Protein AF-0000000086089686 (afdb_homodimer)

Nearest PDB structures (foldseek):
  3wvz-assembly1_A  TM=5.581E-01  e=1.488E-10  Homo sapiens
  6udj-assembly1_H  TM=3.258E-01  e=2.809E-02  Homo sapiens
  5li0-assembly1_g  TM=4.514E-01  e=2.435E+00  Staphylococcus aureus subsp. aureus NCTC 8325
  7kpk-assembly1_A  TM=2.934E-01  e=2.615E-01  Homo sapiens
  5ca3-assembly1_A  TM=1.900E-01  e=3.292E+00  Escherichia coli K-12

pLDDT: mean 77.16, std 15.62, range [30.7, 98.06]

Solvent-accessible surface area (backbone atoms only — not comparable to full-atom values): 22779 Å² total; per-residue (Å²): 93,46,35,36,40,37,63,36,37,63,58,43,55,78,60,39,77,79,53,93,62,24,33,36,38,79,44,76,29,60,58,96,86,41,62,69,57,47,39,33,43,32,44,39,84,83,45,80,72,81,67,72,92,84,58,70,53,28,33,40,32,29,42,19,60,73,68,48,37,33,36,79,75,51,58,35,33,90,82,25,22,17,36,70,46,65,58,73,91,67,70,59,75,75,70,47,48,70,81,57,51,89,54,74,72,78,78,81,48,87,54,32,35,30,40,36,37,33,64,39,49,44,68,60,48,51,52,51,50,50,51,46,50,48,49,50,49,50,50,49,47,49,49,50,48,45,51,48,40,52,53,46,52,51,46,52,56,52,50,67,38,43,40,78,34,39,33,89,84,66,49,74,43,68,22,46,57,75,63,92,58,44,63,61,51,46,48,52,55,46,50,52,47,36,69,74,35,75,62,51,65,70,63,57,79,111,92,45,34,36,39,38,64,37,36,62,58,43,53,79,60,40,74,79,53,93,62,25,34,36,38,78,45,74,31,59,55,96,86,40,62,68,58,46,39,34,42,31,46,39,84,84,44,79,71,80,66,70,92,82,57,69,53,27,33,39,32,29,41,19,60,75,67,47,36,34,34,79,76,53,60,34,32,91,82,25,22,16,36,71,46,64,57,72,91,68,70,59,76,74,73,47,48,70,80,57,50,89,56,77,71,77,79,83,50,87,54,33,34,30,41,37,35,35,66,40,48,44,68,59,49,51,51,51,50,51,51,47,52,49,50,49,48,50,49,49,48,48,49,50,49,46,52,50,40,51,52,48,51,50,47,52,57,54,51,66,37,44,38,81,40,44,30,84,83,65,50,74,42,65,19,53,60,76,64,94,58,45,63,62,52,47,50,53,52,48,52,51,46,39,69,75,36,78,63,52,66,71,62,58,80,112

InterPro domains:
  IPR008493 Hikeshi-like, N-terminal domain [PF05603] (5-131)
  IPR031318 OPI10 family [PTHR12925] (1-204)
  IPR048364 Hikeshi-like, C-terminal domain [PF21057] (142-201)

Structure (mmCIF, N/CA/C/O backbone):
data_AF-0000000086089686-model_v1
#
loop_
_entity.id
_entity.type
_entity.pdbx_description
1 polymer 'Hikeshi-like domain-containing protein'
#
loop_
_atom_site.group_PDB
_atom_site.id
_atom_site.type_symbol
_atom_site.label_atom_id
_atom_site.label_alt_id
_atom_site.label_comp_id
_atom_site.label_asym_id
_atom_site.label_entity_id
_atom_site.label_seq_id
_atom_site.pdbx_PDB_ins_code
_atom_site.Cartn_x
_atom_site.Cartn_y
_atom_site.Cartn_z
_atom_site.occupancy
_atom_site.B_iso_or_equiv
_atom_site.auth_seq_id
_atom_site.auth_comp_id
_atom_site.auth_asym_id
_atom_site.auth_atom_id
_atom_site.pdbx_PDB_model_num
ATOM 1 N N . MET A 1 1 ? -7.152 -20.766 -13.273 1 91.31 1 MET A N 1
ATOM 2 C CA . MET A 1 1 ? -7.074 -19.625 -14.195 1 91.31 1 MET A CA 1
ATOM 3 C C . MET A 1 1 ? -6.41 -18.422 -13.523 1 91.31 1 MET A C 1
ATOM 5 O O . MET A 1 1 ? -5.676 -17.672 -14.172 1 91.31 1 MET A O 1
ATOM 9 N N . PHE A 1 2 ? -6.664 -18.281 -12.25 1 95.62 2 PHE A N 1
ATOM 10 C CA . PHE A 1 2 ? -6.168 -17.109 -11.555 1 95.62 2 PHE A CA 1
ATOM 11 C C . PHE A 1 2 ? -5.305 -17.5 -10.367 1 95.62 2 PHE A C 1
ATOM 13 O O . PHE A 1 2 ? -5.469 -18.578 -9.805 1 95.62 2 PHE A O 1
ATOM 20 N N . GLY A 1 3 ? -4.355 -16.594 -10.039 1 96.56 3 GLY A N 1
ATOM 21 C CA . GLY A 1 3 ? -3.549 -16.703 -8.828 1 96.56 3 GLY A CA 1
ATOM 22 C C . GLY A 1 3 ? -3.75 -15.547 -7.867 1 96.56 3 GLY A C 1
ATOM 23 O O . GLY A 1 3 ? -4.043 -14.422 -8.289 1 96.56 3 GLY A O 1
ATOM 24 N N . LEU A 1 4 ? -3.611 -15.859 -6.652 1 97.88 4 LEU A N 1
ATOM 25 C CA . LEU A 1 4 ? -3.775 -14.898 -5.566 1 97.88 4 LEU A CA 1
ATOM 26 C C . LEU A 1 4 ? -2.584 -14.945 -4.613 1 97.88 4 LEU A C 1
ATOM 28 O O . LEU A 1 4 ? -2.17 -16.016 -4.188 1 97.88 4 LEU A O 1
ATOM 32 N N . ILE A 1 5 ? -2.043 -13.75 -4.367 1 97.81 5 ILE A N 1
ATOM 33 C CA . ILE A 1 5 ? -0.933 -13.641 -3.43 1 97.81 5 ILE A CA 1
ATOM 34 C C . ILE A 1 5 ? -1.319 -12.711 -2.281 1 97.81 5 ILE A C 1
ATOM 36 O O . ILE A 1 5 ? -1.645 -11.539 -2.502 1 97.81 5 ILE A O 1
ATOM 40 N N . ILE A 1 6 ? -1.366 -13.281 -1.155 1 96.06 6 ILE A N 1
ATOM 41 C CA . ILE A 1 6 ? -1.42 -12.523 0.09 1 96.06 6 ILE A CA 1
ATOM 42 C C . ILE A 1 6 ? -0.073 -12.609 0.805 1 96.06 6 ILE A C 1
ATOM 44 O O . ILE A 1 6 ? 0.355 -13.695 1.208 1 96.06 6 ILE A O 1
ATOM 48 N N . PRO A 1 7 ? 0.586 -11.445 0.916 1 95.12 7 PRO A N 1
ATOM 49 C CA . PRO A 1 7 ? 1.942 -11.508 1.465 1 95.12 7 PRO A CA 1
ATOM 50 C C . PRO A 1 7 ? 2.033 -12.375 2.719 1 95.12 7 PRO A C 1
ATOM 52 O O . PRO A 1 7 ? 1.218 -12.234 3.633 1 95.12 7 PRO A O 1
ATOM 55 N N . GLY A 1 8 ? 3.07 -13.234 2.734 1 95.62 8 GLY A N 1
ATOM 56 C CA . GLY A 1 8 ? 3.283 -14.125 3.859 1 95.62 8 GLY A CA 1
ATOM 57 C C . GLY A 1 8 ? 2.652 -15.492 3.662 1 95.62 8 GLY A C 1
ATOM 58 O O . GLY A 1 8 ? 3.105 -16.484 4.242 1 95.62 8 GLY A O 1
ATOM 59 N N . ARG A 1 9 ? 1.673 -15.586 2.895 1 96.06 9 ARG A N 1
ATOM 60 C CA 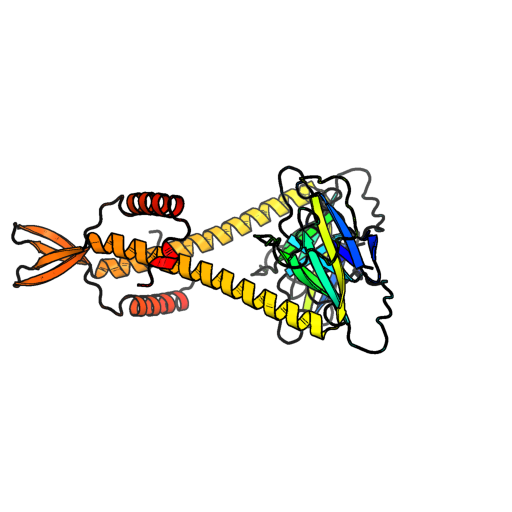. ARG A 1 9 ? 0.907 -16.812 2.697 1 96.06 9 ARG A CA 1
ATOM 61 C C . ARG A 1 9 ? 1.312 -17.5 1.401 1 96.06 9 ARG A C 1
ATOM 63 O O . ARG A 1 9 ? 1.93 -16.891 0.529 1 96.06 9 ARG A O 1
ATOM 70 N N . PRO A 1 10 ? 0.977 -18.781 1.308 1 95.44 10 PRO A N 1
ATOM 71 C CA . PRO A 1 10 ? 1.233 -19.469 0.038 1 95.44 10 PRO A CA 1
ATOM 72 C C . PRO A 1 10 ? 0.368 -18.938 -1.104 1 95.44 10 PRO A C 1
ATOM 74 O O . PRO A 1 10 ? -0.721 -18.406 -0.864 1 95.44 10 PRO A O 1
ATOM 77 N N . CYS A 1 11 ? 0.896 -19.062 -2.273 1 95.88 11 CYS A N 1
ATOM 78 C CA . CYS A 1 11 ? 0.115 -18.719 -3.453 1 95.88 11 CYS A CA 1
ATOM 79 C C . CYS A 1 11 ? -1.17 -19.531 -3.521 1 95.88 11 CYS A C 1
ATOM 81 O O . CYS A 1 11 ? -1.144 -20.75 -3.354 1 95.88 11 CYS A O 1
ATOM 83 N N . PHE A 1 12 ? -2.271 -18.828 -3.678 1 95.12 12 PHE A N 1
ATOM 84 C CA . PHE A 1 12 ? -3.574 -19.484 -3.779 1 95.12 12 PHE A CA 1
ATOM 85 C C . PHE A 1 12 ? -4.07 -19.469 -5.219 1 95.12 12 PHE A C 1
ATOM 87 O O . PHE A 1 12 ? -4.16 -18.422 -5.848 1 95.12 12 PHE A O 1
ATOM 94 N N . ALA A 1 13 ? -4.383 -20.625 -5.785 1 92.81 13 ALA A N 1
ATOM 95 C CA . ALA A 1 13 ? -4.797 -20.688 -7.184 1 92.81 13 ALA A CA 1
ATOM 96 C C . ALA A 1 13 ? -6.051 -21.547 -7.348 1 92.81 13 ALA A C 1
ATOM 98 O O . ALA A 1 13 ? -6.402 -21.938 -8.469 1 92.81 13 ALA A O 1
ATOM 99 N N . ASP A 1 14 ? -6.758 -21.781 -6.234 1 91.69 14 ASP A N 1
ATOM 100 C CA . ASP A 1 14 ? -7.906 -22.672 -6.305 1 91.69 14 ASP A CA 1
ATOM 101 C C . ASP A 1 14 ? -9.219 -21.891 -6.332 1 91.69 14 ASP A C 1
ATOM 103 O O . ASP A 1 14 ? -10.07 -22.062 -5.465 1 91.69 14 ASP A O 1
ATOM 107 N N . PHE A 1 15 ? -9.422 -21.188 -7.34 1 93 15 PHE A N 1
ATOM 108 C CA . PHE A 1 15 ? -10.672 -20.469 -7.523 1 93 15 PHE A CA 1
ATOM 109 C C . PHE A 1 15 ? -11.766 -21.406 -8.016 1 93 15 PHE A C 1
ATOM 111 O O . PHE A 1 15 ? -11.531 -22.234 -8.898 1 93 15 PHE A O 1
ATOM 118 N N . GLN A 1 16 ? -12.867 -21.234 -7.473 1 90.25 16 GLN A N 1
ATOM 119 C CA . GLN A 1 16 ? -13.992 -22.094 -7.852 1 90.25 16 GLN A CA 1
ATOM 120 C C . GLN A 1 16 ? -14.891 -21.391 -8.867 1 90.25 16 GLN A C 1
ATOM 122 O O . GLN A 1 16 ? -15.188 -20.203 -8.734 1 90.25 16 GLN A O 1
ATOM 127 N N . LEU A 1 17 ? -15.289 -22.125 -9.852 1 89.12 17 LEU A N 1
ATOM 128 C CA . LEU A 1 17 ? -16.266 -21.625 -10.797 1 89.12 17 LEU A CA 1
ATOM 129 C C . LEU A 1 17 ? -17.672 -21.609 -10.18 1 89.12 17 LEU A C 1
ATOM 131 O O . LEU A 1 17 ? -18.156 -22.641 -9.727 1 89.12 17 LEU A O 1
ATOM 135 N N . VAL A 1 18 ? -18.328 -20.547 -10.008 1 87.06 18 VAL A N 1
ATOM 136 C CA . VAL A 1 18 ? -19.625 -20.453 -9.32 1 87.06 18 VAL A CA 1
ATOM 137 C C . VAL A 1 18 ? -20.703 -20.062 -10.32 1 87.06 18 VAL A C 1
ATOM 139 O O . VAL A 1 18 ? -21.891 -20.078 -9.992 1 87.06 18 VAL A O 1
ATOM 142 N N . GLY A 1 19 ? -20.516 -19.672 -11.539 1 83.5 19 GLY A N 1
ATOM 143 C CA . GLY A 1 19 ? -21.422 -19.328 -12.633 1 83.5 19 GLY A CA 1
ATOM 144 C C . GLY A 1 19 ? -20.75 -19.359 -13.992 1 83.5 19 GLY A C 1
ATOM 145 O O . GLY A 1 19 ? -19.609 -19.812 -14.117 1 83.5 19 GLY A O 1
ATOM 146 N N . GLU A 1 20 ? -21.578 -18.859 -14.945 1 82.75 20 GLU A N 1
ATOM 147 C CA . GLU A 1 20 ? -20.984 -18.75 -16.281 1 82.75 20 GLU A CA 1
ATOM 148 C C . GLU A 1 20 ? -19.891 -17.688 -16.312 1 82.75 20 GLU A C 1
ATOM 150 O O . GLU A 1 20 ? -20.172 -16.5 -16.172 1 82.75 20 GLU A O 1
ATOM 155 N N . HIS A 1 21 ? -18.688 -18.031 -16.219 1 87.62 21 HIS A N 1
ATOM 156 C CA . HIS A 1 21 ? -17.516 -17.156 -16.344 1 87.62 21 HIS A CA 1
ATOM 157 C C . HIS A 1 21 ? -17.281 -16.359 -15.078 1 87.62 21 HIS A C 1
ATOM 159 O O . HIS A 1 21 ? -16.969 -15.164 -15.141 1 87.62 21 HIS A O 1
ATOM 165 N N . ARG A 1 22 ? -17.766 -16.875 -13.961 1 91.5 22 ARG A N 1
ATOM 166 C CA . ARG A 1 22 ? -17.547 -16.281 -12.648 1 91.5 22 ARG A CA 1
ATOM 167 C C . ARG A 1 22 ? -16.766 -17.219 -11.742 1 91.5 22 ARG A C 1
ATOM 169 O O . ARG A 1 22 ? -17.047 -18.422 -11.703 1 91.5 22 ARG A O 1
ATOM 176 N N . TRP A 1 23 ? -15.844 -16.703 -11.039 1 92.81 23 TRP A N 1
ATOM 177 C CA . TRP A 1 23 ? -14.992 -17.469 -10.133 1 92.81 23 TRP A CA 1
ATOM 178 C C . TRP A 1 23 ? -15.008 -16.859 -8.734 1 92.81 23 TRP A C 1
ATOM 180 O O . TRP A 1 23 ? -15.18 -15.641 -8.578 1 92.81 23 TRP A O 1
ATOM 190 N N . MET A 1 24 ? -14.781 -17.672 -7.777 1 93.06 24 MET A N 1
ATOM 191 C CA . MET A 1 24 ? -14.758 -17.188 -6.402 1 93.06 24 MET A CA 1
ATOM 192 C C . MET A 1 24 ? -13.695 -17.906 -5.582 1 93.06 24 MET A C 1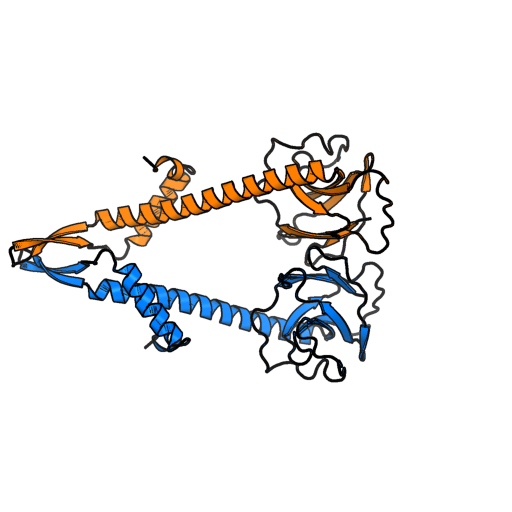
ATOM 194 O O . MET A 1 24 ? -13.383 -19.078 -5.848 1 93.06 24 MET A O 1
ATOM 198 N N . ALA A 1 25 ? -13.172 -17.219 -4.668 1 93.38 25 ALA A N 1
ATOM 199 C CA . ALA A 1 25 ? -12.25 -17.766 -3.674 1 93.38 25 ALA A CA 1
ATOM 200 C C . ALA A 1 25 ? -12.578 -17.25 -2.277 1 93.38 25 ALA A C 1
ATOM 202 O O . ALA A 1 25 ? -13.078 -16.125 -2.127 1 93.38 25 ALA A O 1
ATOM 203 N N . GLN A 1 26 ? -12.383 -18.062 -1.373 1 92.62 26 GLN A N 1
ATOM 204 C CA . GLN A 1 26 ? -12.508 -17.703 0.037 1 92.62 26 GLN A CA 1
ATOM 205 C C . GLN A 1 26 ? -11.188 -17.891 0.772 1 92.62 26 GLN A C 1
ATOM 207 O O . GLN A 1 26 ? -10.57 -18.969 0.688 1 92.62 26 GLN A O 1
ATOM 212 N N . VAL A 1 27 ? -10.75 -16.859 1.473 1 94.12 27 VAL A N 1
ATOM 213 C CA . VAL A 1 27 ? -9.516 -16.969 2.242 1 94.12 27 VAL A CA 1
ATOM 214 C C . VAL A 1 27 ? -9.758 -16.5 3.674 1 94.12 27 VAL A C 1
ATOM 216 O O . VAL A 1 27 ? -10.711 -15.766 3.941 1 94.12 27 VAL A O 1
ATOM 219 N N . VAL A 1 28 ? -8.883 -16.984 4.547 1 94 28 VAL A N 1
ATOM 220 C CA . VAL A 1 28 ? -8.969 -16.578 5.941 1 94 28 VAL A CA 1
ATOM 221 C C . VAL A 1 28 ? -8.477 -15.133 6.086 1 94 28 VAL A C 1
ATOM 223 O O . VAL A 1 28 ? -7.406 -14.789 5.59 1 94 28 VAL A O 1
ATOM 226 N N . ASP A 1 29 ? -9.242 -14.32 6.703 1 93.12 29 ASP A N 1
ATOM 227 C CA . ASP A 1 29 ? -8.883 -12.906 6.855 1 93.12 29 ASP A CA 1
ATOM 228 C C . ASP A 1 29 ? -7.766 -12.734 7.883 1 93.12 29 ASP A C 1
ATOM 230 O O . ASP A 1 29 ? -6.637 -12.391 7.523 1 93.12 29 ASP A O 1
ATOM 234 N N . LYS A 1 30 ? -8.047 -13.141 9.133 1 90.62 30 LYS A N 1
ATOM 235 C CA . LYS A 1 30 ? -7.113 -12.891 10.227 1 90.62 30 LYS A CA 1
ATOM 236 C C . LYS A 1 30 ? -6.305 -14.141 10.555 1 90.62 30 LYS A C 1
ATOM 238 O O . LYS A 1 30 ? -6.871 -15.195 10.828 1 90.62 30 LYS A O 1
ATOM 243 N N . ILE A 1 31 ? -5.023 -14.016 10.484 1 90.25 31 ILE A N 1
ATOM 244 C CA . ILE A 1 31 ? -4.09 -15.039 10.938 1 90.25 31 ILE A CA 1
ATOM 245 C C . ILE A 1 31 ? -3.123 -14.438 11.961 1 90.25 31 ILE A C 1
ATOM 247 O O . ILE A 1 31 ? -2.508 -13.398 11.703 1 90.25 31 ILE A O 1
ATOM 251 N N . ASN A 1 32 ? -2.965 -14.945 13.141 1 86.12 32 ASN A N 1
ATOM 252 C CA . ASN A 1 32 ? -2.123 -14.445 14.219 1 86.12 32 ASN A CA 1
ATOM 253 C C . ASN A 1 32 ? -2.441 -12.992 14.555 1 86.12 32 ASN A C 1
ATOM 255 O O . ASN A 1 32 ? -1.534 -12.172 14.719 1 86.12 32 ASN A O 1
ATOM 259 N N . GLY A 1 33 ? -3.684 -12.641 14.445 1 84.88 33 GLY A N 1
ATOM 260 C CA . GLY A 1 33 ? -4.152 -11.32 14.844 1 84.88 33 GLY A CA 1
ATOM 261 C C . GLY A 1 33 ? -4.012 -10.281 13.75 1 84.88 33 GLY A C 1
ATOM 262 O O . GLY A 1 33 ? -4.355 -9.109 13.953 1 84.88 33 GLY A O 1
ATOM 263 N N . GLN A 1 34 ? -3.541 -10.672 12.625 1 84.88 34 GLN A N 1
ATOM 264 C CA . GLN A 1 34 ? -3.35 -9.711 11.539 1 84.88 34 GLN A CA 1
ATOM 265 C C . GLN A 1 34 ? -4.301 -10 10.383 1 84.88 34 GLN A C 1
ATOM 267 O O . GLN A 1 34 ? -4.367 -11.125 9.891 1 84.88 34 GLN A O 1
ATOM 272 N N . SER A 1 35 ? -4.977 -8.945 9.984 1 88.5 35 SER A N 1
ATOM 273 C CA . SER A 1 35 ? -5.895 -9.055 8.852 1 88.5 35 SER A CA 1
ATOM 274 C C . SER A 1 35 ? -5.18 -8.805 7.531 1 88.5 35 SER A C 1
ATOM 276 O O . SER A 1 35 ? -4.105 -8.195 7.508 1 88.5 35 SER A O 1
ATOM 278 N N . ILE A 1 36 ? -5.82 -9.242 6.492 1 91.75 36 ILE A N 1
ATOM 279 C CA . ILE A 1 36 ? -5.289 -8.992 5.156 1 91.75 36 ILE A CA 1
ATOM 280 C C . ILE A 1 36 ? -5.34 -7.496 4.852 1 91.75 36 ILE A C 1
ATOM 282 O O . ILE A 1 36 ? -6.383 -6.859 5.008 1 91.75 36 ILE A O 1
ATOM 286 N N . SER A 1 37 ? -4.211 -7.012 4.492 1 88.06 37 SER A N 1
ATOM 287 C CA . SER A 1 37 ? -4.16 -5.59 4.164 1 88.06 37 SER A CA 1
ATOM 288 C C . SER A 1 37 ? -4.078 -5.371 2.658 1 88.06 37 SER A C 1
ATOM 290 O O . SER A 1 37 ? -4.562 -4.363 2.145 1 88.06 37 SER A O 1
ATOM 292 N N . GLU A 1 38 ? -3.457 -6.238 1.995 1 92 38 GLU A N 1
ATOM 293 C CA . GLU A 1 38 ? -3.246 -6.129 0.555 1 92 38 GLU A CA 1
ATOM 294 C C . GLU A 1 38 ? -3.139 -7.504 -0.096 1 92 38 GLU A C 1
ATOM 296 O O . GLU A 1 38 ? -2.953 -8.508 0.593 1 92 38 GLU A O 1
ATOM 301 N N . MET A 1 39 ? -3.293 -7.504 -1.378 1 96.25 39 MET A N 1
ATOM 302 C CA . MET A 1 39 ? -3.193 -8.758 -2.125 1 96.25 39 MET A CA 1
ATOM 303 C C . MET A 1 39 ? -2.869 -8.484 -3.592 1 96.25 39 MET A C 1
ATOM 305 O O . MET A 1 39 ? -3.143 -7.402 -4.105 1 96.25 39 MET A O 1
ATOM 309 N N . SER A 1 40 ? -2.291 -9.43 -4.258 1 97.56 40 SER A N 1
ATOM 310 C CA . SER A 1 40 ? -2.025 -9.391 -5.691 1 97.56 40 SER A CA 1
ATOM 311 C C . SER A 1 40 ? -2.764 -10.5 -6.426 1 97.56 40 SER A C 1
ATOM 313 O O . SER A 1 40 ? -2.826 -11.633 -5.941 1 97.56 40 SER A O 1
ATOM 315 N N . LEU A 1 41 ? -3.398 -10.188 -7.488 1 98.06 41 LEU A N 1
ATOM 316 C CA . LEU A 1 41 ? -4.082 -11.141 -8.352 1 98.06 41 LEU A CA 1
ATOM 317 C C . LEU A 1 41 ? -3.455 -11.164 -9.742 1 98.06 41 LEU A C 1
ATOM 319 O O . LEU A 1 41 ? -2.992 -10.133 -10.234 1 98.06 41 LEU A O 1
ATOM 323 N N . PHE A 1 42 ? -3.461 -12.266 -10.359 1 97.38 42 PHE A N 1
ATOM 324 C CA . PHE A 1 42 ? -2.869 -12.383 -11.688 1 97.38 42 PHE A CA 1
ATOM 325 C C . PHE A 1 42 ? -3.465 -13.562 -12.438 1 97.38 42 PHE A C 1
ATOM 327 O O . PHE A 1 42 ? -4.074 -14.445 -11.836 1 97.38 42 PHE A O 1
ATOM 334 N N . ILE A 1 43 ? -3.334 -13.5 -13.742 1 95.12 43 ILE A N 1
ATOM 335 C CA . ILE A 1 43 ? -3.695 -14.633 -14.594 1 95.12 43 ILE A CA 1
ATOM 336 C C . ILE A 1 43 ? -2.566 -15.656 -14.594 1 95.12 43 ILE A C 1
ATOM 338 O O . ILE A 1 43 ? -1.399 -15.305 -14.789 1 95.12 43 ILE A O 1
ATOM 342 N N . LEU A 1 44 ? -2.918 -16.844 -14.336 1 93.12 44 LEU A N 1
ATOM 343 C CA . LEU A 1 44 ? -1.896 -17.891 -14.328 1 93.12 44 LEU A CA 1
ATOM 344 C C . LEU A 1 44 ? -1.274 -18.062 -15.711 1 93.12 44 LEU A C 1
ATOM 346 O O . LEU A 1 44 ? -1.975 -17.984 -16.719 1 93.12 44 LEU A O 1
ATOM 350 N N . PRO A 1 45 ? 0.081 -18.188 -15.859 1 85.81 45 PRO A N 1
ATOM 351 C CA . PRO A 1 45 ? 0.757 -18.312 -17.156 1 85.81 45 PRO A CA 1
ATOM 352 C C . PRO A 1 45 ? 0.186 -19.422 -18.031 1 85.81 45 PRO A C 1
ATOM 354 O O . PRO A 1 45 ? 0.172 -19.312 -19.25 1 85.81 45 PRO A O 1
ATOM 357 N N . ASN A 1 46 ? -0.259 -20.469 -17.547 1 80 46 ASN A N 1
ATOM 358 C CA . ASN A 1 46 ? -0.742 -21.594 -18.344 1 80 46 ASN A CA 1
ATOM 359 C C . ASN A 1 46 ? -2.26 -21.547 -18.5 1 80 46 ASN A C 1
ATOM 361 O O . ASN A 1 46 ? -2.861 -22.516 -18.969 1 80 46 ASN A O 1
ATOM 365 N N . ALA A 1 47 ? -2.742 -20.406 -18.109 1 77.44 47 ALA A N 1
ATOM 366 C CA . ALA A 1 47 ? -4.199 -20.312 -18.188 1 77.44 47 ALA A CA 1
ATOM 367 C C . ALA A 1 47 ? -4.656 -20.094 -19.625 1 77.44 47 ALA A C 1
ATOM 369 O O . ALA A 1 47 ? -4.047 -19.312 -20.359 1 77.44 47 ALA A O 1
ATOM 370 N N . SER A 1 48 ? -5.238 -20.953 -20.375 1 67 48 SER A N 1
ATOM 371 C CA . SER A 1 48 ? -5.762 -20.891 -21.734 1 67 48 SER A CA 1
ATOM 372 C C . SER A 1 48 ? -7.129 -20.219 -21.781 1 67 48 SER A C 1
ATOM 374 O O . SER A 1 48 ? -8.102 -20.75 -21.234 1 67 48 SER A O 1
ATOM 376 N N . MET A 1 49 ? -7.234 -18.969 -21.453 1 59.38 49 MET A N 1
ATOM 377 C CA . MET A 1 49 ? -8.633 -18.547 -21.531 1 59.38 49 MET A CA 1
ATOM 378 C C . MET A 1 49 ? -8.961 -18.016 -22.922 1 59.38 49 MET A C 1
ATOM 380 O O . MET A 1 49 ? -8.297 -17.109 -23.422 1 59.38 49 MET A O 1
ATOM 384 N N . ALA A 1 50 ? -9.477 -18.812 -23.781 1 56.38 50 ALA A N 1
ATOM 385 C CA . ALA A 1 50 ? -9.977 -18.312 -25.062 1 56.38 50 ALA A CA 1
ATOM 386 C C . ALA A 1 50 ? -11.109 -17.312 -24.859 1 56.38 50 ALA A C 1
ATOM 388 O O . ALA A 1 50 ? -12.188 -17.672 -24.375 1 56.38 50 ALA A O 1
ATOM 389 N N . PRO A 1 51 ? -10.734 -16.031 -24.609 1 57.84 51 PRO A N 1
ATOM 390 C CA . PRO A 1 51 ? -11.883 -15.125 -24.531 1 57.84 51 PRO A CA 1
ATOM 391 C C . PRO A 1 51 ? -12.805 -15.219 -25.734 1 57.84 51 PRO A C 1
ATOM 393 O O . PRO A 1 51 ? -12.383 -15.664 -26.812 1 57.84 51 PRO A O 1
ATOM 396 N N . PRO A 1 52 ? -14.094 -14.93 -25.469 1 60.59 52 PRO A N 1
ATOM 397 C CA . PRO A 1 52 ? -14.969 -14.945 -26.641 1 60.59 52 PRO A CA 1
ATOM 398 C C . PRO A 1 52 ? -14.469 -14.039 -27.766 1 60.59 52 PRO A C 1
ATOM 400 O O . PRO A 1 52 ? -13.82 -13.023 -27.5 1 60.59 52 PRO A O 1
ATOM 403 N N . PRO A 1 53 ? -14.398 -14.547 -29.078 1 58.75 53 PRO A N 1
ATOM 404 C CA . PRO A 1 53 ? -13.82 -13.961 -30.297 1 58.75 53 PRO A CA 1
ATOM 405 C C . PRO A 1 53 ? -14.312 -12.539 -30.562 1 58.75 53 PRO A C 1
ATOM 407 O O . PRO A 1 53 ? -13.727 -11.82 -31.375 1 58.75 53 PRO A O 1
ATOM 410 N N . TYR A 1 54 ? -15.453 -12.055 -30.016 1 61.59 54 TYR A N 1
ATOM 411 C CA . TYR A 1 54 ? -16.031 -10.891 -30.688 1 61.59 54 TYR A CA 1
ATOM 412 C C . TYR A 1 54 ? -15.602 -9.594 -30 1 61.59 54 TYR A C 1
ATOM 414 O O . TYR A 1 54 ? -15.508 -8.547 -30.641 1 61.59 54 TYR A O 1
ATOM 422 N N . GLN A 1 55 ? -15.578 -9.469 -28.719 1 71.75 55 GLN A N 1
ATOM 423 C CA . GLN A 1 55 ? -15.273 -8.195 -28.062 1 71.75 55 GLN A CA 1
ATOM 424 C C . GLN A 1 55 ? -14.148 -8.359 -27.047 1 71.75 55 GLN A C 1
ATOM 426 O O . GLN A 1 55 ? -13.945 -9.445 -26.516 1 71.75 55 GLN A O 1
ATOM 431 N N . PRO A 1 56 ? -13.375 -7.18 -26.922 1 85.81 56 PRO A N 1
ATOM 432 C CA . PRO A 1 56 ? -12.375 -7.234 -25.859 1 85.81 56 PRO A CA 1
ATOM 433 C C . PRO A 1 56 ? -12.992 -7.48 -24.484 1 85.81 56 PRO A C 1
ATOM 435 O O . PRO A 1 56 ? -14.055 -6.93 -24.172 1 85.81 56 PRO A O 1
ATOM 438 N N . PHE A 1 57 ? -12.523 -8.383 -23.828 1 91.62 57 PHE A N 1
ATOM 439 C CA . PHE A 1 57 ? -13.039 -8.75 -22.516 1 91.62 57 PHE A CA 1
ATOM 440 C C . PHE A 1 57 ? -11.945 -8.656 -21.453 1 91.62 57 PHE A C 1
ATOM 442 O O . PHE A 1 57 ? -10.766 -8.562 -21.797 1 91.62 57 PHE A O 1
ATOM 449 N N . GLY A 1 58 ? -12.398 -8.555 -20.266 1 93.94 58 GLY A N 1
ATOM 450 C CA . GLY A 1 58 ? -11.539 -8.617 -19.094 1 93.94 58 GLY A CA 1
ATOM 451 C C . GLY A 1 58 ? -12.203 -9.281 -17.906 1 93.94 58 GLY A C 1
ATOM 452 O O . GLY A 1 58 ? -13.32 -9.805 -18.016 1 93.94 58 GLY A O 1
ATOM 453 N N . PHE A 1 59 ? -11.508 -9.297 -16.859 1 94.31 59 PHE A N 1
ATOM 454 C CA . PHE A 1 59 ? -11.977 -9.938 -15.641 1 94.31 59 PHE A CA 1
ATOM 455 C C . PHE A 1 59 ? -12.086 -8.93 -14.5 1 94.31 59 PHE A C 1
ATOM 457 O O . PHE A 1 59 ? -11.078 -8.422 -14.016 1 94.31 59 PHE A O 1
ATOM 464 N N . THR A 1 60 ? -13.297 -8.672 -14.07 1 95.44 60 THR A N 1
ATOM 465 C CA . THR A 1 60 ? -13.492 -7.75 -12.961 1 95.44 60 THR A CA 1
ATOM 466 C C . THR A 1 60 ? -13.242 -8.453 -11.625 1 95.44 60 THR A C 1
ATOM 468 O O . THR A 1 60 ? -13.57 -9.625 -11.461 1 95.44 60 THR A O 1
ATOM 471 N N . ILE A 1 61 ? -12.711 -7.738 -10.68 1 95.56 61 ILE A N 1
ATOM 472 C CA . ILE A 1 61 ? -12.367 -8.266 -9.359 1 95.56 61 ILE A CA 1
ATOM 473 C C . ILE A 1 61 ? -13.227 -7.59 -8.297 1 95.56 61 ILE A C 1
ATOM 475 O O . ILE A 1 61 ? -13.289 -6.359 -8.227 1 95.56 61 ILE A O 1
ATOM 479 N N . TYR A 1 62 ? -13.805 -8.383 -7.488 1 93.31 62 TYR A N 1
ATOM 480 C CA . TYR A 1 62 ? -14.625 -7.922 -6.371 1 93.31 62 TYR A CA 1
ATOM 481 C C . TYR A 1 62 ? -14.156 -8.539 -5.059 1 93.31 62 TYR A C 1
ATOM 483 O O . TYR A 1 62 ? -13.68 -9.68 -5.035 1 93.31 62 TYR A O 1
ATOM 491 N N . ILE A 1 63 ? -14.344 -7.797 -3.992 1 91.81 63 ILE A N 1
ATOM 492 C CA . ILE A 1 63 ? -14.008 -8.297 -2.662 1 91.81 63 ILE A CA 1
ATOM 493 C C . ILE A 1 63 ? -15.211 -8.117 -1.731 1 91.81 63 ILE A C 1
ATOM 495 O O . ILE A 1 63 ? -15.93 -7.121 -1.829 1 91.81 63 ILE A O 1
ATOM 499 N N . SER A 1 64 ? -15.367 -9.047 -0.851 1 90.06 64 SER A N 1
ATOM 500 C CA . SER A 1 64 ? -16.438 -8.984 0.148 1 90.06 64 SER A CA 1
ATOM 501 C C . SER A 1 64 ? -15.992 -9.625 1.461 1 90.06 64 SER A C 1
ATOM 503 O O . SER A 1 64 ? -15.203 -10.57 1.463 1 90.06 64 SER A O 1
ATOM 505 N N . LYS A 1 65 ? -16.547 -9.164 2.51 1 87.06 65 LYS A N 1
ATOM 506 C CA . LYS A 1 65 ? -16.266 -9.742 3.82 1 87.06 65 LYS A CA 1
ATOM 507 C C . LYS A 1 65 ? -17.422 -10.633 4.289 1 87.06 65 LYS A C 1
ATOM 509 O O . LYS A 1 65 ? -17.266 -11.406 5.234 1 87.06 65 LYS A O 1
ATOM 514 N N . ASP A 1 66 ? -18.516 -10.523 3.66 1 84.25 66 ASP A N 1
ATOM 515 C CA . ASP A 1 66 ? -19.688 -11.289 4.09 1 84.25 66 ASP A CA 1
ATOM 516 C C . ASP A 1 66 ? -20.297 -12.055 2.922 1 84.25 66 ASP A C 1
ATOM 518 O O . ASP A 1 66 ? -21.391 -12.625 3.051 1 84.25 66 ASP A O 1
ATOM 522 N N . ALA A 1 67 ? -19.719 -11.992 1.784 1 83.69 67 ALA A N 1
ATOM 523 C CA . ALA A 1 67 ? -20.156 -12.656 0.566 1 83.69 67 ALA A CA 1
ATOM 524 C C . ALA A 1 67 ? -21.484 -12.086 0.084 1 83.69 67 ALA A C 1
ATOM 526 O O . ALA A 1 67 ? -22.203 -12.711 -0.707 1 83.69 67 ALA A O 1
ATOM 527 N N . GLN A 1 68 ? -21.844 -10.977 0.613 1 81.88 68 GLN A N 1
ATOM 528 C CA . GLN A 1 68 ? -23.094 -10.336 0.226 1 81.88 68 GLN A CA 1
ATOM 529 C C . GLN A 1 68 ? -22.844 -8.953 -0.361 1 81.88 68 GLN A C 1
ATOM 531 O O . GLN A 1 68 ? -23.453 -8.586 -1.373 1 81.88 68 GLN A O 1
ATOM 536 N N . ASN A 1 69 ? -22.016 -8.25 0.295 1 84.19 69 ASN A N 1
ATOM 537 C CA . ASN A 1 69 ? -21.656 -6.91 -0.148 1 84.19 69 ASN A CA 1
ATOM 538 C C . ASN A 1 69 ? -20.312 -6.895 -0.871 1 84.19 69 ASN A C 1
ATOM 540 O O . ASN A 1 69 ? -19.266 -6.922 -0.232 1 84.19 69 ASN A O 1
ATOM 544 N N . TRP A 1 70 ? -20.406 -6.73 -2.172 1 88.44 70 TRP A N 1
ATOM 545 C CA . TRP A 1 70 ? -19.203 -6.84 -2.996 1 88.44 70 TRP A CA 1
ATOM 546 C C . TRP A 1 70 ? -18.734 -5.461 -3.441 1 88.44 70 TRP A C 1
ATOM 548 O O . TRP A 1 70 ? -19.531 -4.617 -3.844 1 88.44 70 TRP A O 1
ATOM 558 N N . GLU A 1 71 ? -17.5 -5.254 -3.352 1 87.88 71 GLU A N 1
ATOM 559 C CA . GLU A 1 71 ? -16.859 -4.02 -3.803 1 87.88 71 GLU A CA 1
ATOM 560 C C . GLU A 1 71 ? -15.953 -4.27 -5.008 1 87.88 71 GLU A C 1
ATOM 562 O O . GLU A 1 71 ? -15.078 -5.137 -4.961 1 87.88 71 GLU A O 1
ATOM 567 N N . TYR A 1 72 ? -16.328 -3.611 -6.105 1 91.75 72 TYR A N 1
ATOM 568 C CA . TYR A 1 72 ? -15.398 -3.635 -7.238 1 91.75 72 TYR A CA 1
ATOM 569 C C . TYR A 1 72 ? -14.078 -2.975 -6.875 1 91.75 72 TYR A C 1
ATOM 571 O O . TYR A 1 72 ? -14.055 -1.852 -6.363 1 91.75 72 TYR A O 1
ATOM 579 N N . VAL A 1 73 ? -13.039 -3.613 -7.227 1 90.5 73 VAL A N 1
ATOM 580 C CA . VAL A 1 73 ? -11.766 -3.059 -6.785 1 90.5 73 VAL A CA 1
ATOM 581 C C . VAL A 1 73 ? -10.852 -2.85 -7.992 1 90.5 73 VAL A C 1
ATOM 583 O O . VAL A 1 73 ? -10.125 -1.857 -8.062 1 90.5 73 VAL A O 1
ATOM 586 N N . ASP A 1 74 ? -10.82 -3.748 -8.953 1 95.19 74 ASP A N 1
ATOM 587 C CA . ASP A 1 74 ? -9.945 -3.654 -10.117 1 95.19 74 ASP A CA 1
ATOM 588 C C . ASP A 1 74 ? -10.32 -4.691 -11.172 1 95.19 74 ASP A C 1
ATOM 590 O O . ASP A 1 74 ? -11.406 -5.27 -11.117 1 95.19 74 ASP A O 1
ATOM 594 N N . PHE A 1 75 ? -9.422 -4.891 -12.117 1 95.44 75 PHE A N 1
ATOM 595 C CA . PHE A 1 75 ? -9.695 -5.848 -13.18 1 95.44 75 PHE A CA 1
ATOM 596 C C . PHE A 1 75 ? -8.406 -6.395 -13.773 1 95.44 75 PHE A C 1
ATOM 598 O O . PHE A 1 75 ? -7.324 -5.867 -13.508 1 95.44 75 PHE A O 1
ATOM 605 N N . LEU A 1 76 ? -8.5 -7.5 -14.469 1 96 76 LEU A N 1
ATOM 606 C CA . LEU A 1 76 ? -7.453 -8.086 -15.297 1 96 76 LEU A CA 1
ATOM 607 C C . LEU A 1 76 ? -7.879 -8.141 -16.766 1 96 76 LEU A C 1
ATOM 609 O O . LEU A 1 76 ? -9.078 -8.18 -17.062 1 96 76 LEU A O 1
ATOM 613 N N . SER A 1 77 ? -6.977 -8.094 -17.594 1 93.44 77 SER A N 1
ATOM 614 C CA . SER A 1 77 ? -7.188 -8.219 -19.031 1 93.44 77 SER A CA 1
ATOM 615 C C . SER A 1 77 ? -5.965 -8.812 -19.734 1 93.44 77 SER A C 1
ATOM 617 O O . SER A 1 77 ? -5 -9.195 -19.062 1 93.44 77 SER A O 1
ATOM 619 N N . LEU A 1 78 ? -6.07 -8.945 -21.078 1 88.75 78 LEU A N 1
ATOM 620 C CA . LEU A 1 78 ? -4.93 -9.438 -21.844 1 88.75 78 LEU A CA 1
ATOM 621 C C . LEU A 1 78 ? -3.746 -8.484 -21.719 1 88.75 78 LEU A C 1
ATOM 623 O O . LEU A 1 78 ? -2.592 -8.922 -21.719 1 88.75 78 LEU A O 1
ATOM 627 N N . GLU A 1 79 ? -4.031 -7.195 -21.594 1 90.19 79 GLU A N 1
ATOM 628 C CA . GLU A 1 79 ? -2.988 -6.18 -21.531 1 90.19 79 GLU A CA 1
ATOM 629 C C . GLU A 1 79 ? -2.578 -5.91 -20.078 1 90.19 79 GLU A C 1
ATOM 631 O O . GLU A 1 79 ? -1.536 -5.301 -19.828 1 90.19 79 GLU A O 1
ATOM 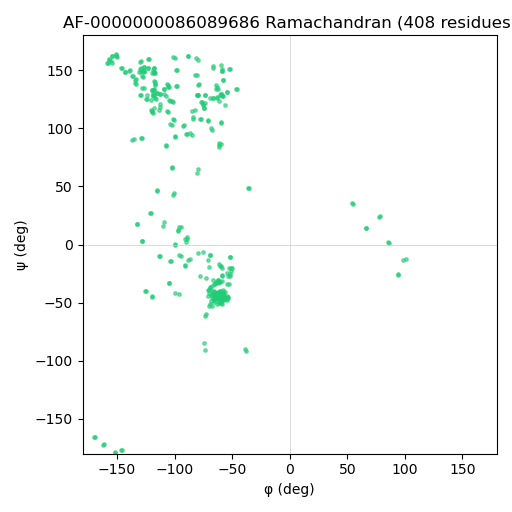636 N N . LYS A 1 80 ? -3.379 -6.277 -19.188 1 94.62 80 LYS A N 1
ATOM 637 C CA . LYS A 1 80 ? -3.156 -6.125 -17.75 1 94.62 80 LYS A CA 1
ATOM 638 C C . LYS A 1 80 ? -3.352 -7.453 -17.016 1 94.62 80 LYS A C 1
ATOM 640 O O . LYS A 1 80 ? -4.418 -7.707 -16.453 1 94.62 80 LYS A O 1
ATOM 645 N N . GLN A 1 81 ? -2.301 -8.188 -16.859 1 95.5 81 GLN A N 1
ATOM 646 C CA . GLN A 1 81 ? -2.465 -9.594 -16.484 1 95.5 81 GLN A CA 1
ATOM 647 C C . GLN A 1 81 ? -2.236 -9.789 -14.992 1 95.5 81 GLN A C 1
ATOM 649 O O . GLN A 1 81 ? -2.254 -10.914 -14.5 1 95.5 81 GLN A O 1
ATOM 654 N N . SER A 1 82 ? -1.952 -8.703 -14.312 1 97.38 82 SER A N 1
ATOM 655 C CA . SER A 1 82 ? -1.851 -8.742 -12.859 1 97.38 82 SER A CA 1
ATOM 656 C C . SER A 1 82 ? -2.221 -7.391 -12.242 1 97.38 82 SER A C 1
ATOM 658 O O . SER A 1 82 ? -2.316 -6.387 -12.953 1 97.38 82 SER A O 1
ATOM 660 N N . THR A 1 83 ? -2.5 -7.441 -10.977 1 96.62 83 THR A N 1
ATOM 661 C CA . THR A 1 83 ? -2.805 -6.207 -10.266 1 96.62 83 THR A CA 1
ATOM 662 C C . THR A 1 83 ? -2.504 -6.355 -8.773 1 96.62 83 THR A C 1
ATOM 664 O O . THR A 1 83 ? -2.344 -7.473 -8.281 1 96.62 83 THR A O 1
ATOM 667 N N . HIS A 1 84 ? -2.303 -5.273 -8.141 1 94.38 84 HIS A N 1
ATOM 668 C CA . HIS A 1 84 ? -2.145 -5.18 -6.699 1 94.38 84 HIS A CA 1
ATOM 669 C C . HIS A 1 84 ? -3.232 -4.309 -6.082 1 94.38 84 HIS A C 1
ATOM 671 O O . HIS A 1 84 ? -3.484 -3.195 -6.551 1 94.38 84 HIS A O 1
ATOM 677 N N . ILE A 1 85 ? -3.848 -4.801 -5.07 1 90.69 85 ILE A N 1
ATOM 678 C CA . ILE A 1 85 ? -4.984 -4.09 -4.496 1 90.69 85 ILE A CA 1
ATOM 679 C C . ILE A 1 85 ? -4.812 -3.977 -2.984 1 90.69 85 ILE A C 1
ATOM 681 O O . ILE A 1 85 ? -4.203 -4.844 -2.355 1 90.69 85 ILE A O 1
ATOM 685 N N . HIS A 1 86 ? -5.285 -2.98 -2.473 1 88 86 HIS A N 1
ATOM 686 C CA . HIS A 1 86 ? -5.43 -2.812 -1.031 1 88 86 HIS A CA 1
ATOM 687 C C . HIS A 1 86 ? -6.852 -3.133 -0.582 1 88 86 HIS A C 1
ATOM 689 O O . HIS A 1 86 ? -7.812 -2.896 -1.321 1 88 86 HIS A O 1
ATOM 695 N N . MET A 1 87 ? -6.879 -3.588 0.597 1 86.25 87 MET A N 1
ATOM 696 C CA . MET A 1 87 ? -8.203 -3.85 1.159 1 86.25 87 MET A CA 1
ATOM 697 C C . MET A 1 87 ? -9.008 -2.559 1.279 1 86.25 87 MET A C 1
ATOM 699 O O . MET A 1 87 ? -8.5 -1.551 1.776 1 86.25 87 MET A O 1
ATOM 703 N N . PRO A 1 88 ? -10.203 -2.633 0.69 1 77.69 88 PRO A N 1
ATOM 704 C CA . PRO A 1 88 ? -11.047 -1.437 0.811 1 77.69 88 PRO A CA 1
ATOM 705 C C . PRO A 1 88 ? -11.328 -1.06 2.264 1 77.69 88 PRO A C 1
ATOM 707 O O . PRO A 1 88 ? -11.453 -1.938 3.119 1 77.69 88 PRO A O 1
ATOM 710 N N . LEU A 1 89 ? -11.336 0.169 2.512 1 66.31 89 LEU A N 1
ATOM 711 C CA . LEU A 1 89 ? -11.625 0.661 3.854 1 66.31 89 LEU A CA 1
ATOM 712 C C . LEU A 1 89 ? -13.086 0.413 4.223 1 66.31 89 LEU A C 1
ATOM 714 O O . LEU A 1 89 ? -13.406 0.193 5.395 1 66.31 89 LEU A O 1
ATOM 718 N N . SER A 1 90 ? -13.938 0.556 3.275 1 70.12 90 SER A N 1
ATOM 719 C CA . SER A 1 90 ? -15.367 0.367 3.525 1 70.12 90 SER A CA 1
ATOM 720 C C . SER A 1 90 ? -16 -0.495 2.443 1 70.12 90 SER A C 1
ATOM 722 O O . SER A 1 90 ? -15.539 -0.521 1.304 1 70.12 90 SER A O 1
ATOM 724 N N . PHE A 1 91 ? -16.844 -1.27 2.834 1 70.06 91 PHE A N 1
ATOM 725 C CA . PHE A 1 91 ? -17.625 -2.102 1.929 1 70.06 91 PHE A CA 1
ATOM 726 C C . PHE A 1 91 ? -19.062 -1.604 1.844 1 70.06 91 PHE A C 1
ATOM 728 O O . PHE A 1 91 ? -19.766 -1.527 2.859 1 70.06 91 PHE A O 1
ATOM 735 N N . ASN A 1 92 ? -19.25 -0.636 0.963 1 62.22 92 ASN A N 1
ATOM 736 C CA . ASN A 1 92 ? -20.594 -0.066 0.864 1 62.22 92 ASN A CA 1
ATOM 737 C C . ASN A 1 92 ? -21.625 -1.122 0.479 1 62.22 92 ASN A C 1
ATOM 739 O O . ASN A 1 92 ? -21.344 -2.016 -0.32 1 62.22 92 ASN A O 1
ATOM 743 N N . THR A 1 93 ? -22.688 -1.211 1.189 1 56.75 93 THR A N 1
ATOM 744 C CA . THR A 1 93 ? -23.828 -2.105 1.068 1 56.75 93 THR A CA 1
ATOM 745 C C . THR A 1 93 ? -24.5 -1.941 -0.291 1 56.75 93 THR A C 1
ATOM 747 O O . THR A 1 93 ? -25.297 -2.789 -0.703 1 56.75 93 THR A O 1
ATOM 750 N N . SER A 1 94 ? -24.391 -0.844 -0.88 1 49.88 94 SER A N 1
ATOM 751 C CA . SER A 1 94 ? -25.344 -0.625 -1.96 1 49.88 94 SER A CA 1
ATOM 752 C C . SER A 1 94 ? -25.062 -1.537 -3.146 1 49.88 94 SER A C 1
ATOM 754 O O . SER A 1 94 ? -25.938 -1.788 -3.973 1 49.88 94 SER A O 1
ATOM 756 N N . SER A 1 95 ? -23.875 -1.572 -3.611 1 51.06 95 SER A N 1
ATOM 757 C CA . SER A 1 95 ? -23.781 -1.749 -5.055 1 51.06 95 SER A CA 1
ATOM 758 C C . SER A 1 95 ? -24.125 -3.176 -5.461 1 51.06 95 SER A C 1
ATOM 760 O O . SER A 1 95 ? -24.969 -3.389 -6.336 1 51.06 95 SER A O 1
ATOM 762 N N . SER A 1 96 ? -23.141 -4.301 -5.598 1 55.16 96 SER A N 1
ATOM 763 C CA . SER A 1 96 ? -23.188 -5.418 -6.531 1 55.16 96 SER A CA 1
ATOM 764 C C . SER A 1 96 ? -23.719 -6.684 -5.859 1 55.16 96 SER A C 1
ATOM 766 O O . SER A 1 96 ? -23.062 -7.727 -5.887 1 55.16 96 SER A O 1
ATOM 768 N N . SER A 1 97 ? -24.781 -6.609 -5.078 1 53.38 97 SER A N 1
ATOM 769 C CA . SER A 1 97 ? -25.406 -7.73 -4.387 1 53.38 97 SER A CA 1
ATOM 770 C C . SER A 1 97 ? -25.703 -8.883 -5.352 1 53.38 97 SER A C 1
ATOM 772 O O . SER A 1 97 ? -25.688 -10.047 -4.953 1 53.38 97 SER A O 1
ATOM 774 N N . GLY A 1 98 ? -25.875 -8.539 -6.531 1 59.97 98 GLY A N 1
ATOM 775 C CA . GLY A 1 98 ? -26.406 -9.602 -7.367 1 59.97 98 GLY A CA 1
ATOM 776 C C . GLY A 1 98 ? -25.328 -10.383 -8.102 1 59.97 98 GLY A C 1
ATOM 777 O O . GLY A 1 98 ? -25.625 -11.398 -8.734 1 59.97 98 GLY A O 1
ATOM 778 N N . LEU A 1 99 ? -24.156 -9.961 -8.086 1 67.19 99 LEU A N 1
ATOM 779 C CA . LEU A 1 99 ? -23.203 -10.57 -9 1 67.19 99 LEU A CA 1
ATOM 780 C C . LEU A 1 99 ? -22.875 -12 -8.57 1 67.19 99 LEU A C 1
ATOM 782 O O . LEU A 1 99 ? -22.781 -12.898 -9.406 1 67.19 99 LEU A O 1
ATOM 786 N N . PHE A 1 100 ? -22.734 -12.234 -7.176 1 74.44 100 PHE A N 1
ATOM 787 C CA . PHE A 1 100 ? -22.375 -13.562 -6.699 1 74.44 100 PHE A CA 1
ATOM 788 C C . PHE A 1 100 ? -23.438 -14.117 -5.77 1 74.44 100 PHE A C 1
ATOM 790 O O . PHE A 1 100 ? -23.141 -14.906 -4.871 1 74.44 100 PHE A O 1
ATOM 797 N N . GLN A 1 101 ? -24.672 -13.695 -5.918 1 63.81 101 GLN A N 1
ATOM 798 C CA . GLN A 1 101 ? -25.797 -14.031 -5.043 1 63.81 101 GLN A CA 1
ATOM 799 C C . GLN A 1 101 ? -26.109 -15.523 -5.117 1 63.81 101 GLN A C 1
ATOM 801 O O . GLN A 1 101 ? -26.609 -16.109 -4.152 1 63.81 101 GLN A O 1
ATOM 806 N N . ASP A 1 102 ? -25.922 -16.078 -6.262 1 60.19 102 ASP A N 1
ATOM 807 C CA . ASP A 1 102 ? -26.406 -17.453 -6.41 1 60.19 102 ASP A CA 1
ATOM 808 C C . ASP A 1 102 ? -25.562 -18.422 -5.578 1 60.19 102 ASP A C 1
ATOM 810 O O . ASP A 1 102 ? -25.875 -19.609 -5.492 1 60.19 102 ASP A O 1
ATOM 814 N N . PHE A 1 103 ? -24.469 -17.828 -5.066 1 57.47 103 PHE A N 1
ATOM 815 C CA . PHE A 1 103 ? -23.625 -18.75 -4.309 1 57.47 103 PHE A CA 1
ATOM 816 C C . PHE A 1 103 ? -23.875 -18.609 -2.814 1 57.47 103 PHE A C 1
ATOM 818 O O . PHE A 1 103 ? -23.828 -17.5 -2.27 1 57.47 103 PHE A O 1
ATOM 825 N N . THR A 1 104 ? -24.797 -19.469 -2.402 1 55.34 104 THR A N 1
ATOM 826 C CA . THR A 1 104 ? -25.094 -19.562 -0.978 1 55.34 104 THR A CA 1
ATOM 827 C C . THR A 1 104 ? -23.859 -20 -0.194 1 55.34 104 THR A C 1
ATOM 829 O O . THR A 1 104 ? -23.312 -21.078 -0.451 1 55.34 104 THR A O 1
ATOM 832 N N . PHE A 1 105 ? -23.062 -19.109 0.189 1 55.22 105 PHE A N 1
ATOM 833 C CA . PHE A 1 105 ? -21.984 -19.516 1.07 1 55.22 105 PHE A CA 1
ATOM 834 C C . PHE A 1 105 ? -22.516 -19.875 2.453 1 55.22 105 PHE A C 1
ATOM 836 O O . PHE A 1 105 ? -23.453 -19.25 2.945 1 55.22 105 PHE A O 1
ATOM 843 N N . GLN A 1 106 ? -22.5 -21.062 2.6 1 51.19 106 GLN A N 1
ATOM 844 C CA . GLN A 1 106 ? -23.016 -21.484 3.896 1 51.19 106 GLN A CA 1
ATOM 845 C C . GLN A 1 106 ? -22.578 -20.531 5.004 1 51.19 106 GLN A C 1
ATOM 847 O O . GLN A 1 106 ? -23.391 -20.094 5.816 1 51.19 106 GLN A O 1
ATOM 852 N N . GLN A 1 107 ? -21.344 -20.797 5.672 1 52.19 107 GLN A N 1
ATOM 853 C CA . GLN A 1 107 ? -20.953 -20.422 7.027 1 52.19 107 GLN A CA 1
ATOM 854 C C . GLN A 1 107 ? -20.359 -19.016 7.059 1 52.19 107 GLN A C 1
ATOM 856 O O . GLN A 1 107 ? -19.391 -18.734 6.34 1 52.19 107 GLN A O 1
ATOM 861 N N . SER A 1 108 ? -21.125 -18.031 7.359 1 55.53 108 SER A N 1
ATOM 862 C CA . SER A 1 108 ? -20.734 -16.672 7.715 1 55.53 108 SER A CA 1
ATOM 863 C C . SER A 1 108 ? -19.453 -16.656 8.547 1 55.53 108 SER A C 1
ATOM 865 O O . SER A 1 108 ? -19.5 -16.734 9.773 1 55.53 108 SER A O 1
ATOM 867 N N . ASP A 1 109 ? -18.453 -17.328 8.141 1 64.44 109 ASP A N 1
ATOM 868 C CA . ASP A 1 109 ? -17.25 -17.203 8.961 1 64.44 109 ASP A CA 1
ATOM 869 C C . ASP A 1 109 ? -16.781 -15.742 9.031 1 64.44 109 ASP A C 1
ATOM 871 O O . ASP A 1 109 ? -16.547 -15.109 8 1 64.44 109 ASP A O 1
ATOM 875 N N . SER A 1 110 ? -17.047 -15.195 10.156 1 79.12 110 SER A N 1
ATOM 876 C CA . SER A 1 110 ? -16.719 -13.812 10.477 1 79.12 110 SER A CA 1
ATOM 877 C C . SER A 1 110 ? -15.25 -13.508 10.188 1 79.12 110 SER A C 1
ATOM 879 O O . SER A 1 110 ? -14.867 -12.344 10.055 1 79.12 110 SER A O 1
ATOM 881 N N . ASN A 1 111 ? -14.508 -14.586 9.93 1 89.56 111 ASN A N 1
ATOM 882 C CA . ASN A 1 111 ? -13.094 -14.359 9.68 1 89.56 111 ASN A CA 1
ATOM 883 C C . ASN A 1 111 ? -12.703 -14.734 8.25 1 89.56 111 ASN A C 1
ATOM 885 O O . ASN A 1 111 ? -11.742 -15.477 8.039 1 89.56 111 ASN A O 1
ATOM 889 N N . ALA A 1 112 ? -13.508 -14.305 7.293 1 92 112 ALA A N 1
ATOM 890 C CA . ALA A 1 112 ? -13.242 -14.672 5.906 1 92 112 ALA A CA 1
ATOM 891 C C . ALA A 1 112 ? -13.242 -13.445 5 1 92 112 ALA A C 1
ATOM 893 O O . ALA A 1 112 ? -13.883 -12.438 5.309 1 92 112 ALA A O 1
ATOM 894 N N . VAL A 1 113 ? -12.508 -13.523 3.961 1 92.12 113 VAL A N 1
ATOM 895 C CA . VAL A 1 113 ? -12.547 -12.594 2.838 1 92.12 113 VAL A CA 1
ATOM 896 C C . VAL A 1 113 ? -12.906 -13.344 1.558 1 92.12 113 VAL A C 1
ATOM 898 O O . VAL A 1 113 ? -12.344 -14.406 1.277 1 92.12 113 VAL A O 1
ATOM 901 N N . PHE A 1 114 ? -13.758 -12.828 0.874 1 91.88 114 PHE A N 1
ATOM 902 C CA . PHE A 1 114 ? -14.203 -13.43 -0.376 1 91.88 114 PHE A CA 1
ATOM 903 C C . PHE A 1 114 ? -13.719 -12.617 -1.572 1 91.88 114 PHE A C 1
ATOM 905 O O . PHE A 1 114 ? -13.844 -11.391 -1.587 1 91.88 114 PHE A O 1
ATOM 912 N N . ILE A 1 115 ? -13.211 -13.312 -2.529 1 94.62 115 ILE A N 1
ATOM 913 C CA . ILE A 1 115 ? -12.766 -12.703 -3.777 1 94.62 115 ILE A CA 1
ATOM 914 C C . ILE A 1 115 ? -13.594 -13.242 -4.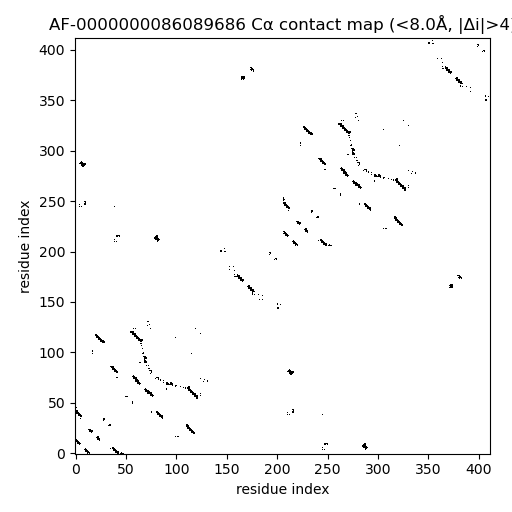941 1 94.62 115 ILE A C 1
ATOM 916 O O . ILE A 1 115 ? -13.727 -14.453 -5.109 1 94.62 115 ILE A O 1
ATOM 920 N N . GLY A 1 116 ? -14.133 -12.391 -5.637 1 93.88 116 GLY A N 1
ATOM 921 C CA . GLY A 1 116 ? -14.914 -12.758 -6.812 1 93.88 116 GLY A CA 1
ATOM 922 C C . GLY A 1 116 ? -14.336 -12.195 -8.102 1 93.88 116 GLY A C 1
ATOM 923 O O . GLY A 1 116 ? -13.875 -11.055 -8.141 1 93.88 116 GLY A O 1
ATOM 924 N N . ILE A 1 117 ? -14.375 -12.969 -9.133 1 94.56 117 ILE A N 1
ATOM 925 C CA . ILE A 1 117 ? -13.906 -12.57 -10.453 1 94.56 117 ILE A CA 1
ATOM 926 C C . ILE A 1 117 ? -14.992 -12.844 -11.492 1 94.56 117 ILE A C 1
ATOM 928 O O . ILE A 1 117 ? -15.609 -13.906 -11.492 1 94.56 117 ILE A O 1
ATOM 932 N N . SER A 1 118 ? -15.203 -11.906 -12.336 1 93.06 118 SER A N 1
ATOM 933 C CA . SER A 1 118 ? -16.234 -12.055 -13.367 1 93.06 118 SER A CA 1
ATOM 934 C C . SER A 1 118 ? -15.711 -11.617 -14.727 1 93.06 118 SER A C 1
ATOM 936 O O . SER A 1 118 ? -15.016 -10.609 -14.844 1 93.06 118 SER A O 1
ATOM 938 N N . LEU A 1 119 ? -16.062 -12.375 -15.719 1 92.88 119 LEU A N 1
ATOM 939 C CA . LEU A 1 119 ? -15.773 -12 -17.094 1 92.88 119 LEU A CA 1
ATOM 940 C C . LEU A 1 119 ? -16.734 -10.938 -17.594 1 92.88 119 LEU A C 1
ATOM 942 O O . LEU A 1 119 ? -17.953 -11.109 -17.5 1 92.88 119 LEU A O 1
ATOM 946 N N . GLU A 1 120 ? -16.203 -9.766 -18.047 1 92.12 120 GLU A N 1
ATOM 947 C CA . GLU A 1 120 ? -17.047 -8.648 -18.484 1 92.12 120 GLU A CA 1
ATOM 948 C C . GLU A 1 120 ? -16.453 -7.992 -19.734 1 92.12 120 GLU A C 1
ATOM 950 O O . GLU A 1 120 ? -15.242 -7.992 -19.938 1 92.12 120 GLU A O 1
ATOM 955 N N . PRO A 1 121 ? -17.422 -7.434 -20.578 1 92.69 121 PRO A N 1
ATOM 956 C CA . PRO A 1 121 ? -16.906 -6.609 -21.672 1 92.69 121 PRO A CA 1
ATOM 957 C C . PRO A 1 121 ? -16.062 -5.43 -21.188 1 92.69 121 PRO A C 1
ATOM 959 O O . PRO A 1 121 ? -16.344 -4.879 -20.125 1 92.69 121 PRO A O 1
ATOM 962 N N . MET A 1 122 ? -15.109 -5.023 -21.969 1 93.38 122 MET A N 1
ATOM 963 C CA . MET A 1 122 ? -14.203 -3.949 -21.562 1 93.38 122 MET A CA 1
ATOM 964 C C . MET A 1 122 ? -14.977 -2.65 -21.344 1 93.38 122 MET A C 1
ATOM 966 O O . MET A 1 122 ? -14.617 -1.852 -20.484 1 93.38 122 MET A O 1
ATOM 970 N N . ASP A 1 123 ? -16.031 -2.465 -22.062 1 92.69 123 ASP A N 1
ATOM 971 C CA . ASP A 1 123 ? -16.844 -1.27 -21.859 1 92.69 123 ASP A CA 1
ATOM 972 C C . ASP A 1 123 ? -17.406 -1.22 -20.438 1 92.69 123 ASP A C 1
ATOM 974 O O . ASP A 1 123 ? -17.422 -0.161 -19.812 1 92.69 123 ASP A O 1
ATOM 978 N N . THR A 1 124 ? -17.906 -2.295 -20.016 1 92.38 124 THR A N 1
ATOM 979 C CA . THR A 1 124 ? -18.422 -2.402 -18.656 1 92.38 124 THR A CA 1
ATOM 980 C C . THR A 1 124 ? -17.312 -2.125 -17.641 1 92.38 124 THR A C 1
ATOM 982 O O . THR A 1 124 ? -17.531 -1.391 -16.672 1 92.38 124 THR A O 1
ATOM 985 N N . ILE A 1 125 ? -16.172 -2.631 -17.922 1 93.81 125 ILE A N 1
ATOM 986 C CA . ILE A 1 125 ? -15.031 -2.49 -17.016 1 93.81 125 ILE A CA 1
ATOM 987 C C . ILE A 1 125 ? -14.609 -1.023 -16.953 1 93.81 125 ILE A C 1
ATOM 989 O O . ILE A 1 125 ? -14.328 -0.505 -15.859 1 93.81 125 ILE A O 1
ATOM 993 N N . ASN A 1 126 ? -14.594 -0.429 -18.031 1 92.75 126 ASN A N 1
ATOM 994 C CA . ASN A 1 126 ? -14.227 0.983 -18.078 1 92.75 126 ASN A CA 1
ATOM 995 C C . ASN A 1 126 ? -15.195 1.837 -17.266 1 92.75 126 ASN A C 1
ATOM 997 O O . ASN A 1 126 ? -14.766 2.754 -16.547 1 92.75 126 ASN A O 1
ATOM 1001 N N . ASN A 1 127 ? -16.422 1.548 -17.359 1 92 127 ASN A N 1
ATOM 1002 C CA . ASN A 1 127 ? -17.422 2.27 -16.578 1 92 127 ASN A CA 1
ATOM 1003 C C . ASN A 1 127 ? -17.25 2.031 -15.086 1 92 127 ASN A C 1
ATOM 1005 O O . ASN A 1 127 ? -17.328 2.967 -14.289 1 92 127 ASN A O 1
ATOM 1009 N N . LEU A 1 128 ? -17.016 0.824 -14.75 1 90 128 LEU A N 1
ATOM 1010 C CA . LEU A 1 128 ? -16.797 0.478 -13.352 1 90 128 LEU A CA 1
ATOM 1011 C C . LEU A 1 128 ? -15.555 1.181 -12.812 1 90 128 LEU A C 1
ATOM 1013 O O . LEU A 1 128 ? -15.57 1.692 -11.688 1 90 128 LEU A O 1
ATOM 1017 N N . THR A 1 129 ? -14.508 1.162 -13.617 1 90.69 129 THR A N 1
ATOM 1018 C CA . THR A 1 129 ? -13.242 1.772 -13.219 1 90.69 129 THR A CA 1
ATOM 1019 C C . THR A 1 129 ? -13.406 3.279 -13.031 1 90.69 129 THR A C 1
ATOM 1021 O O . THR A 1 129 ? -12.883 3.854 -12.07 1 90.69 129 THR A O 1
ATOM 1024 N N . PHE A 1 130 ? -14.133 3.795 -13.938 1 87.44 130 PHE A N 1
ATOM 1025 C CA . PHE A 1 130 ? -14.398 5.227 -13.852 1 87.44 130 PHE A CA 1
ATOM 1026 C C . PHE A 1 130 ? -15.164 5.562 -12.57 1 87.44 130 PHE A C 1
ATOM 1028 O O . PHE A 1 130 ? -14.812 6.516 -11.867 1 87.44 130 PHE A O 1
ATOM 1035 N N . ASN A 1 131 ? -16.109 4.809 -12.273 1 85.5 131 ASN A N 1
ATOM 1036 C CA . ASN A 1 131 ? -16.906 5.023 -11.078 1 85.5 131 ASN A CA 1
ATOM 1037 C C . ASN A 1 131 ? -16.078 4.828 -9.805 1 85.5 131 ASN A C 1
ATOM 1039 O O . ASN A 1 131 ? -16.234 5.582 -8.844 1 85.5 131 ASN A O 1
ATOM 1043 N N . ALA A 1 132 ? -15.273 3.84 -9.859 1 83.19 132 ALA A N 1
ATOM 1044 C CA . ALA A 1 132 ? -14.43 3.562 -8.695 1 83.19 132 ALA A CA 1
ATOM 1045 C C . ALA A 1 132 ? -13.438 4.695 -8.461 1 83.19 132 ALA A C 1
ATOM 1047 O O . ALA A 1 132 ? -13.164 5.062 -7.312 1 83.19 132 ALA A O 1
ATOM 1048 N N . GLN A 1 133 ? -12.844 5.105 -9.531 1 80.19 133 GLN A N 1
ATOM 1049 C CA . GLN A 1 133 ? -11.922 6.23 -9.438 1 80.19 133 GLN A CA 1
ATOM 1050 C C . GLN A 1 133 ? -12.617 7.473 -8.883 1 80.19 133 GLN A C 1
ATOM 1052 O O . GLN A 1 133 ? -12.047 8.203 -8.078 1 80.19 133 GLN A O 1
ATOM 1057 N N . GLY A 1 134 ? -13.773 7.664 -9.367 1 75.56 134 GLY A N 1
ATOM 1058 C CA . GLY A 1 134 ? -14.562 8.773 -8.844 1 75.56 134 GLY A CA 1
ATOM 1059 C C . GLY A 1 134 ? -14.836 8.664 -7.359 1 75.56 134 GLY A C 1
ATOM 1060 O O . GLY A 1 134 ? -14.719 9.648 -6.625 1 75.56 134 GLY A O 1
ATOM 1061 N N . LYS A 1 135 ? -15.188 7.559 -7.016 1 75.44 135 LYS A N 1
ATOM 1062 C CA . LYS A 1 135 ? -15.43 7.309 -5.602 1 75.44 135 LYS A CA 1
ATOM 1063 C C . LYS A 1 135 ? -14.172 7.555 -4.773 1 75.44 135 LYS A C 1
ATOM 1065 O O . LYS A 1 135 ? -14.234 8.18 -3.711 1 75.44 135 LYS A O 1
ATOM 1070 N N . GLN A 1 136 ? -13.102 6.957 -5.246 1 71.31 136 GLN A N 1
ATOM 1071 C CA . GLN A 1 136 ? -11.828 7.137 -4.555 1 71.31 136 GLN A CA 1
ATOM 1072 C C . GLN A 1 136 ? -11.461 8.617 -4.449 1 71.31 136 GLN A C 1
ATOM 1074 O O . GLN A 1 136 ? -10.969 9.062 -3.414 1 71.31 136 GLN A O 1
ATOM 1079 N N . GLN A 1 137 ? -11.617 9.258 -5.512 1 69.5 137 GLN A N 1
ATOM 1080 C CA . GLN A 1 137 ? -11.336 10.695 -5.516 1 69.5 137 GLN A CA 1
ATOM 1081 C C . GLN A 1 137 ? -12.234 11.43 -4.52 1 69.5 137 GLN A C 1
ATOM 1083 O O . GLN A 1 137 ? -11.773 12.344 -3.826 1 69.5 137 GLN A O 1
ATOM 1088 N N . ARG A 1 138 ? -13.461 11.062 -4.547 1 71.44 138 ARG A N 1
ATOM 1089 C CA . ARG A 1 138 ? -14.391 11.68 -3.602 1 71.44 138 ARG A CA 1
ATOM 1090 C C . ARG A 1 138 ? -13.961 11.406 -2.162 1 71.44 138 ARG A C 1
ATOM 1092 O O . ARG A 1 138 ? -14.016 12.305 -1.315 1 71.44 138 ARG A O 1
ATOM 1099 N N . GLU A 1 139 ? -13.547 10.156 -2.006 1 66.12 139 GLU A N 1
ATOM 1100 C CA . GLU A 1 139 ? -13.094 9.805 -0.665 1 66.12 139 GLU A CA 1
ATOM 1101 C C . GLU A 1 139 ? -11.836 10.578 -0.286 1 66.12 139 GLU A C 1
ATOM 1103 O O . GLU A 1 139 ? -11.703 11.047 0.845 1 66.12 139 GLU A O 1
ATOM 1108 N N . GLN A 1 140 ? -10.922 10.625 -1.121 1 60.78 140 GLN A N 1
ATOM 1109 C CA . GLN A 1 140 ? -9.711 11.406 -0.891 1 60.78 140 GLN A CA 1
ATOM 1110 C C . GLN A 1 140 ? -10.047 12.875 -0.646 1 60.78 140 GLN A C 1
ATOM 1112 O O . GLN A 1 140 ? -9.445 13.516 0.22 1 60.78 140 GLN A O 1
ATOM 1117 N N . ASN A 1 141 ? -10.906 13.352 -1.491 1 64.69 141 ASN A N 1
ATOM 1118 C CA . ASN A 1 141 ? -11.352 14.734 -1.321 1 64.69 141 ASN A CA 1
ATOM 1119 C C . ASN A 1 141 ? -11.984 14.953 0.049 1 64.69 141 ASN A C 1
ATOM 1121 O O . ASN A 1 141 ? -11.781 16 0.671 1 64.69 141 ASN A O 1
ATOM 1125 N N . GLN A 1 142 ? -12.734 13.977 0.365 1 64.06 142 GLN A N 1
ATOM 1126 C CA . GLN A 1 142 ? -13.352 14.062 1.684 1 64.06 142 GLN A CA 1
ATOM 1127 C C . GLN A 1 142 ? -12.297 14.125 2.783 1 64.06 142 GLN A C 1
ATOM 1129 O O . GLN A 1 142 ? -12.445 14.875 3.754 1 64.06 142 GLN A O 1
ATOM 1134 N N . VAL A 1 143 ? -11.273 13.305 2.566 1 56.66 143 VAL A N 1
ATOM 1135 C CA . VAL A 1 143 ? -10.18 13.32 3.531 1 56.66 143 VAL A CA 1
ATOM 1136 C C . VAL A 1 143 ? -9.477 14.672 3.494 1 56.66 143 VAL A C 1
ATOM 1138 O O . VAL A 1 143 ? -9.164 15.25 4.539 1 56.66 143 VAL A O 1
ATOM 1141 N N . GLN A 1 144 ? -9.195 15.078 2.369 1 56.78 144 GLN A N 1
ATOM 1142 C CA . GLN A 1 144 ? -8.586 16.391 2.211 1 56.78 144 GLN A CA 1
ATOM 1143 C C . GLN A 1 144 ? -9.445 17.484 2.852 1 56.78 144 GLN A C 1
ATOM 1145 O O . GLN A 1 144 ? -8.922 18.375 3.521 1 56.78 144 GLN A O 1
ATOM 1150 N N . GLN A 1 145 ? -10.711 17.438 2.59 1 64.06 145 GLN A N 1
ATOM 1151 C CA . GLN A 1 145 ? -11.625 18.406 3.178 1 64.06 145 GLN A CA 1
ATOM 1152 C C . GLN A 1 145 ? -11.602 18.328 4.703 1 64.06 145 GLN A C 1
ATOM 1154 O O . GLN A 1 145 ? -11.672 19.359 5.379 1 64.06 145 GLN A O 1
ATOM 1159 N N . LEU A 1 146 ? -11.57 17.125 5.113 1 62.44 146 LEU A N 1
ATOM 1160 C CA . LEU A 1 146 ? -11.484 16.938 6.559 1 62.44 146 LEU A CA 1
ATOM 1161 C C . LEU A 1 146 ? -10.219 17.578 7.113 1 62.44 146 LEU A C 1
ATOM 1163 O O . LEU A 1 146 ? -10.258 18.25 8.141 1 62.44 146 LEU A O 1
ATOM 1167 N N . VAL A 1 147 ? -9.078 17.359 6.438 1 57.06 147 VAL A N 1
ATOM 1168 C CA . VAL A 1 147 ? -7.801 17.938 6.852 1 57.06 147 VAL A CA 1
ATOM 1169 C C . VAL A 1 147 ? -7.883 19.469 6.824 1 57.06 147 VAL A C 1
ATOM 1171 O O . VAL A 1 147 ? -7.43 20.141 7.754 1 57.06 147 VAL A O 1
ATOM 1174 N N . GLN A 1 148 ? -8.445 19.938 5.812 1 60.06 148 GLN A N 1
ATOM 1175 C CA . GLN A 1 148 ? -8.625 21.375 5.707 1 60.06 148 GLN A CA 1
ATOM 1176 C C . GLN A 1 148 ? -9.516 21.906 6.82 1 60.06 148 GLN A C 1
ATOM 1178 O O . GLN A 1 148 ? -9.25 22.969 7.387 1 60.06 148 GLN A O 1
ATOM 1183 N N . PHE A 1 149 ? -10.531 21.328 7.012 1 67.88 149 PHE A N 1
ATOM 1184 C CA . PHE A 1 149 ? -11.438 21.703 8.086 1 67.88 149 PHE A CA 1
ATOM 1185 C C . PHE A 1 149 ? -10.719 21.719 9.43 1 67.88 149 PHE A C 1
ATOM 1187 O O . PHE A 1 149 ? -10.906 22.625 10.234 1 67.88 149 PHE A O 1
ATOM 1194 N N . ILE A 1 150 ? -9.992 20.594 9.617 1 65.88 150 ILE A N 1
ATOM 1195 C CA . ILE A 1 150 ? -9.242 20.5 10.867 1 65.88 150 ILE A CA 1
ATOM 1196 C C . ILE A 1 150 ? -8.297 21.688 10.984 1 65.88 150 ILE A C 1
ATOM 1198 O O . ILE A 1 150 ? -8.234 22.344 12.039 1 65.88 150 ILE A O 1
ATOM 1202 N N . ALA A 1 151 ? -7.57 21.969 9.898 1 62.06 151 ALA A N 1
ATOM 1203 C CA . ALA A 1 151 ? -6.633 23.094 9.891 1 62.06 151 ALA A CA 1
ATOM 1204 C C . ALA A 1 151 ? -7.355 24.406 10.148 1 62.06 151 ALA A C 1
ATOM 1206 O O . ALA A 1 151 ? -6.891 25.234 10.945 1 62.06 151 ALA A O 1
ATOM 1207 N N . LYS A 1 152 ? -8.422 24.562 9.562 1 69.5 152 LYS A N 1
ATOM 1208 C CA . LYS A 1 152 ? -9.195 25.781 9.719 1 69.5 152 LYS A CA 1
ATOM 1209 C C . LYS A 1 152 ? -9.766 25.906 11.125 1 69.5 152 LYS A C 1
ATOM 1211 O O . LYS A 1 152 ? -9.789 27 11.703 1 69.5 152 LYS A O 1
ATOM 1216 N N . ASP A 1 153 ? -10.359 24.906 11.594 1 72.69 153 ASP A N 1
ATOM 1217 C CA . ASP A 1 153 ? -10.883 24.906 12.961 1 72.69 153 ASP A CA 1
ATOM 1218 C C . ASP A 1 153 ? -9.797 25.281 13.969 1 72.69 153 ASP A C 1
ATOM 1220 O O . ASP A 1 153 ? -10.047 26.062 14.891 1 72.69 153 ASP A O 1
ATOM 1224 N N . LEU A 1 154 ? -8.641 24.656 13.758 1 70.19 154 LEU A N 1
ATOM 1225 C CA . LEU A 1 154 ? -7.523 24.984 14.633 1 70.19 154 LEU A CA 1
ATOM 1226 C C . LEU A 1 154 ? -7.137 26.453 14.5 1 70.19 154 LEU A C 1
ATOM 1228 O O . LEU A 1 154 ? -6.891 27.125 15.5 1 70.19 154 LEU A O 1
ATOM 1232 N N . PHE A 1 155 ? -7.125 26.875 13.312 1 66.81 155 PHE A N 1
ATOM 1233 C CA . PHE A 1 155 ? -6.789 28.281 13.062 1 66.81 155 PHE A CA 1
ATOM 1234 C C . PHE A 1 155 ? -7.801 29.203 13.727 1 66.81 155 PHE A C 1
ATOM 1236 O O . PHE A 1 155 ? -7.422 30.188 14.367 1 66.81 155 PHE A O 1
ATOM 1243 N N . ASN A 1 156 ? -9.016 28.922 13.469 1 72.75 156 ASN A N 1
ATOM 1244 C CA . ASN A 1 156 ? -10.07 29.75 14.07 1 72.75 156 ASN A CA 1
ATOM 1245 C C . ASN A 1 156 ? -9.977 29.75 15.594 1 72.75 156 ASN A C 1
ATOM 1247 O O . ASN A 1 156 ? -10.234 30.766 16.234 1 72.75 156 ASN A O 1
ATOM 1251 N N . TYR A 1 157 ? -9.719 28.656 16.125 1 74.5 157 TYR A N 1
ATOM 1252 C CA . TYR A 1 157 ? -9.523 28.547 17.562 1 74.5 157 TYR A CA 1
ATOM 1253 C C . TYR A 1 157 ? -8.375 29.438 18.016 1 74.5 157 TYR A C 1
ATOM 1255 O O . TYR A 1 157 ? -8.5 30.172 19 1 74.5 157 TYR A O 1
ATOM 1263 N N . MET A 1 158 ? -7.328 29.312 17.25 1 68.75 158 MET A N 1
ATOM 1264 C CA . MET A 1 158 ? -6.164 30.109 17.609 1 68.75 158 MET A CA 1
ATOM 1265 C C . MET A 1 158 ? -6.449 31.594 17.406 1 68.75 158 MET A C 1
ATOM 1267 O O . MET A 1 158 ? -6.051 32.438 18.234 1 68.75 158 MET A O 1
ATOM 1271 N N . ALA A 1 159 ? -7.203 31.812 16.375 1 68.56 159 ALA A N 1
ATOM 1272 C CA . ALA A 1 159 ? -7.543 33.219 16.078 1 68.56 159 ALA A CA 1
ATOM 1273 C C . ALA A 1 159 ? -8.422 33.812 17.156 1 68.56 159 ALA A C 1
ATOM 1275 O O . ALA A 1 159 ? -8.422 35.031 17.359 1 68.56 159 ALA A O 1
ATOM 1276 N N . SER A 1 160 ? -9.219 33.062 17.781 1 74.88 160 SER A N 1
ATOM 1277 C CA . SER A 1 160 ? -10.109 33.531 18.828 1 74.88 160 SER A CA 1
ATOM 1278 C C . SER A 1 160 ? -9.32 34.125 20 1 74.88 160 SER A C 1
ATOM 1280 O O . SER A 1 160 ? -9.867 34.875 20.812 1 74.88 160 SER A O 1
ATOM 1282 N N . PHE A 1 161 ? -8.148 33.812 20.047 1 67.38 161 PHE A N 1
ATOM 1283 C CA . PHE A 1 161 ? -7.293 34.344 21.094 1 67.38 161 PHE A CA 1
ATOM 1284 C C . PHE A 1 161 ? -6.668 35.656 20.641 1 67.38 161 PHE A C 1
ATOM 1286 O O . PHE A 1 161 ? -5.859 36.25 21.375 1 67.38 161 PHE A O 1
ATOM 1293 N N . THR A 1 162 ? -7.195 36.062 19.422 1 64.56 162 THR A N 1
ATOM 1294 C CA . THR A 1 162 ? -6.68 37.312 18.875 1 64.56 162 THR A CA 1
ATOM 1295 C C . THR A 1 162 ? -7.234 38.5 19.656 1 64.56 162 THR A C 1
ATOM 1297 O O . THR A 1 162 ? -8.43 38.562 19.969 1 64.56 162 THR A O 1
ATOM 1300 N N . LYS A 1 163 ? -6.523 39.375 20.266 1 65.94 163 LYS A N 1
ATOM 1301 C CA . LYS A 1 163 ? -6.965 40.562 21 1 65.94 163 LYS A CA 1
ATOM 1302 C C . LYS A 1 163 ? -6.379 41.812 20.391 1 65.94 163 LYS A C 1
ATOM 1304 O O . LYS A 1 163 ? -5.23 41.844 19.938 1 65.94 163 LYS A O 1
ATOM 1309 N N . PRO A 1 164 ? -7.469 42.812 20 1 63.78 164 PRO A N 1
ATOM 1310 C CA . PRO A 1 164 ? -6.957 44.125 19.547 1 63.78 164 PRO A CA 1
ATOM 1311 C C . PRO A 1 164 ? -6.059 44.781 20.578 1 63.78 164 PRO A C 1
ATOM 1313 O O . PRO A 1 164 ? -6.383 44.812 21.766 1 63.78 164 PRO A O 1
ATOM 1316 N N . ILE A 1 165 ? -4.93 45.031 20.281 1 57.44 165 ILE A N 1
ATOM 1317 C CA . ILE A 1 165 ? -4.051 45.75 21.203 1 57.44 165 ILE A CA 1
ATOM 1318 C C . ILE A 1 165 ? -3.697 47.125 20.625 1 57.44 165 ILE A C 1
ATOM 1320 O O . ILE A 1 165 ? -3.434 47.25 19.438 1 57.44 165 ILE A O 1
ATOM 1324 N N . GLN A 1 166 ? -4.066 48.156 21.219 1 63.28 166 GLN A N 1
ATOM 1325 C CA . GLN A 1 166 ? -3.713 49.5 20.828 1 63.28 166 GLN A CA 1
ATOM 1326 C C . GLN A 1 166 ? -2.266 49.844 21.188 1 63.28 166 GLN A C 1
ATOM 1328 O O . GLN A 1 166 ? -1.87 49.719 22.344 1 63.28 166 GLN A O 1
ATOM 1333 N N . PHE A 1 167 ? -1.676 50.156 20.078 1 55.72 167 PHE A N 1
ATOM 1334 C CA . PHE A 1 167 ? -0.284 50.531 20.281 1 55.72 167 PHE A CA 1
ATOM 1335 C C . PHE A 1 167 ? -0.183 51.969 20.734 1 55.72 167 PHE A C 1
ATOM 1337 O O . PHE A 1 167 ? -1.165 52.719 20.672 1 55.72 167 PHE A O 1
ATOM 1344 N N . GLN A 1 168 ? 0.99 52.219 21.328 1 60.12 168 GLN A N 1
ATOM 1345 C CA . GLN A 1 168 ? 1.2 53.594 21.766 1 60.12 168 GLN A CA 1
ATOM 1346 C C . GLN A 1 168 ? 0.998 54.594 20.625 1 60.12 168 GLN A C 1
ATOM 1348 O O . GLN A 1 168 ? 0.692 55.75 20.859 1 60.12 168 GLN A O 1
ATOM 1353 N N . THR A 1 169 ? 1.151 54.188 19.578 1 63.59 169 THR A N 1
ATOM 1354 C CA . THR A 1 169 ? 1.049 55.094 18.438 1 63.59 169 THR A CA 1
ATOM 1355 C C . THR A 1 169 ? -0.412 55.344 18.078 1 63.59 169 THR A C 1
ATOM 1357 O O . THR A 1 169 ? -0.711 56.219 17.25 1 63.59 169 THR A O 1
ATOM 1360 N N . GLY A 1 170 ? -1.214 54.688 18.656 1 61.69 170 GLY A N 1
ATOM 1361 C CA . GLY A 1 170 ? -2.627 54.875 18.359 1 61.69 170 GLY A CA 1
ATOM 1362 C C . GLY A 1 170 ? -3.176 53.812 17.438 1 61.69 170 GLY A C 1
ATOM 1363 O O . GLY A 1 170 ? -4.391 53.688 17.266 1 61.69 170 GLY A O 1
ATOM 1364 N N . GLU A 1 171 ? -2.252 53.156 16.938 1 63.28 171 GLU A N 1
ATOM 1365 C CA . GLU A 1 171 ? -2.701 52.156 15.945 1 63.28 171 GLU A CA 1
ATOM 1366 C C . GLU A 1 171 ? -3.236 50.906 16.625 1 63.28 171 GLU A C 1
ATOM 1368 O O . GLU A 1 171 ? -2.695 50.469 17.641 1 63.28 171 GLU A O 1
ATOM 1373 N N . MET A 1 172 ? -4.414 50.375 16.344 1 59.44 172 MET A N 1
ATOM 1374 C CA . MET A 1 172 ? -5.059 49.156 16.797 1 59.44 172 MET A CA 1
ATOM 1375 C C . MET A 1 172 ? -4.602 47.938 15.953 1 59.44 172 MET A C 1
ATOM 1377 O O . MET A 1 172 ? -4.535 48.031 14.727 1 59.44 172 MET A O 1
ATOM 1381 N N . LYS A 1 173 ? -3.77 47.094 16.672 1 61.88 173 LYS A N 1
ATOM 1382 C CA . LYS A 1 173 ? -3.469 45.906 15.891 1 61.88 173 LYS A CA 1
ATOM 1383 C C . LYS A 1 173 ? -3.975 44.656 16.609 1 61.88 173 LYS A C 1
ATOM 1385 O O . LYS A 1 173 ? -3.947 44.562 17.828 1 61.88 173 LYS A O 1
ATOM 1390 N N . ASP A 1 174 ? -4.352 43.625 15.953 1 61.91 174 ASP A N 1
ATOM 1391 C CA . ASP A 1 174 ? -4.836 42.375 16.469 1 61.91 174 ASP A CA 1
ATOM 1392 C C . ASP A 1 174 ? -3.676 41.438 16.812 1 61.91 174 ASP A C 1
ATOM 1394 O O . ASP A 1 174 ? -2.721 41.312 16.031 1 61.91 174 ASP A O 1
ATOM 1398 N N . MET A 1 175 ? -3.473 41.094 18.109 1 58.69 175 MET A N 1
ATOM 1399 C CA . MET A 1 175 ? -2.428 40.156 18.531 1 58.69 175 MET A CA 1
ATOM 1400 C C . MET A 1 175 ? -3.023 38.812 18.938 1 58.69 175 MET A C 1
ATOM 1402 O O . MET A 1 175 ? -4.121 38.75 19.484 1 58.69 175 MET A O 1
ATOM 1406 N N . LEU A 1 176 ? -2.219 37.656 18.438 1 61.62 176 LEU A N 1
ATOM 1407 C CA . LEU A 1 176 ? -2.621 36.312 18.859 1 61.62 176 LEU A CA 1
ATOM 1408 C C . LEU A 1 176 ? -1.866 35.906 20.109 1 61.62 176 LEU A C 1
ATOM 1410 O O . LEU A 1 176 ? -0.639 35.781 20.094 1 61.62 176 LEU A O 1
ATOM 1414 N N . ILE A 1 177 ? -2.461 35.969 21.234 1 60.28 177 ILE A N 1
ATOM 1415 C CA . ILE A 1 177 ? -1.911 35.5 22.516 1 60.28 177 ILE A CA 1
ATOM 1416 C C . ILE A 1 177 ? -2.514 34.156 22.891 1 60.28 177 ILE A C 1
ATOM 1418 O O . ILE A 1 177 ? -3.691 34.062 23.25 1 60.28 177 ILE A O 1
ATOM 1422 N N . ILE A 1 178 ? -1.525 33.094 22.609 1 61.56 178 ILE A N 1
ATOM 1423 C CA . ILE A 1 178 ? -2.074 31.75 22.734 1 61.56 178 ILE A CA 1
ATOM 1424 C C . ILE A 1 178 ? -1.524 31.094 24 1 61.56 178 ILE A C 1
ATOM 1426 O O . ILE A 1 178 ? -0.327 31.188 24.281 1 61.56 178 ILE A O 1
ATOM 1430 N N . PRO A 1 179 ? -2.459 30.547 24.891 1 62.44 179 PRO A N 1
ATOM 1431 C CA . PRO A 1 179 ? -1.986 29.766 26.031 1 62.44 179 PRO A CA 1
ATOM 1432 C C . PRO A 1 179 ? -1.149 28.562 25.625 1 62.44 179 PRO A C 1
ATOM 1434 O O . PRO A 1 179 ? -1.3 28.047 24.5 1 62.44 179 PRO A O 1
ATOM 1437 N N . THR A 1 180 ? -0.161 28.031 26.391 1 54.16 180 THR A N 1
ATOM 1438 C CA . THR A 1 180 ? 0.758 26.938 26.109 1 54.16 180 THR A CA 1
ATOM 1439 C C . THR A 1 180 ? -0.009 25.656 25.812 1 54.16 180 THR A C 1
ATOM 1441 O O . THR A 1 180 ? 0.461 24.812 25.047 1 54.16 180 THR A O 1
ATOM 1444 N N . ASN A 1 181 ? -1.1 25.562 26.422 1 60.22 181 ASN A N 1
ATOM 1445 C CA . ASN A 1 181 ? -1.855 24.328 26.219 1 60.22 181 ASN A CA 1
ATOM 1446 C C . ASN A 1 181 ? -2.924 24.484 25.141 1 60.22 181 ASN A C 1
ATOM 1448 O O . ASN A 1 181 ? -3.875 23.703 25.094 1 60.22 181 ASN A O 1
ATOM 1452 N N . CYS A 1 182 ? -2.83 25.406 24.453 1 65 182 CYS A N 1
ATOM 1453 C CA . CYS A 1 182 ? -3.838 25.797 23.484 1 65 182 CYS A CA 1
ATOM 1454 C C . CYS A 1 182 ? -4.137 24.641 22.516 1 65 182 CYS A C 1
ATOM 1456 O O . CYS A 1 182 ? -5.297 24.328 22.266 1 65 182 CYS A O 1
ATOM 1458 N N . ILE A 1 183 ? -3.102 24.016 22.031 1 63.19 183 ILE A N 1
ATOM 1459 C CA . ILE A 1 183 ? -3.262 22.953 21.031 1 63.19 183 ILE A CA 1
ATOM 1460 C C . ILE A 1 183 ? -3.936 21.734 21.672 1 63.19 183 ILE A C 1
ATOM 1462 O O . ILE A 1 183 ? -4.836 21.141 21.078 1 63.19 183 ILE A O 1
ATOM 1466 N N . ASP A 1 184 ? -3.475 21.5 22.766 1 64.38 184 ASP A N 1
ATOM 1467 C CA . ASP A 1 184 ? -4.078 20.375 23.469 1 64.38 184 ASP A CA 1
ATOM 1468 C C . ASP A 1 184 ? -5.562 20.625 23.734 1 64.38 184 ASP A C 1
ATOM 1470 O O . ASP A 1 184 ? -6.387 19.719 23.594 1 64.38 184 ASP A O 1
ATOM 1474 N N . THR A 1 185 ? -5.75 21.734 24.188 1 75.88 185 THR A N 1
ATOM 1475 C CA . THR A 1 185 ? -7.125 22.109 24.484 1 75.88 185 THR A CA 1
ATOM 1476 C C . THR A 1 185 ? -7.98 22.062 23.219 1 75.88 185 THR A C 1
ATOM 1478 O O . THR A 1 185 ? -9.109 21.562 23.25 1 75.88 185 THR A O 1
ATOM 1481 N N . TRP A 1 186 ? -7.492 22.547 22.172 1 74.81 186 TRP A N 1
ATOM 1482 C CA . TRP A 1 186 ? -8.219 22.531 20.906 1 74.81 186 TRP A CA 1
ATOM 1483 C C . TRP A 1 186 ? -8.469 21.094 20.438 1 74.81 186 TRP A C 1
ATOM 1485 O O . TRP A 1 186 ? -9.57 20.766 20.016 1 74.81 186 TRP A O 1
ATOM 1495 N N . LEU A 1 187 ? -7.48 20.391 20.547 1 68.31 187 LEU A N 1
ATOM 1496 C CA . LEU A 1 187 ? -7.578 19 20.078 1 68.31 187 LEU A CA 1
ATOM 1497 C C . LEU A 1 187 ? -8.672 18.25 20.844 1 68.31 187 LEU A C 1
ATOM 1499 O O . LEU A 1 187 ? -9.438 17.5 20.234 1 68.31 187 LEU A O 1
ATOM 1503 N N . GLN A 1 188 ? -8.648 18.422 22.062 1 74.06 188 GLN A N 1
ATOM 1504 C CA . GLN A 1 188 ? -9.695 17.781 22.875 1 74.06 188 GLN A CA 1
ATOM 1505 C C . GLN A 1 188 ? -11.078 18.25 22.438 1 74.06 188 GLN A C 1
ATOM 1507 O O . GLN A 1 188 ? -12 17.438 22.328 1 74.06 188 GLN A O 1
ATOM 1512 N N . LYS A 1 189 ? -11.211 19.531 22.281 1 79.06 189 LYS A N 1
ATOM 1513 C CA . LYS A 1 189 ? -12.484 20.094 21.828 1 79.06 189 LYS A CA 1
ATOM 1514 C C . LYS A 1 189 ? -12.875 19.547 20.453 1 79.06 189 LYS A C 1
ATOM 1516 O O . LYS A 1 189 ? -14.039 19.234 20.219 1 79.06 189 LYS A O 1
ATOM 1521 N N . PHE A 1 190 ? -11.906 19.453 19.656 1 74.31 190 PHE A N 1
ATOM 1522 C CA . PHE A 1 190 ? -12.133 19 18.297 1 74.31 190 PHE A CA 1
ATOM 1523 C C . PHE A 1 190 ? -12.562 17.531 18.297 1 74.31 190 PHE A C 1
ATOM 1525 O O . PHE A 1 190 ? -13.508 17.156 17.594 1 74.31 190 PHE A O 1
ATOM 1532 N N . LEU A 1 191 ? -11.836 16.766 18.891 1 64.38 191 LEU A N 1
ATOM 1533 C CA . LEU A 1 191 ? -12.141 15.344 18.938 1 64.38 191 LEU A CA 1
ATOM 1534 C C . LEU A 1 191 ? -13.523 15.102 19.531 1 64.38 191 LEU A C 1
ATOM 1536 O O . LEU A 1 191 ? -14.242 14.195 19.109 1 64.38 191 LEU A O 1
ATOM 1540 N N . THR A 1 192 ? -13.781 15.836 20.672 1 72.31 192 THR A N 1
ATOM 1541 C CA . THR A 1 192 ? -15.109 15.758 21.266 1 72.31 192 THR A CA 1
ATOM 1542 C C . THR A 1 192 ? -16.172 16.109 20.234 1 72.31 192 THR A C 1
ATOM 1544 O O . THR A 1 192 ? -17.203 15.43 20.141 1 72.31 192 THR A O 1
ATOM 1547 N N . LYS A 1 193 ? -15.938 17.203 19.422 1 72.06 193 LYS A N 1
ATOM 1548 C CA . LYS A 1 193 ? -16.859 17.609 18.359 1 72.06 193 LYS A CA 1
ATOM 1549 C C . LYS A 1 193 ? -16.984 16.516 17.297 1 72.06 193 LYS A C 1
ATOM 1551 O O . LYS A 1 193 ? -18.078 16.25 16.812 1 72.06 193 LYS A O 1
ATOM 1556 N N . LEU A 1 194 ? -15.938 15.977 16.953 1 64.75 194 LEU A N 1
ATOM 1557 C CA . LEU A 1 194 ? -15.898 14.938 15.938 1 64.75 194 LEU A CA 1
ATOM 1558 C C . LEU A 1 194 ? -16.656 13.688 16.391 1 64.75 194 LEU A C 1
ATOM 1560 O O . LEU A 1 194 ? -17.328 13.039 15.594 1 64.75 194 LEU A O 1
ATOM 1564 N N . ARG A 1 195 ? -16.422 13.398 17.625 1 64.25 195 ARG A N 1
ATOM 1565 C CA . ARG A 1 195 ? -17.125 12.258 18.203 1 64.25 195 ARG A CA 1
ATOM 1566 C C . ARG A 1 195 ? -18.625 12.492 18.219 1 64.25 195 ARG A C 1
ATOM 1568 O O . ARG A 1 195 ? -19.406 11.578 17.953 1 64.25 195 ARG A O 1
ATOM 1575 N N . ASN A 1 196 ? -18.922 13.672 18.562 1 66.31 196 ASN A N 1
ATOM 1576 C CA . ASN A 1 196 ? -20.344 14.023 18.656 1 66.31 196 ASN A CA 1
ATOM 1577 C C . ASN A 1 196 ? -20.984 14.094 17.281 1 66.31 196 ASN A C 1
ATOM 1579 O O . ASN A 1 196 ? -22.156 13.734 17.125 1 66.31 196 ASN A O 1
ATOM 1583 N N . ASN A 1 197 ? -20.266 14.734 16.328 1 58.19 197 ASN A N 1
ATOM 1584 C CA . ASN A 1 197 ? -20.75 14.828 14.953 1 58.19 197 ASN A CA 1
ATOM 1585 C C . ASN A 1 197 ? -19.641 14.516 13.945 1 58.19 197 ASN A C 1
ATOM 1587 O O . ASN A 1 197 ? -18.938 15.414 13.484 1 58.19 197 ASN A O 1
ATOM 1591 N N . PRO A 1 198 ? -19.5 13.312 13.57 1 57.31 198 PRO A N 1
ATOM 1592 C CA . PRO A 1 198 ? -18.422 12.906 12.68 1 57.31 198 PRO A CA 1
ATOM 1593 C C . PRO A 1 198 ? -18.453 13.625 11.336 1 57.31 198 PRO A C 1
ATOM 1595 O O . PRO A 1 198 ? -17.422 13.703 10.648 1 57.31 198 PRO A O 1
ATOM 1598 N N . HIS A 1 199 ? -19.594 14.188 11.023 1 56.53 199 HIS A N 1
ATOM 1599 C CA . HIS A 1 199 ? -19.719 14.859 9.734 1 56.53 199 HIS A CA 1
ATOM 1600 C C . HIS A 1 199 ? -19.812 16.375 9.914 1 56.53 199 HIS A C 1
ATOM 1602 O O . HIS A 1 199 ? -20.328 17.078 9.039 1 56.53 199 HIS A O 1
ATOM 1608 N N . PHE A 1 200 ? -19.438 16.828 11.117 1 57.88 200 PHE A N 1
ATOM 1609 C CA . PHE A 1 200 ? -19.594 18.25 11.414 1 57.88 200 PHE A CA 1
ATOM 1610 C C . PHE A 1 200 ? -18.781 19.109 10.461 1 57.88 200 PHE A C 1
ATOM 1612 O O . PHE A 1 200 ? -19.125 20.25 10.18 1 57.88 200 PHE A O 1
ATOM 1619 N N . TYR A 1 201 ? -17.594 18.531 10.008 1 51.81 201 TYR A N 1
ATOM 1620 C CA . TYR A 1 201 ? -16.703 19.297 9.125 1 51.81 201 TYR A CA 1
ATOM 1621 C C . TYR A 1 201 ? -17.328 19.438 7.738 1 51.81 201 TYR A C 1
ATOM 1623 O O . TYR A 1 201 ? -16.906 20.297 6.953 1 51.81 201 TYR A O 1
ATOM 1631 N N . LYS A 1 202 ? -18.25 18.719 7.559 1 54.56 202 LYS A N 1
ATOM 1632 C CA . LYS A 1 202 ? -18.922 18.828 6.266 1 54.56 202 LYS A CA 1
ATOM 1633 C C . LYS A 1 202 ? -19.844 20.047 6.223 1 54.56 202 LYS A C 1
ATOM 1635 O O . LYS A 1 202 ? -20.172 20.547 5.145 1 54.56 202 LYS A O 1
ATOM 1640 N N . TYR A 1 203 ? -20.297 20.422 7.383 1 42.41 203 TYR A N 1
ATOM 1641 C CA . TYR A 1 203 ? -21.297 21.484 7.484 1 42.41 203 TYR A CA 1
ATOM 1642 C C . TYR A 1 203 ? -20.625 22.844 7.566 1 42.41 203 TYR A C 1
ATOM 1644 O O . TYR A 1 203 ? -21.297 23.875 7.48 1 42.41 203 TYR A O 1
ATOM 1652 N N . GLN A 1 204 ? -19.406 22.875 7.785 1 41.16 204 GLN A N 1
ATOM 1653 C CA . GLN A 1 204 ? -18.953 24.234 8.078 1 41.16 204 GLN A CA 1
ATOM 1654 C C . GLN A 1 204 ? -18.547 24.969 6.809 1 41.16 204 GLN A C 1
ATOM 1656 O O . GLN A 1 204 ? -17.938 26.031 6.871 1 41.16 204 GLN A O 1
ATOM 1661 N N . THR A 1 205 ? -18.719 24.422 5.668 1 35.72 205 THR A N 1
ATOM 1662 C CA . THR A 1 205 ? -18.516 25.312 4.535 1 35.72 205 THR A CA 1
ATOM 1663 C C . THR A 1 205 ? -19.328 26.594 4.703 1 35.72 205 THR A C 1
ATOM 1665 O O . THR A 1 205 ? -19.234 27.516 3.887 1 35.72 205 THR A O 1
ATOM 1668 N N . GLU A 1 206 ? -20.453 26.734 5.496 1 30.7 206 GLU A N 1
ATOM 1669 C CA . GLU A 1 206 ? -21.141 28.016 5.316 1 30.7 206 GLU A CA 1
ATOM 1670 C C . GLU A 1 206 ? -20.406 29.141 6.039 1 30.7 206 GLU A C 1
ATOM 1672 O O . GLU A 1 206 ? -19.906 28.953 7.152 1 30.7 206 GLU A O 1
ATOM 1677 N N . MET B 1 1 ? 10.844 -22.281 -9.641 1 91.31 1 MET B N 1
ATOM 1678 C CA . MET B 1 1 ? 10.734 -22.344 -8.188 1 91.31 1 MET B CA 1
ATOM 1679 C C . MET B 1 1 ? 10.031 -21.094 -7.641 1 91.31 1 MET B C 1
ATOM 1681 O O . MET B 1 1 ? 9.289 -21.188 -6.664 1 91.31 1 MET B O 1
ATOM 1685 N N . PHE B 1 2 ? 10.266 -20 -8.281 1 95.62 2 PHE B N 1
ATOM 1686 C CA . PHE B 1 2 ? 9.727 -18.734 -7.766 1 95.62 2 PHE B CA 1
ATOM 1687 C C . PHE B 1 2 ? 8.859 -18.047 -8.812 1 95.62 2 PHE B C 1
ATOM 1689 O O . PHE B 1 2 ? 9.047 -18.25 -10.008 1 95.62 2 PHE B O 1
ATOM 1696 N N . GLY B 1 3 ? 7.883 -17.266 -8.297 1 96.56 3 GLY B N 1
ATOM 1697 C CA . GLY B 1 3 ? 7.066 -16.391 -9.125 1 96.56 3 GLY B CA 1
ATOM 1698 C C . GLY B 1 3 ? 7.219 -14.93 -8.781 1 96.56 3 GLY B C 1
ATOM 1699 O O . GLY B 1 3 ? 7.488 -14.578 -7.625 1 96.56 3 GLY B O 1
ATOM 1700 N N . LEU B 1 4 ? 7.082 -14.148 -9.758 1 97.88 4 LEU B N 1
ATOM 1701 C CA . LEU B 1 4 ? 7.207 -12.695 -9.641 1 97.88 4 LEU B CA 1
ATOM 1702 C C . LEU B 1 4 ? 6.008 -11.992 -10.273 1 97.88 4 LEU B C 1
ATOM 1704 O O . LEU B 1 4 ? 5.617 -12.32 -11.398 1 97.88 4 LEU B O 1
ATOM 1708 N N . ILE B 1 5 ? 5.418 -11.086 -9.492 1 97.81 5 ILE B N 1
ATOM 1709 C CA . ILE B 1 5 ? 4.293 -10.305 -9.984 1 97.81 5 ILE B CA 1
ATOM 1710 C C . ILE B 1 5 ? 4.645 -8.812 -9.938 1 97.81 5 ILE B C 1
ATOM 1712 O O . ILE B 1 5 ? 4.945 -8.273 -8.867 1 97.81 5 ILE B O 1
ATOM 1716 N N . ILE B 1 6 ? 4.711 -8.25 -11.07 1 96.12 6 ILE B N 1
ATOM 1717 C CA . ILE B 1 6 ? 4.73 -6.801 -11.219 1 96.12 6 ILE B CA 1
ATOM 1718 C C . ILE B 1 6 ? 3.379 -6.316 -11.742 1 96.12 6 ILE B C 1
ATOM 1720 O O . ILE B 1 6 ? 2.979 -6.656 -12.859 1 96.12 6 ILE B O 1
ATOM 1724 N N . PRO B 1 7 ? 2.672 -5.555 -10.883 1 95.19 7 PRO B N 1
ATOM 1725 C CA . PRO B 1 7 ? 1.309 -5.195 -11.281 1 95.19 7 PRO B CA 1
ATOM 1726 C C . PRO B 1 7 ? 1.222 -4.723 -12.727 1 95.19 7 PRO B C 1
ATOM 1728 O O . PRO B 1 7 ? 2.018 -3.879 -13.156 1 95.19 7 PRO B O 1
ATOM 1731 N N . GLY B 1 8 ? 0.212 -5.258 -13.438 1 95.69 8 GLY B N 1
ATOM 1732 C CA . GLY B 1 8 ? 0.007 -4.914 -14.836 1 95.69 8 GLY B CA 1
ATOM 1733 C C . GLY B 1 8 ? 0.675 -5.883 -15.789 1 95.69 8 GLY B C 1
ATOM 1734 O O . GLY B 1 8 ? 0.235 -6.035 -16.938 1 95.69 8 GLY B O 1
ATOM 1735 N N . ARG B 1 9 ? 1.681 -6.508 -15.391 1 96.12 9 ARG B N 1
ATOM 1736 C CA . ARG B 1 9 ? 2.479 -7.391 -16.234 1 96.12 9 ARG B CA 1
ATOM 1737 C C . ARG B 1 9 ? 2.109 -8.852 -16 1 96.12 9 ARG B C 1
ATOM 1739 O O . ARG B 1 9 ? 1.491 -9.188 -14.992 1 96.12 9 ARG B O 1
ATOM 1746 N N . PRO B 1 10 ? 2.461 -9.695 -16.953 1 95.44 10 PRO B N 1
ATOM 1747 C CA . PRO B 1 10 ? 2.238 -11.125 -16.719 1 95.44 10 PRO B CA 1
ATOM 1748 C C . PRO B 1 10 ? 3.105 -11.688 -15.602 1 95.44 10 PRO B C 1
ATOM 1750 O O . PRO B 1 10 ? 4.176 -11.148 -15.312 1 95.44 10 PRO B O 1
ATOM 1753 N N . CYS B 1 11 ? 2.607 -12.711 -15.016 1 95.94 11 CYS B N 1
ATOM 1754 C CA . CYS B 1 11 ? 3.396 -13.414 -14.016 1 95.94 11 CYS B CA 1
ATOM 1755 C C . CYS B 1 11 ? 4.703 -13.93 -14.609 1 95.94 11 CYS B C 1
ATOM 1757 O O . CYS B 1 11 ? 4.707 -14.531 -15.68 1 95.94 11 CYS B O 1
ATOM 1759 N N . PHE B 1 12 ? 5.789 -13.602 -13.945 1 95.12 12 PHE B N 1
ATOM 1760 C CA . PHE B 1 12 ? 7.109 -14.039 -14.383 1 95.12 12 PHE B CA 1
ATOM 1761 C C . PHE B 1 12 ? 7.621 -15.172 -13.508 1 95.12 12 PHE B C 1
ATOM 1763 O O . PHE B 1 12 ? 7.695 -15.031 -12.281 1 95.12 12 PHE B O 1
ATOM 1770 N N . ALA B 1 13 ? 7.969 -16.312 -14.07 1 92.94 13 ALA B N 1
ATOM 1771 C CA . ALA B 1 13 ? 8.398 -17.453 -13.273 1 92.94 13 ALA B CA 1
ATOM 1772 C C . ALA B 1 13 ? 9.68 -18.078 -13.844 1 92.94 13 ALA B C 1
ATOM 1774 O O . ALA B 1 13 ? 10.055 -19.188 -13.477 1 92.94 13 ALA B O 1
ATOM 1775 N N . ASP B 1 14 ? 10.375 -17.297 -14.688 1 91.75 14 ASP B N 1
ATOM 1776 C CA . ASP B 1 14 ? 11.547 -17.859 -15.344 1 91.75 14 ASP B CA 1
ATOM 1777 C C . ASP B 1 14 ? 12.836 -17.375 -14.688 1 91.75 14 ASP B C 1
ATOM 1779 O O . ASP B 1 14 ? 13.688 -16.781 -15.344 1 91.75 14 ASP B O 1
ATOM 1783 N N . PHE B 1 15 ? 13.039 -17.766 -13.516 1 93.06 15 PHE B N 1
ATOM 1784 C CA . PHE B 1 15 ? 14.281 -17.438 -12.82 1 93.06 15 PHE B CA 1
ATOM 1785 C C . PHE B 1 15 ? 15.406 -18.375 -13.258 1 93.06 15 PHE B C 1
ATOM 1787 O O . PHE B 1 15 ? 15.203 -19.578 -13.383 1 93.06 15 PHE B O 1
ATOM 1794 N N . GLN B 1 16 ? 16.484 -17.797 -13.445 1 90.31 16 GLN B N 1
ATOM 1795 C CA . GLN B 1 16 ? 17.641 -18.594 -13.875 1 90.31 16 GLN B CA 1
ATOM 1796 C C . GLN B 1 16 ? 18.531 -18.953 -12.695 1 90.31 16 GLN B C 1
ATOM 1798 O O . GLN B 1 16 ? 18.781 -18.125 -11.82 1 90.31 16 GLN B O 1
ATOM 1803 N N . LEU B 1 17 ? 18.953 -20.172 -12.688 1 89.12 17 LEU B N 1
ATOM 1804 C CA . LEU B 1 17 ? 19.938 -20.594 -11.695 1 89.12 17 LEU B CA 1
ATOM 1805 C C . LEU B 1 17 ? 21.328 -20.062 -12.039 1 89.12 17 LEU B C 1
ATOM 1807 O O . LEU B 1 17 ? 21.844 -20.312 -13.133 1 89.12 17 LEU B O 1
ATOM 1811 N N . VAL B 1 18 ? 21.953 -19.266 -11.281 1 87 18 VAL B N 1
ATOM 1812 C CA . VAL B 1 18 ? 23.234 -18.641 -11.602 1 87 18 VAL B CA 1
ATOM 1813 C C . VAL B 1 18 ? 24.328 -19.188 -10.68 1 87 18 VAL B C 1
ATOM 1815 O O . VAL B 1 18 ? 25.516 -18.891 -10.875 1 87 18 VAL B O 1
ATOM 1818 N N . GLY B 1 19 ? 24.141 -19.922 -9.664 1 83.38 19 GLY B N 1
ATOM 1819 C CA . GLY B 1 19 ? 25.031 -20.562 -8.711 1 83.38 19 GLY B CA 1
ATOM 1820 C C . GLY B 1 19 ? 24.375 -21.672 -7.926 1 83.38 19 GLY B C 1
ATOM 1821 O O . GLY B 1 19 ? 23.25 -22.062 -8.227 1 83.38 19 GLY B O 1
ATOM 1822 N N . GLU B 1 20 ? 25.219 -22.125 -6.934 1 82.81 20 GLU B N 1
ATOM 1823 C CA . GLU B 1 20 ? 24.625 -23.125 -6.059 1 82.81 20 GLU B CA 1
ATOM 1824 C C . GLU B 1 20 ? 23.516 -22.531 -5.191 1 82.81 20 GLU B C 1
ATOM 1826 O O . GLU B 1 20 ? 23.781 -21.688 -4.336 1 82.81 20 GLU B O 1
ATOM 1831 N N . HIS B 1 21 ? 22.297 -22.719 -5.539 1 87.62 21 HIS B N 1
ATOM 1832 C CA . HIS B 1 21 ? 21.125 -22.328 -4.773 1 87.62 21 HIS B CA 1
ATOM 1833 C C . HIS B 1 21 ? 20.859 -20.828 -4.902 1 87.62 21 HIS B C 1
ATOM 1835 O O . HIS B 1 21 ? 20.531 -20.156 -3.92 1 87.62 21 HIS B O 1
ATOM 1841 N N . ARG B 1 22 ? 21.344 -20.234 -5.969 1 91.5 22 ARG B N 1
ATOM 1842 C CA . ARG B 1 22 ? 21.078 -18.844 -6.297 1 91.5 22 ARG B CA 1
ATOM 1843 C C . ARG B 1 22 ? 20.328 -18.703 -7.609 1 91.5 22 ARG B C 1
ATOM 1845 O O . ARG B 1 22 ? 20.641 -19.391 -8.586 1 91.5 22 ARG B O 1
ATOM 1852 N N . TRP B 1 23 ? 19.391 -17.844 -7.605 1 92.81 23 TRP B N 1
ATOM 1853 C CA . TRP B 1 23 ? 18.547 -17.609 -8.773 1 92.81 23 TRP B CA 1
ATOM 1854 C C . TRP B 1 23 ? 18.531 -16.125 -9.133 1 92.81 23 TRP B C 1
ATOM 1856 O O . TRP B 1 23 ? 18.672 -15.258 -8.258 1 92.81 23 TRP B O 1
ATOM 1866 N N . MET B 1 24 ? 18.312 -15.867 -10.383 1 93.06 24 MET B N 1
ATOM 1867 C CA . MET B 1 24 ? 18.25 -14.477 -10.828 1 93.06 24 MET B CA 1
ATOM 1868 C C . MET B 1 24 ? 17.203 -14.289 -11.914 1 93.06 24 MET B C 1
ATOM 1870 O O . MET B 1 24 ? 16.938 -15.211 -12.688 1 93.06 24 MET B O 1
ATOM 1874 N N . ALA B 1 25 ? 16.656 -13.141 -11.906 1 93.38 25 ALA B N 1
ATOM 1875 C CA . ALA B 1 25 ? 15.742 -12.703 -12.961 1 93.38 25 ALA B CA 1
ATOM 1876 C C . ALA B 1 25 ? 16.031 -11.266 -13.383 1 93.38 25 ALA B C 1
ATOM 1878 O O . ALA B 1 25 ? 16.516 -10.461 -12.578 1 93.38 25 ALA B O 1
ATOM 1879 N N . GLN B 1 26 ? 15.844 -11.055 -14.586 1 92.56 26 GLN B N 1
ATOM 1880 C CA . GLN B 1 26 ? 15.938 -9.711 -15.148 1 92.56 26 GLN B CA 1
ATOM 1881 C C . GLN B 1 26 ? 14.617 -9.281 -15.766 1 92.56 26 GLN B C 1
ATOM 1883 O O . GLN B 1 26 ? 14.039 -10 -16.578 1 92.56 26 GLN B O 1
ATOM 1888 N N . VAL B 1 27 ? 14.148 -8.094 -15.383 1 94.12 27 VAL B N 1
ATOM 1889 C CA . VAL B 1 27 ? 12.906 -7.578 -15.945 1 94.12 27 VAL B CA 1
ATOM 1890 C C . VAL B 1 27 ? 13.117 -6.145 -16.438 1 94.12 27 VAL B C 1
ATOM 1892 O O . VAL B 1 27 ? 14.047 -5.465 -15.992 1 94.12 27 VAL B O 1
ATOM 1895 N 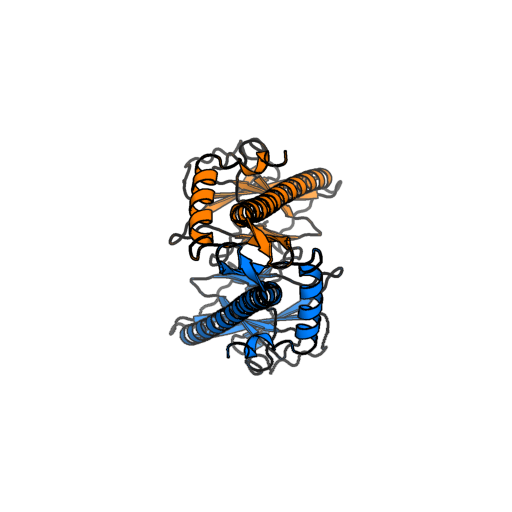N . VAL B 1 28 ? 12.25 -5.773 -17.359 1 94 28 VAL B N 1
ATOM 1896 C CA . VAL B 1 28 ? 12.312 -4.406 -17.875 1 94 28 VAL B CA 1
ATOM 1897 C C . VAL B 1 28 ? 11.781 -3.438 -16.812 1 94 28 VAL B C 1
ATOM 1899 O O . VAL B 1 28 ? 10.711 -3.654 -16.25 1 94 28 VAL B O 1
ATOM 1902 N N . ASP B 1 29 ? 12.516 -2.432 -16.516 1 93.12 29 ASP B N 1
ATOM 1903 C CA . ASP B 1 29 ? 12.117 -1.468 -15.5 1 93.12 29 ASP B CA 1
ATOM 1904 C C . ASP B 1 29 ? 10.984 -0.575 -16 1 93.12 29 ASP B C 1
ATOM 1906 O O . ASP B 1 29 ? 9.859 -0.666 -15.508 1 93.12 29 ASP B O 1
ATOM 1910 N N . LYS B 1 30 ? 11.25 0.166 -17.094 1 90.88 30 LYS B N 1
ATOM 1911 C CA . LYS B 1 30 ? 10.297 1.166 -17.562 1 90.88 30 LYS B CA 1
ATOM 1912 C C . LYS B 1 30 ? 9.508 0.657 -18.766 1 90.88 30 LYS B C 1
ATOM 1914 O O . LYS B 1 30 ? 10.102 0.251 -19.766 1 90.88 30 LYS B O 1
ATOM 1919 N N . ILE B 1 31 ? 8.234 0.665 -18.625 1 90.25 31 ILE B N 1
ATOM 1920 C CA . ILE B 1 31 ? 7.324 0.384 -19.719 1 90.25 31 ILE B CA 1
ATOM 1921 C C . ILE B 1 31 ? 6.332 1.533 -19.875 1 90.25 31 ILE B C 1
ATOM 1923 O O . ILE B 1 31 ? 5.691 1.944 -18.906 1 90.25 31 ILE B O 1
ATOM 1927 N N . ASN B 1 32 ? 6.184 2.135 -21.016 1 86.5 32 ASN B N 1
ATOM 1928 C CA . ASN B 1 32 ? 5.316 3.277 -21.281 1 86.5 32 ASN B CA 1
ATOM 1929 C C . ASN B 1 32 ? 5.594 4.43 -20.328 1 86.5 32 ASN B C 1
ATOM 1931 O O . ASN B 1 32 ? 4.664 5.035 -19.781 1 86.5 32 ASN B O 1
ATOM 1935 N N . GLY B 1 33 ? 6.824 4.609 -19.969 1 85.38 33 GLY B N 1
ATOM 1936 C CA . GLY B 1 33 ? 7.254 5.734 -19.156 1 85.38 33 GLY B CA 1
ATOM 1937 C C . GLY B 1 33 ? 7.094 5.492 -17.672 1 85.38 33 GLY B C 1
ATOM 1938 O O . GLY B 1 33 ? 7.402 6.363 -16.859 1 85.38 33 GLY B O 1
ATOM 1939 N N . GLN B 1 34 ? 6.645 4.344 -17.312 1 85.44 34 GLN B N 1
ATOM 1940 C CA . GLN B 1 34 ? 6.438 4.055 -15.891 1 85.44 34 GLN B CA 1
ATOM 1941 C C . GLN B 1 34 ? 7.41 2.984 -15.406 1 85.44 34 GLN B C 1
ATOM 1943 O O . GLN B 1 34 ? 7.512 1.909 -16 1 85.44 34 GLN B O 1
ATOM 1948 N N . SER B 1 35 ? 8.055 3.326 -14.312 1 88.75 35 SER B N 1
ATOM 1949 C CA . SER B 1 35 ? 8.992 2.387 -13.703 1 88.75 35 SER B CA 1
ATOM 1950 C C . SER B 1 35 ? 8.281 1.469 -12.711 1 88.75 35 SER B C 1
ATOM 1952 O O . SER B 1 35 ? 7.191 1.786 -12.234 1 88.75 35 SER B O 1
ATOM 1954 N N . ILE B 1 36 ? 8.938 0.395 -12.406 1 91.81 36 ILE B N 1
ATOM 1955 C CA . ILE B 1 36 ? 8.422 -0.534 -11.414 1 91.81 36 ILE B CA 1
ATOM 1956 C C . ILE B 1 36 ? 8.43 0.128 -10.031 1 91.81 36 ILE B C 1
ATOM 1958 O O . ILE B 1 36 ? 9.453 0.666 -9.602 1 91.81 36 ILE B O 1
ATOM 1962 N N . SER B 1 37 ? 7.305 0.106 -9.453 1 88.31 37 SER B N 1
ATOM 1963 C CA . SER B 1 37 ? 7.219 0.702 -8.125 1 88.31 37 SER B CA 1
ATOM 1964 C C . SER B 1 37 ? 7.152 -0.369 -7.043 1 88.31 37 SER B C 1
ATOM 1966 O O . SER B 1 37 ? 7.617 -0.156 -5.922 1 88.31 37 SER B O 1
ATOM 1968 N N . GLU B 1 38 ? 6.566 -1.441 -7.332 1 92.06 38 GLU B N 1
ATOM 1969 C CA . GLU B 1 38 ? 6.375 -2.525 -6.375 1 92.06 38 GLU B CA 1
ATOM 1970 C C . GLU B 1 38 ? 6.316 -3.879 -7.078 1 92.06 38 GLU B C 1
ATOM 1972 O O . GLU B 1 38 ? 6.148 -3.945 -8.297 1 92.06 38 GLU B O 1
ATOM 1977 N N . MET B 1 39 ? 6.473 -4.895 -6.305 1 96.31 39 MET B N 1
ATOM 1978 C CA . MET B 1 39 ? 6.414 -6.25 -6.852 1 96.31 39 MET B CA 1
ATOM 1979 C C . MET B 1 39 ? 6.102 -7.266 -5.754 1 96.31 39 MET B C 1
ATOM 1981 O O . MET B 1 39 ? 6.348 -7.004 -4.574 1 96.31 39 MET B O 1
ATOM 1985 N N . SER B 1 40 ? 5.562 -8.383 -6.109 1 97.56 40 SER B N 1
ATOM 1986 C CA . SER B 1 40 ? 5.316 -9.508 -5.211 1 97.56 40 SER B CA 1
ATOM 1987 C C . SER B 1 40 ? 6.094 -10.75 -5.645 1 97.56 40 SER B C 1
ATOM 1989 O O . SER B 1 40 ? 6.18 -11.047 -6.836 1 97.56 40 SER B O 1
ATOM 1991 N N . LEU B 1 41 ? 6.727 -11.398 -4.734 1 98.06 41 LEU B N 1
ATOM 1992 C CA . LEU B 1 41 ? 7.445 -12.648 -4.965 1 98.06 41 LEU B CA 1
ATOM 1993 C C . LEU B 1 41 ? 6.832 -13.781 -4.148 1 98.06 41 LEU B C 1
ATOM 1995 O O . LEU B 1 41 ? 6.348 -13.562 -3.037 1 98.06 41 LEU B O 1
ATOM 1999 N N . PHE B 1 42 ? 6.879 -14.93 -4.652 1 97.44 42 PHE B N 1
ATOM 2000 C CA . PHE B 1 42 ? 6.309 -16.078 -3.955 1 97.44 42 PHE B CA 1
ATOM 2001 C C . PHE B 1 42 ? 6.945 -17.375 -4.434 1 97.44 42 PHE B C 1
ATOM 2003 O O . PHE B 1 42 ? 7.57 -17.406 -5.496 1 97.44 42 PHE B O 1
ATOM 2010 N N . ILE B 1 43 ? 6.828 -18.375 -3.611 1 95.12 43 ILE B N 1
ATOM 2011 C CA . ILE B 1 43 ? 7.227 -19.719 -3.992 1 95.12 43 ILE B CA 1
ATOM 2012 C C . ILE B 1 43 ? 6.121 -20.375 -4.828 1 95.12 43 ILE B C 1
ATOM 2014 O O . ILE B 1 43 ? 4.949 -20.344 -4.449 1 95.12 43 ILE B O 1
ATOM 2018 N N . LEU B 1 44 ? 6.496 -20.875 -5.918 1 93.25 44 LEU B N 1
ATOM 2019 C CA . LEU B 1 44 ? 5.5 -21.516 -6.77 1 93.25 44 LEU B CA 1
ATOM 2020 C C . LEU B 1 44 ? 4.902 -22.734 -6.078 1 93.25 44 LEU B C 1
ATOM 2022 O O . LEU B 1 44 ? 5.609 -23.484 -5.395 1 93.25 44 LEU B O 1
ATOM 2026 N N . PRO B 1 45 ? 3.555 -22.984 -6.129 1 85.88 45 PRO B N 1
ATOM 2027 C CA . PRO B 1 45 ? 2.898 -24.094 -5.449 1 85.88 45 PRO B CA 1
ATOM 2028 C C . PRO B 1 45 ? 3.512 -25.453 -5.805 1 85.88 45 PRO B C 1
ATOM 2030 O O . PRO B 1 45 ? 3.539 -26.359 -4.973 1 85.88 45 PRO B O 1
ATOM 2033 N N . ASN B 1 46 ? 3.975 -25.688 -6.922 1 79.88 46 ASN B N 1
ATOM 2034 C CA . ASN B 1 46 ? 4.5 -26.984 -7.332 1 79.88 46 ASN B CA 1
ATOM 2035 C C . ASN B 1 46 ? 6.02 -27.047 -7.191 1 79.88 46 ASN B C 1
ATOM 2037 O O . ASN B 1 46 ? 6.656 -27.984 -7.668 1 79.88 46 ASN B O 1
ATOM 2041 N N . ALA B 1 47 ? 6.465 -26.031 -6.484 1 77.69 47 ALA B N 1
ATOM 2042 C CA . ALA B 1 47 ? 7.918 -26 -6.348 1 77.69 47 ALA B CA 1
ATOM 2043 C C . ALA B 1 47 ? 8.391 -27 -5.297 1 77.69 47 ALA B C 1
ATOM 2045 O O . ALA B 1 47 ? 7.77 -27.156 -4.242 1 77.69 47 ALA B O 1
ATOM 2046 N N . SER B 1 48 ? 9.008 -28.109 -5.531 1 67.25 48 SER B N 1
ATOM 2047 C CA . SER B 1 48 ? 9.547 -29.156 -4.66 1 67.25 48 SER B CA 1
ATOM 2048 C C . SER B 1 48 ? 10.898 -28.766 -4.09 1 67.25 48 SER B C 1
ATOM 2050 O O . SER B 1 48 ? 11.875 -28.625 -4.828 1 67.25 48 SER B O 1
ATOM 2052 N N . MET B 1 49 ? 10.992 -27.719 -3.33 1 59.38 49 MET B N 1
ATOM 2053 C CA . MET B 1 49 ? 12.383 -27.531 -2.93 1 59.38 49 MET B CA 1
ATOM 2054 C C . MET B 1 49 ? 12.695 -28.297 -1.646 1 59.38 49 MET B C 1
ATOM 2056 O O . MET B 1 49 ? 12 -28.125 -0.639 1 59.38 49 MET B O 1
ATOM 2060 N N . ALA B 1 50 ? 13.211 -29.453 -1.727 1 56.19 50 ALA B N 1
ATOM 2061 C CA . ALA B 1 50 ? 13.688 -30.156 -0.541 1 56.19 50 ALA B CA 1
ATOM 2062 C C . ALA B 1 50 ? 14.789 -29.359 0.16 1 56.19 50 ALA B C 1
ATOM 2064 O O . ALA B 1 50 ? 15.867 -29.156 -0.401 1 56.19 50 ALA B O 1
ATOM 2065 N N . PRO B 1 51 ? 14.375 -28.438 1.05 1 57.5 51 PRO B N 1
ATOM 2066 C CA . PRO B 1 51 ? 15.492 -27.797 1.741 1 57.5 51 PRO B CA 1
ATOM 2067 C C . PRO B 1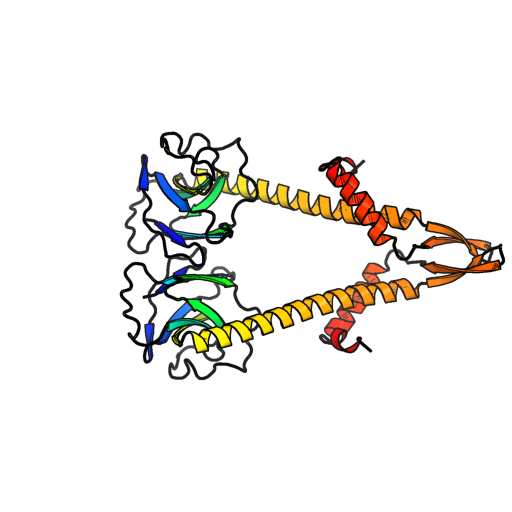 51 ? 16.453 -28.797 2.383 1 57.5 51 PRO B C 1
ATOM 2069 O O . PRO B 1 51 ? 16.062 -29.938 2.658 1 57.5 51 PRO B O 1
ATOM 2072 N N . PRO B 1 52 ? 17.719 -28.375 2.473 1 60.25 52 PRO B N 1
ATOM 2073 C CA . PRO B 1 52 ? 18.625 -29.297 3.17 1 60.25 52 PRO B CA 1
ATOM 2074 C C . PRO B 1 52 ? 18.125 -29.672 4.566 1 60.25 52 PRO B C 1
ATOM 2076 O O . PRO B 1 52 ? 17.453 -28.859 5.215 1 60.25 52 PRO B O 1
ATOM 2079 N N . PRO B 1 53 ? 18.094 -31 4.953 1 58.72 53 PRO B N 1
ATOM 2080 C CA . PRO B 1 53 ? 17.531 -31.641 6.141 1 58.72 53 PRO B CA 1
ATOM 2081 C C . PRO B 1 53 ? 17.969 -30.984 7.441 1 58.72 53 PRO B C 1
ATOM 2083 O O . PRO B 1 53 ? 17.375 -31.203 8.492 1 58.72 53 PRO B O 1
ATOM 2086 N N . TYR B 1 54 ? 19.078 -30.188 7.527 1 61.5 54 TYR B N 1
ATOM 2087 C CA . TYR B 1 54 ? 19.625 -30.016 8.867 1 61.5 54 TYR B CA 1
ATOM 2088 C C . TYR B 1 54 ? 19.172 -28.688 9.469 1 61.5 54 TYR B C 1
ATOM 2090 O O . TYR B 1 54 ? 19.078 -28.562 10.695 1 61.5 54 TYR B O 1
ATOM 2098 N N . GLN B 1 55 ? 19.125 -27.594 8.805 1 70.69 55 GLN B N 1
ATOM 2099 C CA . GLN B 1 55 ? 18.781 -26.328 9.43 1 70.69 55 GLN B CA 1
ATOM 2100 C C . GLN B 1 55 ? 17.656 -25.625 8.664 1 70.69 55 GLN B C 1
ATOM 2102 O O . GLN B 1 55 ? 17.469 -25.859 7.469 1 70.69 55 GLN B O 1
ATOM 2107 N N . PRO B 1 56 ? 16.844 -24.828 9.523 1 85.69 56 PRO B N 1
ATOM 2108 C CA . PRO B 1 56 ? 15.844 -24.047 8.82 1 85.69 56 PRO B CA 1
ATOM 2109 C C . PRO B 1 56 ? 16.453 -23.078 7.805 1 85.69 56 PRO B C 1
ATOM 2111 O O . PRO B 1 56 ? 17.484 -22.469 8.07 1 85.69 56 PRO B O 1
ATOM 2114 N N . PHE B 1 57 ? 16 -23.094 6.691 1 91.56 57 PHE B N 1
ATOM 2115 C CA . PHE B 1 57 ? 16.516 -22.266 5.613 1 91.56 57 PHE B CA 1
ATOM 2116 C C . PHE B 1 57 ? 15.406 -21.391 5.039 1 91.56 57 PHE B C 1
ATOM 2118 O O . PHE B 1 57 ? 14.219 -21.641 5.285 1 91.56 57 PHE B O 1
ATOM 2125 N N . GLY B 1 58 ? 15.836 -20.375 4.398 1 93.88 58 GLY B N 1
ATOM 2126 C CA . GLY B 1 58 ? 14.969 -19.5 3.621 1 93.88 58 GLY B CA 1
ATOM 2127 C C . GLY B 1 58 ? 15.641 -18.938 2.385 1 93.88 58 GLY B C 1
ATOM 2128 O O . GLY B 1 58 ? 16.766 -19.312 2.061 1 93.88 58 GLY B O 1
ATOM 2129 N N . PHE B 1 59 ? 14.922 -18.125 1.744 1 94.25 59 PHE B N 1
ATOM 2130 C CA . PHE B 1 59 ? 15.398 -17.516 0.502 1 94.25 59 PHE B CA 1
ATOM 2131 C C . PHE B 1 59 ? 15.461 -16 0.623 1 94.25 59 PHE B C 1
ATOM 2133 O O . PHE B 1 59 ? 14.43 -15.344 0.727 1 94.25 59 PHE B O 1
ATOM 2140 N N . THR B 1 60 ? 16.641 -15.477 0.573 1 95.44 60 THR B N 1
ATOM 2141 C CA . THR B 1 60 ? 16.797 -14.023 0.642 1 95.44 60 THR B CA 1
ATOM 2142 C C . THR B 1 60 ? 16.562 -13.391 -0.724 1 95.44 60 THR B C 1
ATOM 2144 O O . THR B 1 60 ? 16.922 -13.961 -1.755 1 95.44 60 THR B O 1
ATOM 2147 N N . ILE B 1 61 ? 16 -12.211 -0.733 1 95.56 61 ILE B N 1
ATOM 2148 C CA . ILE B 1 61 ? 15.656 -11.492 -1.956 1 95.56 61 ILE B CA 1
ATOM 2149 C C . ILE B 1 61 ? 16.484 -10.211 -2.049 1 95.56 61 ILE B C 1
ATOM 2151 O O . ILE B 1 61 ? 16.5 -9.414 -1.108 1 95.56 61 ILE B O 1
ATOM 2155 N N . TYR B 1 62 ? 17.078 -10.031 -3.172 1 93.31 62 TYR B N 1
ATOM 2156 C CA . TYR B 1 62 ? 17.859 -8.844 -3.465 1 93.31 62 TYR B CA 1
ATOM 2157 C C . TYR B 1 62 ? 17.406 -8.188 -4.758 1 93.31 62 TYR B C 1
ATOM 2159 O O . TYR B 1 62 ? 16.953 -8.867 -5.684 1 93.31 62 TYR B O 1
ATOM 2167 N N . ILE B 1 63 ? 17.547 -6.875 -4.797 1 92 63 ILE B N 1
ATOM 2168 C CA . ILE B 1 63 ? 17.219 -6.125 -6.004 1 92 63 ILE B CA 1
ATOM 2169 C C . ILE B 1 63 ? 18.391 -5.242 -6.402 1 92 63 ILE B C 1
ATOM 2171 O O . ILE B 1 63 ? 19.094 -4.699 -5.543 1 92 63 ILE B O 1
ATOM 2175 N N . 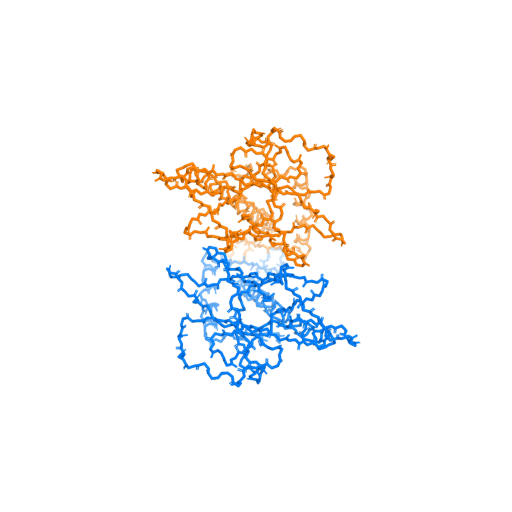SER B 1 64 ? 18.578 -5.105 -7.68 1 90.12 64 SER B N 1
ATOM 2176 C CA . SER B 1 64 ? 19.625 -4.246 -8.227 1 90.12 64 SER B CA 1
ATOM 2177 C C . SER B 1 64 ? 19.188 -3.598 -9.531 1 90.12 64 SER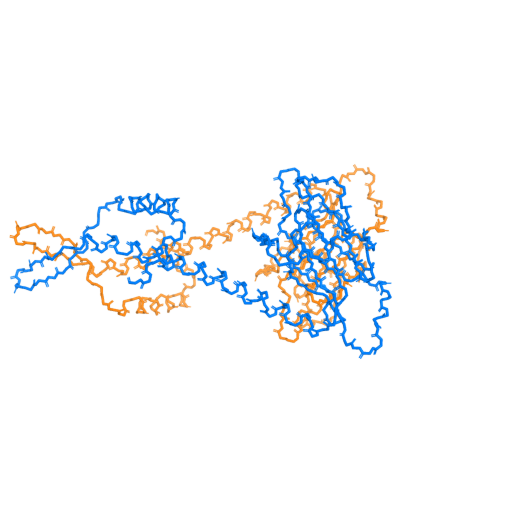 B C 1
ATOM 2179 O O . SER B 1 64 ? 18.422 -4.188 -10.297 1 90.12 64 SER B O 1
ATOM 2181 N N . LYS B 1 65 ? 19.719 -2.473 -9.789 1 87.25 65 LYS B N 1
ATOM 2182 C CA . LYS B 1 65 ? 19.438 -1.789 -11.047 1 87.25 65 LYS B CA 1
ATOM 2183 C C . LYS B 1 65 ? 20.609 -1.917 -12.016 1 87.25 65 LYS B C 1
ATOM 2185 O O . LYS B 1 65 ? 20.469 -1.635 -13.211 1 87.25 65 LYS B O 1
ATOM 2190 N N . ASP B 1 66 ? 21.719 -2.326 -11.539 1 84.31 66 ASP B N 1
ATOM 2191 C CA . ASP B 1 66 ? 22.906 -2.414 -12.391 1 84.31 66 ASP B CA 1
ATOM 2192 C C . ASP B 1 66 ? 23.547 -3.791 -12.289 1 84.31 66 ASP B C 1
ATOM 2194 O O . ASP B 1 66 ? 24.656 -4.004 -12.797 1 84.31 66 ASP B O 1
ATOM 2198 N N . ALA B 1 67 ? 22.969 -4.688 -11.547 1 83.75 67 ALA B N 1
ATOM 2199 C CA . ALA B 1 67 ? 23.453 -6.051 -11.336 1 83.75 67 ALA B CA 1
ATOM 2200 C C . ALA B 1 67 ? 24.766 -6.055 -10.57 1 83.75 67 ALA B C 1
ATOM 2202 O O . ALA B 1 67 ? 25.5 -7.047 -10.578 1 83.75 67 ALA B O 1
ATOM 2203 N N . GLN B 1 68 ? 25.078 -4.934 -10 1 81.81 68 GLN B N 1
ATOM 2204 C CA . GLN B 1 68 ? 26.312 -4.824 -9.234 1 81.81 68 GLN B CA 1
ATOM 2205 C C . GLN B 1 68 ? 26.031 -4.461 -7.781 1 81.81 68 GLN B C 1
ATOM 2207 O O . GLN B 1 68 ? 26.625 -5.035 -6.867 1 81.81 68 GLN B O 1
ATOM 2212 N N . ASN B 1 69 ? 25.172 -3.551 -7.645 1 84.06 69 ASN B N 1
ATOM 2213 C CA . ASN B 1 69 ? 24.781 -3.102 -6.312 1 84.06 69 ASN B CA 1
ATOM 2214 C C . ASN B 1 69 ? 23.453 -3.707 -5.887 1 84.06 69 ASN B C 1
ATOM 2216 O O . ASN B 1 69 ? 22.391 -3.252 -6.32 1 84.06 69 ASN B O 1
ATOM 2220 N N . TRP B 1 70 ? 23.547 -4.621 -4.949 1 88.44 70 TRP B N 1
ATOM 2221 C CA . TRP B 1 70 ? 22.375 -5.379 -4.559 1 88.44 70 TRP B CA 1
ATOM 2222 C C . TRP B 1 70 ? 21.859 -4.918 -3.197 1 88.44 70 TRP B C 1
ATOM 2224 O O . TRP B 1 70 ? 22.641 -4.715 -2.268 1 88.44 70 TRP B O 1
ATOM 2234 N N . GLU B 1 71 ? 20.625 -4.762 -3.127 1 87.81 71 GLU B N 1
ATOM 2235 C CA . GLU B 1 71 ? 19.969 -4.395 -1.881 1 87.81 71 GLU B CA 1
ATOM 2236 C C . GLU B 1 71 ? 19.078 -5.531 -1.367 1 87.81 71 GLU B C 1
ATOM 2238 O O . GLU B 1 71 ? 18.234 -6.043 -2.098 1 87.81 71 GLU B O 1
ATOM 2243 N N . TYR B 1 72 ? 19.422 -5.973 -0.142 1 91.69 72 TYR B N 1
ATOM 2244 C CA . TYR B 1 72 ? 18.516 -6.914 0.508 1 91.69 72 TYR B CA 1
ATOM 2245 C C . TYR B 1 72 ? 17.172 -6.262 0.793 1 91.69 72 TYR B C 1
ATOM 2247 O O . TYR B 1 72 ? 17.109 -5.176 1.376 1 91.69 72 TYR B O 1
ATOM 2255 N N . VAL B 1 73 ? 16.172 -6.961 0.47 1 90.44 73 VAL B N 1
ATOM 2256 C CA . VAL B 1 73 ? 14.875 -6.309 0.624 1 90.44 73 VAL B CA 1
ATOM 2257 C C . VAL B 1 73 ? 13.969 -7.168 1.506 1 90.44 73 VAL B C 1
ATOM 2259 O O . VAL B 1 73 ? 13.211 -6.641 2.324 1 90.44 73 VAL B O 1
ATOM 2262 N N . ASP B 1 74 ? 13.977 -8.477 1.376 1 95.19 74 ASP B N 1
ATOM 2263 C CA . ASP B 1 74 ? 13.117 -9.367 2.145 1 95.19 74 ASP B CA 1
ATOM 2264 C C . ASP B 1 74 ? 13.531 -10.828 1.961 1 95.19 74 ASP B C 1
ATOM 2266 O O . ASP B 1 74 ? 14.633 -11.109 1.479 1 95.19 74 ASP B O 1
ATOM 2270 N N . PHE B 1 75 ? 12.656 -11.734 2.369 1 95.44 75 PHE B N 1
ATOM 2271 C CA . PHE B 1 75 ? 12.977 -13.148 2.254 1 95.44 75 PHE B CA 1
ATOM 2272 C C . PHE B 1 75 ? 11.703 -13.992 2.154 1 95.44 75 PHE B C 1
ATOM 2274 O O . PHE B 1 75 ? 10.609 -13.492 2.402 1 95.44 75 PHE B O 1
ATOM 2281 N N . LEU B 1 76 ? 11.852 -15.195 1.699 1 95.94 76 LEU B N 1
ATOM 2282 C CA . LEU B 1 76 ? 10.836 -16.234 1.713 1 95.94 76 LEU B CA 1
ATOM 2283 C C . LEU B 1 76 ? 11.281 -17.422 2.566 1 95.94 76 LEU B C 1
ATOM 2285 O O . LEU B 1 76 ? 12.477 -17.656 2.734 1 95.94 76 LEU B O 1
ATOM 2289 N N . SER B 1 77 ? 10.383 -18.094 3.094 1 93.44 77 SER B N 1
ATOM 2290 C CA . SER B 1 77 ? 10.609 -19.312 3.867 1 93.44 77 SER B CA 1
ATOM 2291 C C . SER B 1 77 ? 9.414 -20.25 3.795 1 93.44 77 SER B C 1
ATOM 2293 O O . SER B 1 77 ? 8.445 -19.969 3.078 1 93.44 77 SER B O 1
ATOM 2295 N N . LEU B 1 78 ? 9.531 -21.391 4.512 1 88.75 78 LEU B N 1
ATOM 2296 C CA . LEU B 1 78 ? 8.414 -22.328 4.555 1 88.75 78 LEU B CA 1
ATOM 2297 C C . LEU B 1 78 ? 7.203 -21.688 5.23 1 88.75 78 LEU B C 1
ATOM 2299 O O . LEU B 1 78 ? 6.062 -21.969 4.855 1 88.75 78 LEU B O 1
ATOM 2303 N N . GLU B 1 79 ? 7.461 -20.797 6.188 1 90.19 79 GLU B N 1
ATOM 2304 C CA . GLU B 1 79 ? 6.391 -20.156 6.941 1 90.19 79 GLU B CA 1
ATOM 2305 C C . GLU B 1 79 ? 5.953 -18.859 6.277 1 90.19 79 GLU B C 1
ATOM 2307 O O . GLU B 1 79 ? 4.898 -18.312 6.605 1 90.19 79 GLU B O 1
ATOM 2312 N N . LYS B 1 80 ? 6.738 -18.359 5.441 1 94.62 80 LYS B N 1
ATOM 2313 C CA . LYS B 1 80 ? 6.496 -17.125 4.691 1 94.62 80 LYS B CA 1
ATOM 2314 C C . LYS B 1 80 ? 6.715 -17.344 3.197 1 94.62 80 LYS B C 1
ATOM 2316 O O . LYS B 1 80 ? 7.781 -17.016 2.668 1 94.62 80 LYS B O 1
ATOM 2321 N N . GLN B 1 81 ? 5.699 -17.688 2.51 1 95.5 81 GLN B N 1
ATOM 2322 C CA . GLN B 1 81 ? 5.898 -18.219 1.169 1 95.5 81 GLN B CA 1
ATOM 2323 C C . GLN B 1 81 ? 5.656 -17.156 0.106 1 95.5 81 GLN B C 1
ATOM 2325 O O . GLN B 1 81 ? 5.703 -17.438 -1.092 1 95.5 81 GLN B O 1
ATOM 2330 N N . SER B 1 82 ? 5.316 -15.969 0.555 1 97.38 82 SER B N 1
ATOM 2331 C CA . SER B 1 82 ? 5.195 -14.828 -0.354 1 97.38 82 SER B CA 1
ATOM 2332 C C . SER B 1 82 ? 5.52 -13.523 0.355 1 97.38 82 SER B C 1
ATOM 2334 O O . SER B 1 82 ? 5.598 -13.477 1.584 1 97.38 82 SER B O 1
ATOM 2336 N N . THR B 1 83 ? 5.805 -12.539 -0.444 1 96.62 83 THR B N 1
ATOM 2337 C CA . THR B 1 83 ? 6.066 -11.211 0.11 1 96.62 83 THR B CA 1
ATOM 2338 C C . THR B 1 83 ? 5.75 -10.125 -0.913 1 96.62 83 THR B C 1
ATOM 2340 O O . THR B 1 83 ? 5.621 -10.406 -2.105 1 96.62 83 THR B O 1
ATOM 2343 N N . HIS B 1 84 ? 5.484 -8.961 -0.433 1 94.38 84 HIS B N 1
ATOM 2344 C CA . HIS B 1 84 ? 5.305 -7.758 -1.237 1 94.38 84 HIS B CA 1
ATOM 2345 C C . HIS B 1 84 ? 6.355 -6.707 -0.897 1 94.38 84 HIS B C 1
ATOM 2347 O O . HIS B 1 84 ? 6.578 -6.402 0.276 1 94.38 84 HIS B O 1
ATOM 2353 N N . ILE B 1 85 ? 7.016 -6.195 -1.906 1 90.88 85 ILE B N 1
ATOM 2354 C CA . ILE B 1 85 ? 8.117 -5.273 -1.665 1 90.88 85 ILE B CA 1
ATOM 2355 C C . ILE B 1 85 ? 7.926 -4.008 -2.496 1 90.88 85 ILE B C 1
ATOM 2357 O O . ILE B 1 85 ? 7.332 -4.051 -3.576 1 90.88 85 ILE B O 1
ATOM 2361 N N . HIS B 1 86 ? 8.352 -2.982 -2.012 1 88.38 86 HIS B N 1
ATOM 2362 C CA . HIS B 1 86 ? 8.469 -1.73 -2.754 1 88.38 86 HIS B CA 1
ATOM 2363 C C . HIS B 1 86 ? 9.891 -1.528 -3.264 1 88.38 86 HIS B C 1
ATOM 2365 O O . HIS B 1 86 ? 10.852 -1.945 -2.615 1 88.38 86 HIS B O 1
ATOM 2371 N N . MET B 1 87 ? 9.922 -0.869 -4.344 1 86.44 87 MET B N 1
ATOM 2372 C CA . MET B 1 87 ? 11.242 -0.542 -4.875 1 86.44 87 MET B CA 1
ATOM 2373 C C . MET B 1 87 ? 12.008 0.356 -3.912 1 86.44 87 MET B C 1
ATOM 2375 O O . MET B 1 87 ? 11.469 1.35 -3.42 1 86.44 87 MET B O 1
ATOM 2379 N N . PRO B 1 88 ? 13.219 -0.139 -3.584 1 78.06 88 PRO B N 1
ATOM 2380 C CA . PRO B 1 88 ? 14.023 0.705 -2.697 1 78.06 88 PRO B CA 1
ATOM 2381 C C . PRO B 1 88 ? 14.281 2.096 -3.275 1 78.06 88 PRO B C 1
ATOM 2383 O O . PRO B 1 88 ? 14.414 2.246 -4.492 1 78.06 88 PRO B O 1
ATOM 2386 N N . LEU B 1 89 ? 14.258 3.037 -2.463 1 66.69 89 LEU B N 1
ATOM 2387 C CA . LEU B 1 89 ? 14.508 4.41 -2.883 1 66.69 89 LEU B CA 1
ATOM 2388 C C . LEU B 1 89 ? 15.969 4.594 -3.281 1 66.69 89 LEU B C 1
ATOM 2390 O O . LEU B 1 89 ? 16.281 5.398 -4.164 1 66.69 89 LEU B O 1
ATOM 2394 N N . SER B 1 90 ? 16.844 3.945 -2.58 1 70.38 90 SER B N 1
ATOM 2395 C CA . SER B 1 90 ? 18.266 4.066 -2.859 1 70.38 90 SER B CA 1
ATOM 2396 C C . SER B 1 90 ? 18.938 2.701 -2.875 1 70.38 90 SER B C 1
ATOM 2398 O O . SER B 1 90 ? 18.484 1.768 -2.211 1 70.38 90 SER B O 1
ATOM 2400 N N . PHE B 1 91 ? 19.797 2.553 -3.711 1 70.44 91 PHE B N 1
ATOM 2401 C CA . PHE B 1 91 ? 20.609 1.35 -3.809 1 70.44 91 PHE B CA 1
ATOM 2402 C C . PHE B 1 91 ? 22.031 1.623 -3.342 1 70.44 91 PHE B C 1
ATOM 2404 O O . PHE B 1 91 ? 22.719 2.5 -3.883 1 70.44 91 PHE B O 1
ATOM 2411 N N . ASN B 1 92 ? 22.234 1.511 -2.041 1 62.38 92 ASN B N 1
ATOM 2412 C CA . ASN B 1 92 ? 23.547 1.815 -1.508 1 62.38 92 ASN B CA 1
ATOM 2413 C C . ASN B 1 92 ? 24.625 0.898 -2.098 1 62.38 92 ASN B C 1
ATOM 2415 O O . ASN B 1 92 ? 24.359 -0.283 -2.34 1 62.38 92 ASN B O 1
ATOM 2419 N N . THR B 1 93 ? 25.672 1.417 -2.592 1 56.84 93 THR B N 1
ATOM 2420 C CA . THR B 1 93 ? 26.844 0.812 -3.219 1 56.84 93 THR B CA 1
ATOM 2421 C C . THR B 1 93 ? 27.531 -0.152 -2.258 1 56.84 93 THR B C 1
ATOM 2423 O O . THR B 1 93 ? 28.344 -0.979 -2.678 1 56.84 93 THR B O 1
ATOM 2426 N N . SER B 1 94 ? 27.422 0.016 -1.028 1 50.09 94 SER B N 1
ATOM 2427 C CA . SER B 1 94 ? 28.406 -0.68 -0.196 1 50.09 94 SER B CA 1
ATOM 2428 C C . SER B 1 94 ? 28.172 -2.188 -0.212 1 50.09 94 SER B C 1
ATOM 2430 O O . SER B 1 94 ? 29.078 -2.965 0.049 1 50.09 94 SER B O 1
ATOM 2432 N N . SER B 1 95 ? 26.984 -2.645 0.07 1 51.09 95 SER B N 1
ATOM 2433 C CA . SER B 1 95 ? 26.953 -3.898 0.815 1 51.09 95 SER B CA 1
ATOM 2434 C C . SER B 1 95 ? 27.312 -5.082 -0.075 1 51.09 95 SER B C 1
ATOM 2436 O O . SER B 1 95 ? 28.141 -5.914 0.296 1 51.09 95 SER B O 1
ATOM 2438 N N . SER B 1 96 ? 26.344 -5.828 -0.949 1 55 96 SER B N 1
ATOM 2439 C CA . SER B 1 96 ? 26.391 -7.246 -1.278 1 55 96 SER B CA 1
ATOM 2440 C C . SER B 1 96 ? 26.969 -7.469 -2.676 1 55 96 SER B C 1
ATOM 2442 O O . SER B 1 96 ? 26.375 -8.18 -3.49 1 55 96 SER B O 1
ATOM 2444 N N . SER B 1 97 ? 28.031 -6.785 -3.072 1 53.25 97 SER B N 1
ATOM 2445 C CA . SER B 1 97 ? 28.688 -6.906 -4.367 1 53.25 97 SER B CA 1
ATOM 2446 C C . SER B 1 97 ? 29.016 -8.359 -4.691 1 53.25 97 SER B C 1
ATOM 2448 O O . SER B 1 97 ? 29.031 -8.758 -5.859 1 53.25 97 SER B O 1
ATOM 2450 N N . GLY B 1 98 ? 29.156 -9.102 -3.701 1 59.97 98 GLY B N 1
ATOM 2451 C CA . GLY B 1 98 ? 29.734 -10.398 -4.023 1 59.97 98 GLY B CA 1
ATOM 2452 C C . GLY B 1 98 ? 28.672 -11.477 -4.223 1 59.97 98 GLY B C 1
ATOM 2453 O O . GLY B 1 98 ? 29 -12.586 -4.652 1 59.97 98 GLY B O 1
ATOM 2454 N N . LEU B 1 99 ? 27.484 -11.227 -3.934 1 67.25 99 LEU B N 1
ATOM 2455 C CA . LEU B 1 99 ? 26.531 -12.344 -3.889 1 67.25 99 LEU B CA 1
ATOM 2456 C C . LEU B 1 99 ? 26.234 -12.859 -5.289 1 67.25 99 LEU B C 1
ATOM 2458 O O . LEU B 1 99 ? 26.188 -14.078 -5.508 1 67.25 99 LEU B O 1
ATOM 2462 N N . PHE B 1 100 ? 26.109 -11.898 -6.312 1 74.25 100 PHE B N 1
ATOM 2463 C CA . PHE B 1 100 ? 25.781 -12.32 -7.664 1 74.25 100 PHE B CA 1
ATOM 2464 C C . PHE B 1 100 ? 26.844 -11.891 -8.656 1 74.25 100 PHE B C 1
ATOM 2466 O O . PHE B 1 100 ? 26.562 -11.648 -9.828 1 74.25 100 PHE B O 1
ATOM 2473 N N . GLN B 1 101 ? 28.094 -11.734 -8.227 1 63.53 101 GLN B N 1
ATOM 2474 C CA . GLN B 1 101 ? 29.203 -11.211 -9.008 1 63.53 101 GLN B CA 1
ATOM 2475 C C . GLN B 1 101 ? 29.562 -12.156 -10.156 1 63.53 101 GLN B C 1
ATOM 2477 O O . GLN B 1 101 ? 30.062 -11.719 -11.195 1 63.53 101 GLN B O 1
ATOM 2482 N N . ASP B 1 102 ? 29.406 -13.422 -9.922 1 59.81 102 ASP B N 1
ATOM 2483 C CA . ASP B 1 102 ? 29.922 -14.352 -10.93 1 59.81 102 ASP B CA 1
ATOM 2484 C C . ASP B 1 102 ? 29.094 -14.281 -12.211 1 59.81 102 ASP B C 1
ATOM 2486 O O . ASP B 1 102 ? 29.438 -14.922 -13.203 1 59.81 102 ASP B O 1
ATOM 2490 N N . PHE B 1 103 ? 27.984 -13.547 -12.062 1 57.12 103 PHE B N 1
ATOM 2491 C CA . PHE B 1 103 ? 27.156 -13.523 -13.266 1 57.12 103 PHE B CA 1
ATOM 2492 C C . PHE B 1 103 ? 27.391 -12.242 -14.055 1 57.12 103 PHE B C 1
ATOM 2494 O O . PHE B 1 103 ? 27.312 -11.141 -13.508 1 57.12 103 PHE B O 1
ATOM 2501 N N . THR B 1 104 ? 28.328 -12.43 -14.977 1 54.97 104 THR B N 1
ATOM 2502 C CA . THR B 1 104 ? 28.625 -11.344 -15.914 1 54.97 104 THR B CA 1
ATOM 2503 C C . THR B 1 104 ? 27.391 -11.016 -16.75 1 54.97 104 THR B C 1
ATOM 2505 O O . THR B 1 104 ? 26.859 -11.883 -17.453 1 54.97 104 THR B O 1
ATOM 2508 N N . PHE B 1 105 ? 26.547 -10.203 -16.281 1 55.09 105 PHE B N 1
ATOM 2509 C CA . PHE B 1 105 ? 25.469 -9.781 -17.156 1 55.09 105 PHE B CA 1
ATOM 2510 C C . PHE B 1 105 ? 25.984 -8.852 -18.25 1 55.09 105 PHE B C 1
ATOM 2512 O O . PHE B 1 105 ? 26.891 -8.055 -18.016 1 55.09 105 PHE B O 1
ATOM 2519 N N . GLN B 1 106 ? 26 -9.453 -19.312 1 50.84 106 GLN B N 1
ATOM 2520 C CA . GLN B 1 106 ? 26.5 -8.641 -20.406 1 50.84 106 GLN B CA 1
ATOM 2521 C C . GLN B 1 106 ? 26.016 -7.195 -20.297 1 50.84 106 GLN B C 1
ATOM 2523 O O . GLN B 1 106 ? 26.812 -6.258 -20.406 1 50.84 106 GLN B O 1
ATOM 2528 N N . GLN B 1 107 ? 24.812 -6.82 -20.953 1 52.16 107 GLN B N 1
ATOM 2529 C CA . GLN B 1 107 ? 24.391 -5.52 -21.469 1 52.16 107 GLN B CA 1
ATOM 2530 C C . GLN B 1 107 ? 23.75 -4.676 -20.375 1 52.16 107 GLN B C 1
ATOM 2532 O O . GLN B 1 107 ? 22.781 -5.105 -19.734 1 52.16 107 GLN B O 1
ATOM 2537 N N . SER B 1 108 ? 24.469 -3.836 -19.719 1 55.38 108 SER B N 1
ATOM 2538 C CA . SER B 1 108 ? 24.031 -2.754 -18.844 1 55.38 108 SER B CA 1
ATOM 2539 C C . SER B 1 108 ? 22.75 -2.107 -19.359 1 55.38 108 SER B C 1
ATOM 2541 O O . SER B 1 108 ? 22.797 -1.163 -20.156 1 55.38 108 SER B O 1
ATOM 2543 N N . ASP B 1 109 ? 21.781 -2.859 -19.688 1 64.12 109 ASP B N 1
ATOM 2544 C CA . ASP B 1 109 ? 20.578 -2.148 -20.109 1 64.12 109 ASP B CA 1
ATOM 2545 C C . ASP B 1 109 ? 20.062 -1.235 -18.984 1 64.12 109 ASP B C 1
ATOM 2547 O O . ASP B 1 109 ? 19.828 -1.69 -17.875 1 64.12 109 ASP B O 1
ATOM 2551 N N . SER B 1 110 ? 20.297 0.005 -19.203 1 78.81 110 SER B N 1
ATOM 2552 C CA . SER B 1 110 ? 19.938 1.083 -18.297 1 78.81 110 SER B CA 1
ATOM 2553 C C . SER B 1 110 ? 18.469 0.995 -17.906 1 78.81 110 SER B C 1
ATOM 2555 O O . SER B 1 110 ? 18.047 1.571 -16.891 1 78.81 110 SER B O 1
ATOM 2557 N N . ASN B 1 111 ? 17.75 0.118 -18.625 1 89.5 111 ASN B N 1
ATOM 2558 C CA . ASN B 1 111 ? 16.328 0.013 -18.312 1 89.5 111 ASN B CA 1
ATOM 2559 C C . ASN B 1 111 ? 15.969 -1.364 -17.766 1 89.5 111 ASN B C 1
ATOM 2561 O O . ASN B 1 111 ? 15.031 -2.008 -18.234 1 89.5 111 ASN B O 1
ATOM 2565 N N . ALA B 1 112 ? 16.766 -1.845 -16.812 1 92.06 112 ALA B N 1
ATOM 2566 C CA . ALA B 1 112 ? 16.531 -3.184 -16.266 1 92.06 112 ALA B CA 1
ATOM 2567 C C . ALA B 1 112 ? 16.516 -3.168 -14.75 1 92.06 112 ALA B C 1
ATOM 2569 O O . ALA B 1 112 ? 17.109 -2.293 -14.117 1 92.06 112 ALA B O 1
ATOM 2570 N N . VAL B 1 113 ? 15.781 -4.062 -14.211 1 92.25 113 VAL B N 1
ATOM 2571 C CA . VAL B 1 113 ? 15.805 -4.395 -12.789 1 92.25 113 VAL B CA 1
ATOM 2572 C C . VAL B 1 113 ? 16.203 -5.859 -12.609 1 92.25 113 VAL B C 1
ATOM 2574 O O . VAL B 1 113 ? 15.672 -6.738 -13.289 1 92.25 113 VAL B O 1
ATOM 2577 N N . PHE B 1 114 ? 17.062 -6.059 -11.75 1 91.88 114 PHE B N 1
ATOM 2578 C CA . PHE B 1 114 ? 17.531 -7.41 -11.469 1 91.88 114 PHE B CA 1
ATOM 2579 C C . PHE B 1 114 ? 17.047 -7.883 -10.109 1 91.88 114 PHE B C 1
ATOM 2581 O O . PHE B 1 114 ? 17.125 -7.152 -9.125 1 91.88 114 PHE B O 1
ATOM 2588 N N . ILE B 1 115 ? 16.547 -9.094 -10.102 1 94.69 115 ILE B N 1
ATOM 2589 C CA . ILE B 1 115 ? 16.094 -9.727 -8.859 1 94.69 115 ILE B CA 1
ATOM 2590 C C . ILE B 1 115 ? 16.953 -10.953 -8.578 1 94.69 115 ILE B C 1
ATOM 2592 O O . ILE B 1 115 ? 17.125 -11.82 -9.445 1 94.69 115 ILE B O 1
ATOM 2596 N N . GLY B 1 116 ? 17.5 -10.961 -7.461 1 93.94 116 GLY B N 1
ATOM 2597 C CA . GLY B 1 116 ? 18.297 -12.102 -7.031 1 93.94 116 GLY B CA 1
ATOM 2598 C C . GLY B 1 116 ? 17.734 -12.812 -5.82 1 93.94 116 GLY B C 1
ATOM 2599 O O . GLY B 1 116 ? 17.234 -12.164 -4.895 1 93.94 116 GLY B O 1
ATOM 2600 N N . ILE B 1 117 ? 17.781 -14.109 -5.809 1 94.69 117 ILE B N 1
ATOM 2601 C CA . ILE B 1 117 ? 17.328 -14.938 -4.699 1 94.69 117 ILE B CA 1
ATOM 2602 C C . ILE B 1 117 ? 18.438 -15.898 -4.273 1 94.69 117 ILE B C 1
ATOM 2604 O O . ILE B 1 117 ? 19.078 -16.516 -5.121 1 94.69 117 ILE B O 1
ATOM 2608 N N . SER B 1 118 ? 18.641 -15.992 -3.012 1 93 118 SER B N 1
ATOM 2609 C CA . SER B 1 118 ? 19.688 -16.875 -2.5 1 93 118 SER B CA 1
ATOM 2610 C C . SER B 1 118 ? 19.188 -17.719 -1.332 1 93 118 SER B C 1
ATOM 2612 O O . SER B 1 118 ? 18.453 -17.203 -0.471 1 93 118 SER B O 1
ATOM 2614 N N . LEU B 1 119 ? 19.547 -18.953 -1.333 1 92.81 119 LEU B N 1
ATOM 2615 C CA . LEU B 1 119 ? 19.266 -19.828 -0.204 1 92.81 119 LEU B CA 1
ATOM 2616 C C . LEU B 1 119 ? 20.219 -19.547 0.957 1 92.81 119 LEU B C 1
ATOM 2618 O O . LEU B 1 119 ? 21.438 -19.547 0.781 1 92.81 119 LEU B O 1
ATOM 2622 N N . GLU B 1 120 ? 19.641 -19.219 2.15 1 92.06 120 GLU B N 1
ATOM 2623 C CA . GLU B 1 120 ? 20.453 -18.875 3.318 1 92.06 120 GLU B CA 1
ATOM 2624 C C . GLU B 1 120 ? 19.875 -19.5 4.586 1 92.06 120 GLU B C 1
ATOM 2626 O O . GLU B 1 120 ? 18.656 -19.688 4.691 1 92.06 120 GLU B O 1
ATOM 2631 N N . PRO B 1 121 ? 20.812 -19.797 5.555 1 92.69 121 PRO B N 1
ATOM 2632 C CA . PRO B 1 121 ? 20.297 -20.188 6.867 1 92.69 121 PRO B CA 1
ATOM 2633 C C . PRO B 1 121 ? 19.422 -19.109 7.5 1 92.69 121 PRO B C 1
ATOM 2635 O O . PRO B 1 121 ? 19.656 -17.922 7.297 1 92.69 121 PRO B O 1
ATOM 2638 N N . MET B 1 122 ? 18.469 -19.516 8.289 1 93.31 122 MET B N 1
ATOM 2639 C CA . MET B 1 122 ? 17.531 -18.578 8.891 1 93.31 122 MET B CA 1
ATOM 2640 C C . MET B 1 122 ? 18.266 -17.594 9.805 1 93.31 122 MET B C 1
ATOM 2642 O O . MET B 1 122 ? 17.859 -16.438 9.914 1 93.31 122 MET B O 1
ATOM 2646 N N . ASP B 1 123 ? 19.328 -18.031 10.391 1 92.62 123 ASP B N 1
ATOM 2647 C CA . ASP B 1 123 ? 20.109 -17.125 11.234 1 92.62 123 ASP B CA 1
ATOM 2648 C C . ASP B 1 123 ? 20.656 -15.945 10.422 1 92.62 123 ASP B C 1
ATOM 2650 O O . ASP B 1 123 ? 20.625 -14.805 10.891 1 92.62 123 ASP B O 1
ATOM 2654 N N . THR B 1 124 ? 21.172 -16.25 9.32 1 92.31 124 THR B N 1
ATOM 2655 C CA . THR B 1 124 ? 21.672 -15.203 8.422 1 92.31 124 THR B CA 1
ATOM 2656 C C . THR B 1 124 ? 20.547 -14.258 8.008 1 92.31 124 THR B C 1
ATOM 2658 O O . THR B 1 124 ? 20.719 -13.039 8.016 1 92.31 124 THR B O 1
ATOM 2661 N N . ILE B 1 125 ? 19.422 -14.812 7.766 1 93.75 125 ILE B N 1
ATOM 2662 C CA . ILE B 1 125 ? 18.266 -14.047 7.324 1 93.75 125 ILE B CA 1
ATOM 2663 C C . ILE B 1 125 ? 17.797 -13.109 8.438 1 93.75 125 ILE B C 1
ATOM 2665 O O . ILE B 1 125 ? 17.5 -11.945 8.195 1 93.75 125 ILE B O 1
ATOM 2669 N N . ASN B 1 126 ? 17.781 -13.609 9.57 1 92.62 126 ASN B N 1
ATOM 2670 C CA . ASN B 1 126 ? 17.375 -12.805 10.719 1 92.62 126 ASN B CA 1
ATOM 2671 C C . ASN B 1 126 ? 18.312 -11.609 10.914 1 92.62 126 ASN B C 1
ATOM 2673 O O . ASN B 1 126 ? 17.844 -10.508 11.219 1 92.62 126 ASN B O 1
ATOM 2677 N N . ASN B 1 127 ? 19.547 -11.852 10.773 1 91.94 127 ASN B N 1
ATOM 2678 C CA . ASN B 1 127 ? 20.516 -10.766 10.891 1 91.94 127 ASN B CA 1
ATOM 2679 C C . ASN B 1 127 ? 20.312 -9.719 9.789 1 91.94 127 ASN B C 1
ATOM 2681 O O . ASN B 1 127 ? 20.375 -8.516 10.055 1 91.94 127 ASN B O 1
ATOM 2685 N N . LEU B 1 128 ? 20.125 -10.18 8.609 1 90.06 128 LEU B N 1
ATOM 2686 C CA . LEU B 1 128 ? 19.891 -9.273 7.488 1 90.06 128 LEU B CA 1
ATOM 2687 C C . LEU B 1 128 ? 18.625 -8.453 7.703 1 90.06 128 LEU B C 1
ATOM 2689 O O . LEU B 1 128 ? 18.609 -7.25 7.434 1 90.06 128 LEU B O 1
ATOM 2693 N N . THR B 1 129 ? 17.594 -9.125 8.164 1 90.62 129 THR B N 1
ATOM 2694 C CA . THR B 1 129 ? 16.312 -8.477 8.391 1 90.62 129 THR B CA 1
ATOM 2695 C C . THR B 1 129 ? 16.422 -7.418 9.484 1 90.62 129 THR B C 1
ATOM 2697 O O . THR B 1 129 ? 15.875 -6.32 9.352 1 90.62 129 THR B O 1
ATOM 2700 N N . PHE B 1 130 ? 17.125 -7.797 10.461 1 87.31 130 PHE B N 1
ATOM 2701 C CA . PHE B 1 130 ? 17.344 -6.859 11.555 1 87.31 130 PHE B CA 1
ATOM 2702 C C . PHE B 1 130 ? 18.078 -5.617 11.07 1 87.31 130 PHE B C 1
ATOM 2704 O O . PHE B 1 130 ? 17.703 -4.492 11.398 1 87.31 130 PHE B O 1
ATOM 2711 N N . ASN B 1 131 ? 19.047 -5.82 10.297 1 85.31 131 ASN B N 1
ATOM 2712 C CA . ASN B 1 131 ? 19.828 -4.711 9.766 1 85.31 131 ASN B CA 1
ATOM 2713 C C . ASN B 1 131 ? 19 -3.84 8.828 1 85.31 131 ASN B C 1
ATOM 2715 O O . ASN B 1 131 ? 19.109 -2.613 8.852 1 85.31 131 ASN B O 1
ATOM 2719 N N . ALA B 1 132 ? 18.203 -4.492 8.055 1 83.19 132 ALA B N 1
ATOM 2720 C CA . ALA B 1 132 ? 17.344 -3.76 7.117 1 83.19 132 ALA B CA 1
ATOM 2721 C C . ALA B 1 132 ? 16.328 -2.914 7.863 1 83.19 132 ALA B C 1
ATOM 2723 O O . ALA B 1 132 ? 16.031 -1.786 7.461 1 83.19 132 ALA B O 1
ATOM 2724 N N . GLN B 1 133 ? 15.727 -3.533 8.828 1 80.38 133 GLN B N 1
ATOM 2725 C CA . GLN B 1 133 ? 14.766 -2.809 9.656 1 80.38 133 GLN B CA 1
ATOM 2726 C C . GLN B 1 133 ? 15.414 -1.603 10.32 1 80.38 133 GLN B C 1
ATOM 2728 O O . GLN B 1 133 ? 14.805 -0.534 10.422 1 80.38 133 GLN B O 1
ATOM 2733 N N . GLY B 1 134 ? 16.578 -1.834 10.805 1 75.69 134 GLY B N 1
ATOM 2734 C CA . GLY B 1 134 ? 17.312 -0.725 11.391 1 75.69 134 GLY B CA 1
ATOM 2735 C C . GLY B 1 134 ? 17.562 0.406 10.414 1 75.69 134 GLY B C 1
ATOM 2736 O O . GLY B 1 134 ? 17.391 1.578 10.75 1 75.69 134 GLY B O 1
ATOM 2737 N N . LYS B 1 135 ? 17.953 0.027 9.305 1 75.38 135 LYS B N 1
ATOM 2738 C CA . LYS B 1 135 ? 18.172 1.016 8.258 1 75.38 135 LYS B CA 1
ATOM 2739 C C . LYS B 1 135 ? 16.906 1.781 7.93 1 75.38 135 LYS B C 1
ATOM 2741 O O . LYS B 1 135 ? 16.922 3.006 7.785 1 75.38 135 LYS B O 1
ATOM 2746 N N . GLN B 1 136 ? 15.82 1.047 7.746 1 71.94 136 GLN B N 1
ATOM 2747 C CA . GLN B 1 136 ? 14.531 1.663 7.449 1 71.94 136 GLN B CA 1
ATOM 2748 C C . GLN B 1 136 ? 14.117 2.627 8.555 1 71.94 136 GLN B C 1
ATOM 2750 O O . GLN B 1 136 ? 13.594 3.709 8.281 1 71.94 136 GLN B O 1
ATOM 2755 N N . GLN B 1 137 ? 14.266 2.166 9.711 1 69.12 137 GLN B N 1
ATOM 2756 C CA . GLN B 1 137 ? 13.93 3.012 10.852 1 69.12 137 GLN B CA 1
ATOM 2757 C C . GLN B 1 137 ? 14.773 4.285 10.859 1 69.12 137 GLN B C 1
ATOM 2759 O O . GLN B 1 137 ? 14.273 5.371 11.148 1 69.12 137 GLN B O 1
ATOM 2764 N N . ARG B 1 138 ? 15.992 4.102 10.617 1 70.94 138 ARG B N 1
ATOM 2765 C CA . ARG B 1 138 ? 16.875 5.258 10.555 1 70.94 138 ARG B CA 1
ATOM 2766 C C . ARG B 1 138 ? 16.438 6.23 9.469 1 70.94 138 ARG B C 1
ATOM 2768 O O . ARG B 1 138 ? 16.438 7.445 9.672 1 70.94 138 ARG B O 1
ATOM 2775 N N . GLU B 1 139 ? 16.062 5.617 8.359 1 66.38 139 GLU B N 1
ATOM 2776 C CA . GLU B 1 139 ? 15.586 6.453 7.266 1 66.38 139 GLU B CA 1
ATOM 2777 C C . GLU B 1 139 ? 14.289 7.168 7.633 1 66.38 139 GLU B C 1
ATOM 2779 O O . GLU B 1 139 ? 14.117 8.352 7.328 1 66.38 139 GLU B O 1
ATOM 2784 N N . GLN B 1 140 ? 13.375 6.496 8.148 1 61.25 140 GLN B N 1
ATOM 2785 C CA . GLN B 1 140 ? 12.133 7.098 8.602 1 61.25 140 GLN B CA 1
ATOM 2786 C C . GLN B 1 140 ? 12.398 8.195 9.633 1 61.25 140 GLN B C 1
ATOM 2788 O O . GLN B 1 140 ? 11.75 9.242 9.602 1 61.25 140 GLN B O 1
ATOM 2793 N N . ASN B 1 141 ? 13.258 7.852 10.57 1 64.69 141 ASN B N 1
ATOM 2794 C CA . ASN B 1 141 ? 13.633 8.844 11.57 1 64.69 141 ASN B CA 1
ATOM 2795 C C . ASN B 1 141 ? 14.227 10.094 10.93 1 64.69 141 ASN B C 1
ATOM 2797 O O . ASN B 1 141 ? 13.961 11.211 11.375 1 64.69 141 ASN B O 1
ATOM 2801 N N . GLN B 1 142 ? 14.977 9.805 9.961 1 64.69 142 GLN B N 1
ATOM 2802 C CA . GLN B 1 142 ? 15.562 10.93 9.242 1 64.69 142 GLN B CA 1
ATOM 2803 C C . GLN B 1 142 ? 14.477 11.797 8.602 1 64.69 142 GLN B C 1
ATOM 2805 O O . GLN B 1 142 ? 14.555 13.023 8.625 1 64.69 142 GLN B O 1
ATOM 2810 N N . VAL B 1 143 ? 13.492 11.094 8.062 1 57.59 143 VAL B N 1
ATOM 2811 C CA . VAL B 1 143 ? 12.375 11.82 7.469 1 57.59 143 VAL B CA 1
ATOM 2812 C C . VAL B 1 143 ? 11.609 12.578 8.555 1 57.59 143 VAL B C 1
ATOM 2814 O O . VAL B 1 143 ? 11.25 13.742 8.367 1 57.59 143 VAL B O 1
ATOM 2817 N N . GLN B 1 144 ? 11.297 11.93 9.547 1 57.56 144 GLN B N 1
ATOM 2818 C CA . GLN B 1 144 ? 10.625 12.578 10.672 1 57.56 144 GLN B CA 1
ATOM 2819 C C . GLN B 1 144 ? 11.414 13.789 11.156 1 57.56 144 GLN B C 1
ATOM 2821 O O . GLN B 1 144 ? 10.836 14.844 11.43 1 57.56 144 GLN B O 1
ATOM 2826 N N . GLN B 1 145 ? 12.695 13.625 11.312 1 64.62 145 GLN B N 1
ATOM 2827 C CA . GLN B 1 145 ? 13.547 14.727 11.742 1 64.62 145 GLN B CA 1
ATOM 2828 C C . GLN B 1 145 ? 13.484 15.883 10.742 1 64.62 145 GLN B C 1
ATOM 2830 O O . GLN B 1 145 ? 13.453 17.047 11.141 1 64.62 145 GLN B O 1
ATOM 2835 N N . LEU B 1 146 ? 13.461 15.477 9.539 1 63.44 146 LEU B N 1
ATOM 2836 C CA . LEU B 1 146 ? 13.344 16.5 8.508 1 63.44 146 LEU B CA 1
ATOM 2837 C C . LEU B 1 146 ? 12.023 17.25 8.633 1 63.44 146 LEU B C 1
ATOM 2839 O O . LEU B 1 146 ? 12 18.484 8.555 1 63.44 146 LEU B O 1
ATOM 2843 N N . VAL B 1 147 ? 10.945 16.578 8.805 1 58 147 VAL B N 1
ATOM 2844 C CA . VAL B 1 147 ? 9.625 17.188 8.969 1 58 147 VAL B CA 1
ATOM 2845 C C . VAL B 1 147 ? 9.633 18.094 10.195 1 58 147 VAL B C 1
ATOM 2847 O O . VAL B 1 147 ? 9.125 19.219 10.141 1 58 147 VAL B O 1
ATOM 2850 N N . GLN B 1 148 ? 10.109 17.594 11.242 1 60.31 148 GLN B N 1
ATOM 2851 C CA . GLN B 1 148 ? 10.211 18.406 12.453 1 60.31 148 GLN B CA 1
ATOM 2852 C C . GLN B 1 148 ? 11.031 19.656 12.203 1 60.31 148 GLN B C 1
ATOM 2854 O O . GLN B 1 148 ? 10.672 20.75 12.672 1 60.31 148 GLN B O 1
ATOM 2859 N N . PHE B 1 149 ? 12.133 19.547 11.602 1 68.88 149 PHE B N 1
ATOM 2860 C CA . PHE B 1 149 ? 12.984 20.688 11.258 1 68.88 149 PHE B CA 1
ATOM 2861 C C . PHE B 1 149 ? 12.219 21.703 10.414 1 68.88 149 PHE B C 1
ATOM 2863 O O . PHE B 1 149 ? 12.305 22.906 10.656 1 68.88 149 PHE B O 1
ATOM 2870 N N . ILE B 1 150 ? 11.531 21.109 9.445 1 67.38 150 ILE B N 1
ATOM 2871 C CA . ILE B 1 150 ? 10.75 21.984 8.578 1 67.38 150 ILE B CA 1
ATOM 2872 C C . ILE B 1 150 ? 9.727 22.75 9.406 1 67.38 150 ILE B C 1
ATOM 2874 O O . ILE B 1 150 ? 9.609 23.984 9.281 1 67.38 150 ILE B O 1
ATOM 2878 N N . ALA B 1 151 ? 8.984 22.047 10.203 1 62.69 151 ALA B N 1
ATOM 2879 C CA . ALA B 1 151 ? 7.98 22.672 11.062 1 62.69 151 ALA B CA 1
ATOM 2880 C C . ALA B 1 151 ? 8.617 23.719 11.961 1 62.69 151 ALA B C 1
ATOM 2882 O O . ALA B 1 151 ? 8.086 24.828 12.094 1 62.69 151 ALA B O 1
ATOM 2883 N N . LYS B 1 152 ? 9.703 23.406 12.539 1 70.56 152 LYS B N 1
ATOM 2884 C CA . LYS B 1 152 ? 10.398 24.328 13.43 1 70.56 152 LYS B CA 1
ATOM 2885 C C . LYS B 1 152 ? 10.914 25.547 12.664 1 70.56 152 LYS B C 1
ATOM 2887 O O . LYS B 1 152 ? 10.82 26.672 13.156 1 70.56 152 LYS B O 1
ATOM 2892 N N . ASP B 1 153 ? 11.516 25.344 11.547 1 73.56 153 ASP B N 1
ATOM 2893 C CA . ASP B 1 153 ? 11.992 26.438 10.711 1 73.56 153 ASP B CA 1
ATOM 2894 C C . ASP B 1 153 ? 10.852 27.391 10.352 1 73.56 153 ASP B C 1
ATOM 2896 O O . ASP B 1 153 ? 11 28.609 10.438 1 73.56 153 ASP B O 1
ATOM 2900 N N . LEU B 1 154 ? 9.773 26.781 9.984 1 71.12 154 LEU B N 1
ATOM 2901 C CA . LEU B 1 154 ? 8.609 27.609 9.664 1 71.12 154 LEU B CA 1
ATOM 2902 C C . LEU B 1 154 ? 8.133 28.375 10.891 1 71.12 154 LEU B C 1
ATOM 2904 O O . LEU B 1 154 ? 7.84 29.562 10.805 1 71.12 154 LEU B O 1
ATOM 2908 N N . PHE B 1 155 ? 8.086 27.719 11.93 1 67.94 155 PHE B N 1
ATOM 2909 C CA . PHE B 1 155 ? 7.676 28.359 13.172 1 67.94 155 PHE B CA 1
ATOM 2910 C C . PHE B 1 155 ? 8.602 29.516 13.508 1 67.94 155 PHE B C 1
ATOM 2912 O O . PHE B 1 155 ? 8.141 30.609 13.852 1 67.94 155 PHE B O 1
ATOM 2919 N N . ASN B 1 156 ? 9.859 29.203 13.492 1 73.44 156 ASN B N 1
ATOM 2920 C CA . ASN B 1 156 ? 10.836 30.25 13.781 1 73.44 156 ASN B CA 1
ATOM 2921 C C . ASN B 1 156 ? 10.688 31.438 12.836 1 73.44 156 ASN B C 1
ATOM 2923 O O . ASN B 1 156 ? 10.828 32.594 13.25 1 73.44 156 ASN B O 1
ATOM 2927 N N . TYR B 1 157 ? 10.461 31.172 11.633 1 75.5 157 TYR B N 1
ATOM 2928 C CA . TYR B 1 157 ? 10.227 32.219 10.648 1 75.5 157 TYR B CA 1
ATOM 2929 C C . TYR B 1 157 ? 9 33.062 11.023 1 75.5 157 TYR B C 1
ATOM 2931 O O . TYR B 1 157 ? 9.055 34.281 11 1 75.5 157 TYR B O 1
ATOM 2939 N N . MET B 1 158 ? 8.008 32.312 11.359 1 70 158 MET B N 1
ATOM 2940 C CA . MET B 1 158 ? 6.785 33.031 11.734 1 70 158 MET B CA 1
ATOM 2941 C C . MET B 1 158 ? 6.984 33.812 13.031 1 70 158 MET B C 1
ATOM 2943 O O . MET B 1 158 ? 6.512 34.938 13.156 1 70 158 MET B O 1
ATOM 2947 N N . ALA B 1 159 ? 7.684 33.156 13.906 1 69.94 159 ALA B N 1
ATOM 2948 C CA . ALA B 1 159 ? 7.945 33.781 15.195 1 69.94 159 ALA B CA 1
ATOM 2949 C C . ALA B 1 159 ? 8.742 35.094 15.016 1 69.94 159 ALA B C 1
ATOM 2951 O O . ALA B 1 159 ? 8.68 35.969 15.852 1 69.94 159 ALA B O 1
ATOM 2952 N N . SER B 1 160 ? 9.586 35.156 14.008 1 75.88 160 SER B N 1
ATOM 2953 C CA . SER B 1 160 ? 10.398 36.344 13.75 1 75.88 160 SER B CA 1
ATOM 2954 C C . SER B 1 160 ? 9.531 37.562 13.453 1 75.88 160 SER B C 1
ATOM 2956 O O . SER B 1 160 ? 9.992 38.688 13.547 1 75.88 160 SER B O 1
ATOM 2958 N N . PHE B 1 161 ? 8.375 37.312 13.164 1 69.88 161 PHE B N 1
ATOM 2959 C CA . PHE B 1 161 ? 7.449 38.406 12.914 1 69.88 161 PHE B CA 1
ATOM 2960 C C . PHE B 1 161 ? 6.746 38.844 14.203 1 69.88 161 PHE B C 1
ATOM 2962 O O . PHE B 1 161 ? 5.855 39.688 14.18 1 69.88 161 PHE B O 1
ATOM 2969 N N . THR B 1 162 ? 7.191 38.156 15.25 1 66.81 162 THR B N 1
ATOM 2970 C CA . THR B 1 162 ? 6.609 38.5 16.547 1 66.81 162 THR B CA 1
ATOM 2971 C C . THR B 1 162 ? 7.059 39.875 17 1 66.81 162 THR B C 1
ATOM 2973 O O . THR B 1 162 ? 8.234 40.219 16.891 1 66.81 162 THR B O 1
ATOM 2976 N N . LYS B 1 163 ? 6.23 40.781 17.328 1 66.81 163 LYS B N 1
ATOM 2977 C CA . LYS B 1 163 ? 6.559 42.125 17.812 1 66.81 163 LYS B CA 1
ATOM 2978 C C . LYS B 1 163 ? 5.902 42.375 19.172 1 66.81 163 LYS B C 1
ATOM 2980 O O . LYS B 1 163 ? 4.77 41.969 19.422 1 66.81 163 LYS B O 1
ATOM 2985 N N . PRO B 1 164 ? 6.875 42.844 20.094 1 67.5 164 PRO B N 1
ATOM 2986 C CA . PRO B 1 164 ? 6.277 43.281 21.359 1 67.5 164 PRO B CA 1
ATOM 2987 C C . PRO B 1 164 ? 5.297 44.438 21.188 1 67.5 164 PRO B C 1
ATOM 2989 O O . PRO B 1 164 ? 5.586 45.406 20.469 1 67.5 164 PRO B O 1
ATOM 2992 N N . ILE B 1 165 ? 4.062 44.281 21.625 1 58.28 165 ILE B N 1
ATOM 2993 C CA . ILE B 1 165 ? 3.105 45.375 21.562 1 58.28 165 ILE B CA 1
ATOM 2994 C C . ILE B 1 165 ? 2.666 45.75 22.969 1 58.28 165 ILE B C 1
ATOM 2996 O O . ILE B 1 165 ? 2.402 44.906 23.812 1 58.28 165 ILE B O 1
ATOM 3000 N N . GLN B 1 166 ? 2.926 46.875 23.359 1 64.69 166 GLN B N 1
ATOM 3001 C CA . GLN B 1 166 ? 2.48 47.438 24.641 1 64.69 166 GLN B CA 1
ATOM 3002 C C . GLN B 1 166 ? 1.008 47.812 24.594 1 64.69 166 GLN B C 1
ATOM 3004 O O . GLN B 1 166 ? 0.602 48.594 23.719 1 64.69 166 GLN B O 1
ATOM 3009 N N . PHE B 1 167 ? 0.242 47.156 25.5 1 57.66 167 PHE B N 1
ATOM 3010 C CA . PHE B 1 167 ? -1.176 47.469 25.609 1 57.66 167 PHE B CA 1
ATOM 3011 C C . PHE B 1 167 ? -1.382 48.75 26.438 1 57.66 167 PHE B C 1
ATOM 3013 O O . PHE B 1 167 ? -0.456 49.219 27.094 1 57.66 167 PHE B O 1
ATOM 3020 N N . GLN B 1 168 ? -2.529 49.312 26.203 1 60.72 168 GLN B N 1
ATOM 3021 C CA . GLN B 1 168 ? -2.859 50.5 26.953 1 60.72 168 GLN B CA 1
ATOM 3022 C C . GLN B 1 168 ? -2.723 50.25 28.453 1 60.72 168 GLN B C 1
ATOM 3024 O O . GLN B 1 168 ? -2.404 51.188 29.219 1 60.72 168 GLN B O 1
ATOM 3029 N N . THR B 1 169 ? -2.885 49.094 28.828 1 63.5 169 THR B N 1
ATOM 3030 C CA . THR B 1 169 ? -2.811 48.781 30.25 1 63.5 169 THR B CA 1
ATOM 3031 C C . THR B 1 169 ? -1.361 48.781 30.719 1 63.5 169 THR B C 1
ATOM 3033 O O . THR B 1 169 ? -1.099 48.719 31.922 1 63.5 169 THR B O 1
ATOM 3036 N N . GLY B 1 170 ? -0.526 48.906 29.859 1 64.38 170 GLY B N 1
ATOM 3037 C CA . GLY B 1 170 ? 0.872 48.875 30.266 1 64.38 170 GLY B CA 1
ATOM 3038 C C . GLY B 1 170 ? 1.517 47.531 30.062 1 64.38 170 GLY B C 1
ATOM 3039 O O . GLY B 1 170 ? 2.734 47.375 30.188 1 64.38 170 GLY B O 1
ATOM 3040 N N . GLU B 1 171 ? 0.64 46.656 29.844 1 64.56 171 GLU B N 1
ATOM 3041 C CA . GLU B 1 171 ? 1.202 45.312 29.734 1 64.56 171 GLU B CA 1
ATOM 3042 C C . GLU B 1 171 ? 1.823 45.062 28.359 1 64.56 171 GLU B C 1
ATOM 3044 O O . GLU B 1 171 ? 1.288 45.5 27.344 1 64.56 171 GLU B O 1
ATOM 3049 N N . MET B 1 172 ? 3.084 44.594 28.266 1 61.44 172 MET B N 1
ATOM 3050 C CA . MET B 1 172 ? 3.822 44.219 27.062 1 61.44 172 MET B CA 1
ATOM 3051 C C . MET B 1 172 ? 3.488 42.781 26.656 1 61.44 172 MET B C 1
ATOM 3053 O O . MET B 1 172 ? 3.449 41.906 27.516 1 61.44 172 MET B O 1
ATOM 3057 N N . LYS B 1 173 ? 2.748 42.75 25.5 1 63.12 173 LYS B N 1
ATOM 3058 C CA . LYS B 1 173 ? 2.578 41.375 25.062 1 63.12 173 LYS B CA 1
ATOM 3059 C C . LYS B 1 173 ? 3.176 41.156 23.672 1 63.12 173 LYS B C 1
ATOM 3061 O O . LYS B 1 173 ? 3.146 42.062 22.828 1 63.12 173 LYS B O 1
ATOM 3066 N N . ASP B 1 174 ? 3.693 40.031 23.344 1 63.03 174 ASP B N 1
ATOM 3067 C CA . ASP B 1 174 ? 4.262 39.688 22.047 1 63.03 174 ASP B CA 1
ATOM 3068 C C . ASP B 1 174 ? 3.164 39.281 21.062 1 63.03 174 ASP B C 1
ATOM 3070 O O . ASP B 1 174 ? 2.248 38.531 21.406 1 63.03 174 ASP B O 1
ATOM 3074 N N . MET B 1 175 ? 2.996 40.125 19.953 1 59.69 175 MET B N 1
ATOM 3075 C CA . MET B 1 175 ? 2.018 39.812 18.906 1 59.69 175 MET B CA 1
ATOM 3076 C C . MET B 1 175 ? 2.705 39.312 17.641 1 59.69 175 MET B C 1
ATOM 3078 O O . MET B 1 175 ? 3.797 39.75 17.297 1 59.69 175 MET B O 1
ATOM 3082 N N . LEU B 1 176 ? 2.049 38.188 17.031 1 62.28 176 LEU B N 1
ATOM 3083 C CA . LEU B 1 176 ? 2.529 37.688 15.734 1 62.28 176 LEU B CA 1
ATOM 3084 C C . LEU B 1 176 ? 1.775 38.375 14.586 1 62.28 176 LEU B C 1
ATOM 3086 O O . LEU B 1 176 ? 0.559 38.188 14.469 1 62.28 176 LEU B O 1
ATOM 3090 N N . ILE B 1 177 ? 2.361 39.312 13.922 1 61.38 177 ILE B N 1
ATOM 3091 C CA . ILE B 1 177 ? 1.823 40 12.75 1 61.38 177 ILE B CA 1
ATOM 3092 C C . ILE B 1 177 ? 2.508 39.469 11.492 1 61.38 177 ILE B C 1
ATOM 3094 O O . ILE B 1 177 ? 3.688 39.719 11.258 1 61.38 177 ILE B O 1
ATOM 3098 N N . ILE B 1 178 ? 1.677 38.562 10.75 1 62.56 178 ILE B N 1
ATOM 3099 C CA . ILE B 1 178 ? 2.309 37.875 9.633 1 62.56 178 ILE B CA 1
ATOM 3100 C C . ILE B 1 178 ? 1.769 38.406 8.312 1 62.56 178 ILE B C 1
ATOM 3102 O O . ILE B 1 178 ? 0.558 38.594 8.148 1 62.56 178 ILE B O 1
ATOM 3106 N N . PRO B 1 179 ? 2.705 38.781 7.375 1 64.25 179 PRO B N 1
ATOM 3107 C CA . PRO B 1 179 ? 2.252 39.156 6.031 1 64.25 179 PRO B CA 1
ATOM 3108 C C . PRO B 1 179 ? 1.512 38.031 5.324 1 64.25 179 PRO B C 1
ATOM 3110 O O . PRO B 1 179 ? 1.716 36.844 5.652 1 64.25 179 PRO B O 1
ATOM 3113 N N . THR B 1 180 ? 0.563 38.312 4.301 1 58.03 180 THR B N 1
ATOM 3114 C CA . THR B 1 180 ? -0.263 37.344 3.596 1 58.03 180 THR B CA 1
ATOM 3115 C C . THR B 1 180 ? 0.605 36.344 2.814 1 58.03 180 THR B C 1
ATOM 3117 O O . THR B 1 180 ? 0.222 35.188 2.617 1 58.03 180 THR B O 1
ATOM 3120 N N . ASN B 1 181 ? 1.746 36.812 2.35 1 62.06 181 ASN B N 1
ATOM 3121 C CA . ASN B 1 181 ? 2.6 35.969 1.542 1 62.06 181 ASN B CA 1
ATOM 3122 C C . ASN B 1 181 ? 3.672 35.281 2.389 1 62.06 181 ASN B C 1
ATOM 3124 O O . ASN B 1 181 ? 4.676 34.812 1.858 1 62.06 181 ASN B O 1
ATOM 3128 N N . CYS B 1 182 ? 3.52 35.281 3.615 1 67.44 182 CYS B N 1
ATOM 3129 C CA . CYS B 1 182 ? 4.52 34.812 4.562 1 67.44 182 CYS B CA 1
ATOM 3130 C C . CYS B 1 182 ? 4.918 33.375 4.262 1 67.44 182 CYS B C 1
ATOM 3132 O O . CYS B 1 182 ? 6.105 33.062 4.203 1 67.44 182 CYS B O 1
ATOM 3134 N N . ILE B 1 183 ? 3.996 32.594 4.055 1 65.81 183 ILE B N 1
ATOM 3135 C CA . ILE B 1 183 ? 4.254 31.172 3.848 1 65.81 183 ILE B CA 1
ATOM 3136 C C . ILE B 1 183 ? 4.992 30.969 2.527 1 65.81 183 ILE B C 1
ATOM 3138 O O . ILE B 1 183 ? 5.957 30.203 2.459 1 65.81 183 ILE B O 1
ATOM 3142 N N . ASP B 1 184 ? 4.523 31.609 1.521 1 67.69 184 ASP B N 1
ATOM 3143 C CA . ASP B 1 184 ? 5.191 31.5 0.227 1 67.69 184 ASP B CA 1
ATOM 3144 C C . ASP B 1 184 ? 6.645 31.969 0.322 1 67.69 184 ASP B C 1
ATOM 3146 O O . ASP B 1 184 ? 7.539 31.328 -0.237 1 67.69 184 ASP B O 1
ATOM 3150 N N . THR B 1 185 ? 6.785 33.031 0.964 1 77.12 185 THR B N 1
ATOM 3151 C CA . THR B 1 185 ? 8.125 33.594 1.131 1 77.12 185 THR B CA 1
ATOM 3152 C C . THR B 1 185 ? 9.008 32.625 1.913 1 77.12 185 THR B C 1
ATOM 3154 O O . THR B 1 185 ? 10.164 32.375 1.537 1 77.12 185 THR B O 1
ATOM 3157 N N . TRP B 1 186 ? 8.531 32.062 2.922 1 76.5 186 TRP B N 1
ATOM 3158 C CA . TRP B 1 186 ? 9.281 31.109 3.715 1 76.5 186 TRP B CA 1
ATOM 3159 C C . TRP B 1 186 ? 9.641 29.875 2.885 1 76.5 186 TRP B C 1
ATOM 3161 O O . TRP B 1 186 ? 10.781 29.406 2.922 1 76.5 186 TRP B O 1
ATOM 3171 N N . LEU B 1 187 ? 8.641 29.406 2.191 1 70.88 187 LEU B N 1
ATOM 3172 C CA . LEU B 1 187 ? 8.844 28.203 1.393 1 70.88 187 LEU B CA 1
ATOM 3173 C C . LEU B 1 187 ? 9.969 28.406 0.382 1 70.88 187 LEU B C 1
ATOM 3175 O O . LEU B 1 187 ? 10.812 27.531 0.202 1 70.88 187 LEU B O 1
ATOM 3179 N N . GLN B 1 188 ? 9.961 29.547 -0.244 1 75.44 188 GLN B N 1
ATOM 3180 C CA . GLN B 1 188 ? 11.023 29.844 -1.193 1 75.44 188 GLN B CA 1
ATOM 3181 C C . GLN B 1 188 ? 12.391 29.875 -0.506 1 75.44 188 GLN B C 1
ATOM 3183 O O . GLN B 1 188 ? 13.359 29.328 -1.031 1 75.44 188 GLN B O 1
ATOM 3188 N N . LYS B 1 189 ? 12.43 30.5 0.599 1 80.19 189 LYS B N 1
ATOM 3189 C CA . LYS B 1 189 ? 13.68 30.562 1.359 1 80.19 189 LYS B CA 1
ATOM 3190 C C . LYS B 1 189 ? 14.125 29.172 1.798 1 80.19 189 LYS B C 1
ATOM 3192 O O . LYS B 1 189 ? 15.312 28.844 1.724 1 80.19 189 LYS B O 1
ATOM 3197 N N . PHE B 1 190 ? 13.219 28.484 2.227 1 76.62 190 PHE B N 1
ATOM 3198 C CA . PHE B 1 190 ? 13.5 27.141 2.711 1 76.62 190 PHE B CA 1
ATOM 3199 C C . PHE B 1 190 ? 14.031 26.25 1.585 1 76.62 190 PHE B C 1
ATOM 3201 O O . PHE B 1 190 ? 15.031 25.547 1.752 1 76.62 190 PHE B O 1
ATOM 3208 N N . LEU B 1 191 ? 13.328 26.219 0.484 1 66.62 191 LEU B N 1
ATOM 3209 C CA . LEU B 1 191 ? 13.719 25.406 -0.651 1 66.62 191 LEU B CA 1
ATOM 3210 C C . LEU B 1 191 ? 15.109 25.797 -1.154 1 66.62 191 LEU B C 1
ATOM 3212 O O . LEU B 1 191 ? 15.898 24.938 -1.551 1 66.62 191 LEU B O 1
ATOM 3216 N N . THR B 1 192 ? 15.297 27.109 -1.188 1 73.25 192 THR B N 1
ATOM 3217 C CA . THR B 1 192 ? 16.625 27.609 -1.56 1 73.25 192 THR B CA 1
ATOM 3218 C C . THR B 1 192 ? 17.688 27.062 -0.608 1 73.25 192 THR B C 1
ATOM 3220 O O . THR B 1 192 ? 18.75 26.609 -1.045 1 73.25 192 THR B O 1
ATOM 3223 N N . LYS B 1 193 ? 17.438 27.125 0.682 1 73.44 193 LYS B N 1
ATOM 3224 C CA . LYS B 1 193 ? 18.359 26.594 1.691 1 73.44 193 LYS B CA 1
ATOM 3225 C C . LYS B 1 193 ? 18.562 25.094 1.511 1 73.44 193 LYS B C 1
ATOM 3227 O O . LYS B 1 193 ? 19.688 24.609 1.614 1 73.44 193 LYS B O 1
ATOM 3232 N N . LEU B 1 194 ? 17.531 24.391 1.302 1 66.69 194 LEU B N 1
ATOM 3233 C CA . LEU B 1 194 ? 17.594 22.938 1.111 1 66.69 194 LEU B CA 1
ATOM 3234 C C . LEU B 1 194 ? 18.422 22.594 -0.121 1 66.69 194 LEU B C 1
ATOM 3236 O O . LEU B 1 194 ? 19.172 21.609 -0.111 1 66.69 194 LEU B O 1
ATOM 3240 N N . ARG B 1 195 ? 18.188 23.375 -1.124 1 65.62 195 ARG B N 1
ATOM 3241 C CA . ARG B 1 195 ? 18.953 23.172 -2.35 1 65.62 195 ARG B CA 1
ATOM 3242 C C . ARG B 1 195 ? 20.438 23.406 -2.113 1 65.62 195 ARG B C 1
ATOM 3244 O O . ARG B 1 195 ? 21.281 22.672 -2.627 1 65.62 195 ARG B O 1
ATOM 3251 N N . ASN B 1 196 ? 20.688 24.438 -1.392 1 66.69 196 ASN B N 1
ATOM 3252 C CA . ASN B 1 196 ? 22.078 24.812 -1.124 1 66.69 196 ASN B CA 1
ATOM 3253 C C . ASN B 1 196 ? 22.75 23.812 -0.185 1 66.69 196 ASN B C 1
ATOM 3255 O O . ASN B 1 196 ? 23.922 23.5 -0.343 1 66.69 196 ASN B O 1
ATOM 3259 N N . ASN B 1 197 ? 22 23.359 0.892 1 59.47 197 ASN B N 1
ATOM 3260 C CA . ASN B 1 197 ? 22.516 22.375 1.837 1 59.47 197 ASN B CA 1
ATOM 3261 C C . ASN B 1 197 ? 21.453 21.328 2.182 1 59.47 197 ASN B C 1
ATOM 3263 O O . ASN B 1 197 ? 20.688 21.5 3.125 1 59.47 197 ASN B O 1
ATOM 3267 N N . PRO B 1 198 ? 21.375 20.281 1.473 1 59.72 198 PRO B N 1
ATOM 3268 C CA . PRO B 1 198 ? 20.344 19.266 1.667 1 59.72 198 PRO B CA 1
ATOM 3269 C C . PRO B 1 198 ? 20.359 18.672 3.068 1 59.72 198 PRO B C 1
ATOM 3271 O O . PRO B 1 198 ? 19.359 18.125 3.527 1 59.72 198 PRO B O 1
ATOM 3274 N N . HIS B 1 199 ? 21.5 18.812 3.756 1 57.94 199 HIS B N 1
ATOM 3275 C CA . HIS B 1 199 ? 21.594 18.219 5.086 1 57.94 199 HIS B CA 1
ATOM 3276 C C . HIS B 1 199 ? 21.609 19.297 6.168 1 57.94 199 HIS B C 1
ATOM 3278 O O . HIS B 1 199 ? 22.094 19.062 7.273 1 57.94 199 HIS B O 1
ATOM 3284 N N . PHE B 1 200 ? 21.141 20.484 5.797 1 60.19 200 PHE B N 1
ATOM 3285 C CA . PHE B 1 200 ? 21.219 21.594 6.738 1 60.19 200 PHE B CA 1
ATOM 3286 C C . PHE B 1 200 ? 20.375 21.312 7.973 1 60.19 200 PHE B C 1
ATOM 3288 O O . PHE B 1 200 ? 20.672 21.812 9.062 1 60.19 200 PHE B O 1
ATOM 3295 N N . TYR B 1 201 ? 19.281 20.594 7.82 1 53.88 201 TYR B N 1
ATOM 3296 C CA . TYR B 1 201 ? 18.375 20.312 8.93 1 53.88 201 TYR B CA 1
ATOM 3297 C C . TYR B 1 201 ? 19.016 19.359 9.922 1 53.88 201 TYR B C 1
ATOM 3299 O O . TYR B 1 201 ? 18.547 19.219 11.062 1 53.88 201 TYR B O 1
ATOM 3307 N N . LYS B 1 202 ? 19.891 18.766 9.516 1 56.09 202 LYS B N 1
ATOM 3308 C CA . LYS B 1 202 ? 20.594 17.844 10.422 1 56.09 202 LYS B CA 1
ATOM 3309 C C . LYS B 1 202 ? 21.438 18.625 11.43 1 56.09 202 LYS B C 1
ATOM 3311 O O . LYS B 1 202 ? 21.75 18.109 12.508 1 56.09 202 LYS B O 1
ATOM 3316 N N . TYR B 1 203 ? 21.875 19.766 11.062 1 44.78 203 TYR B N 1
ATOM 3317 C CA . TYR B 1 203 ? 22.797 20.562 11.867 1 44.78 203 TYR B CA 1
ATOM 3318 C C . TYR B 1 203 ? 22.047 21.422 12.867 1 44.78 203 TYR B C 1
ATOM 3320 O O . TYR B 1 203 ? 22.656 22.016 13.766 1 44.78 203 TYR B O 1
ATOM 3328 N N . GLN B 1 204 ? 20.812 21.531 12.727 1 42.56 204 GLN B N 1
ATOM 3329 C CA . GLN B 1 204 ? 20.266 22.578 13.594 1 42.56 204 GLN B CA 1
ATOM 3330 C C . GLN B 1 204 ? 19.844 22 14.945 1 42.56 204 GLN B C 1
ATOM 3332 O O . GLN B 1 204 ? 19.188 22.688 15.742 1 42.56 204 GLN B O 1
ATOM 3337 N N . THR B 1 205 ? 20.062 20.766 15.234 1 37.22 205 THR B N 1
ATOM 3338 C CA . THR B 1 205 ? 19.828 20.422 16.625 1 37.22 205 THR B CA 1
ATOM 3339 C C . THR B 1 205 ? 20.609 21.359 17.547 1 37.22 205 THR B C 1
ATOM 3341 O O . THR B 1 205 ? 20.453 21.297 18.781 1 37.22 205 THR B O 1
ATOM 3344 N N . GLU B 1 206 ? 21.688 22.109 17.219 1 30.88 206 GLU B N 1
ATOM 3345 C CA . GLU B 1 206 ? 22.328 22.797 18.359 1 30.88 206 GLU B CA 1
ATOM 3346 C C . GLU B 1 206 ? 21.531 24.031 18.766 1 30.88 206 GLU B C 1
ATOM 3348 O O . GLU B 1 206 ? 21 24.75 17.922 1 30.88 206 GLU B O 1
#

Sequence (412 aa):
MFGLIIPGRPCFADFQLVGEHRWMAQVVDKINGQSISEMSLFILPNASMAPPPYQPFGFTIYISKDAQNWEYVDFLSLEKQSTHIHMPLSFNTSSSSGLFQDFTFQQSDSNAVFIGISLEPMDTINNLTFNAQGKQQREQNQVQQLVQFIAKDLFNYMASFTKPIQFQTGEMKDMLIIPTNCIDTWLQKFLTKLRNNPHFYKYQTEMFGLIIPGRPCFADFQLVGEHRWMAQVVDKINGQSISEMSLFILPNASMAPPPYQPFGFTIYISKDAQNWEYVDFLSLEKQSTHIHMPLSFNTSSSSGLFQDFTFQQSDSNAVFIGISLEPMDTINNLTFNAQGKQQREQNQVQQLVQFIAKDLFNYMASFTKPIQFQTGEMKDMLIIPTNCIDTWLQKFLTKLRNNPHFYKYQTE

Secondary structure (DSSP, 8-state):
-EEEE-TTSPPB--PEEEETTEEEEEEES-BTTB---EEEEEE-TT------SSS-EEEEEEEESSSSS-EEEEEEESS--EEEEEPPS---SSS-TTTTTT-------TTEEEEEEEEEEHHHHHHHHHHHHHHHHHHHHHHHHHHHHHHHHHHHHHHTTEEEEE-TTS-EEEEE---TTHHHHHHHHHHHHHHH-TTHHHHTT-/-EEEE-TTSPPB--PEEEETTEEEEEEES-BTTB---EEEEEE-TT------SSS-EEEEEEEESSSSS-EEEEEEESS--EEEEEPPS---SSS-TTTTTT-------TTEEEEEEEEEEHHHHHHHHHHHHHHHHHHHHHHHHHHHHHHHHHHHHHHTTEEEEE-TTS-EEEEE---TTHHHHHHHHHHHHHHH-TTGGGGGG-

Foldseek 3Di:
DKWKDQPPDDIDDDWDDQDDQKTKDKDFADDPRHGGFKMKMFDDPPDPDPPDPPAFKWKWKWKDQQQQQIDTWAIAGPVRGMDMTTDDPDRDNPDDRPPRVVDPDDDRPNGMMMMMMGMDGVVVRVVSVVVVVVVVVVVVVVVVLVVVLLVVLLVVLQQVQWDFDQDPVRDTDTHRDADPCSVVVSVVVVVVVCVVPVCVSVPPPD/DKWKDQPPDDIDDDWDDQDDQKTKDKDFQDDPRHGGFKMKMFDDPPDPDPPDPPAFKWKWKWKDQQQQQIDTWAIAGPVRGMDMTTDDPDRDNPDDRPPRVVDPDDDRPNGMMMMMMGMDGVVVRVVSVVVVVVVVVVVVVVVVLVVVLLVVLLVVQQCVQWDFDQDPVRDTDTDRDADPCSVVVSVVVVVVVCVVPVCVSVPPPD

Radius of gyration: 28.09 Å; Cα contacts (8 Å, |Δi|>4): 656; chains: 2; bounding box: 56×87×61 Å

Organism: Naegleria lovaniensis (NCBI:txid51637)